Protein AF-A0A956V6Y0-F1 (afdb_monomer_lite)

Foldseek 3Di:
DDQLAAAEDDCCQWPLQVLLVVPDLLLCDPLLLVQLLQDDFPPALLVLVCVSLVHPDQDDDDPPDLARDFDQSTDGPNHGFGEGEHEEHNVCQEAACVVCVVSLLSVLVDARHAEYEYEYSHHYDPRVVVSNSVSCRSNSHYYYYHYNSNSSSRCLSVLQAQSVRNHGADPQADPPPGDGSPDPRDRDGPPDDPWDKDFPDWPDDPPALEIETEMETAPVDDPVNVVVVVVVVQVVQQVVVPPDDPDDDDGRAKYKYFYDHDPVCVLVVLGQKIKIAGDPVDPDDDPPPQDPPWDDDDRMTMDGDPCSVVVVVVQVVLEDDPVVVVVLCVVPLLCLVVVLVVLVVLLVCVVVVVDDPVVNLVVLLVCLVVLVCVLVPPPSSGDYPPLCSQLVVLVSVLSVLSNLLSVCSYPPHPDPPCSDSVNSVVSSVVSVVSVVSNLVSCCVVDVVVSVVSVVSDD

Structure (mmCIF, N/CA/C/O backbone):
data_AF-A0A956V6Y0-F1
#
_entry.id   AF-A0A956V6Y0-F1
#
loop_
_atom_site.group_PDB
_atom_site.id
_atom_site.type_symbol
_atom_site.label_atom_id
_atom_site.label_alt_id
_atom_site.label_comp_id
_atom_site.label_asym_id
_atom_site.label_entity_id
_atom_site.label_seq_id
_atom_site.pdbx_PDB_ins_code
_atom_site.Cartn_x
_atom_site.Cartn_y
_atom_site.Cartn_z
_atom_site.occupancy
_atom_site.B_iso_or_equiv
_atom_site.auth_seq_id
_atom_site.auth_comp_id
_atom_site.auth_asym_id
_atom_site.auth_atom_id
_atom_site.pdbx_PDB_model_num
ATOM 1 N N . MET A 1 1 ? 3.434 -30.665 -41.903 1.00 41.16 1 MET A N 1
ATOM 2 C CA . MET A 1 1 ? 3.744 -29.222 -41.863 1.00 41.16 1 MET A CA 1
ATOM 3 C C . MET A 1 1 ? 3.400 -28.769 -40.465 1.00 41.16 1 MET A C 1
ATOM 5 O O . MET A 1 1 ? 2.233 -28.516 -40.194 1.00 41.16 1 MET A O 1
ATOM 9 N N . ASP A 1 2 ? 4.381 -28.802 -39.571 1.00 44.59 2 ASP A N 1
ATOM 10 C CA . ASP A 1 2 ? 4.174 -28.427 -38.176 1.00 44.59 2 ASP A CA 1
ATOM 11 C C . ASP A 1 2 ? 3.838 -26.938 -38.105 1.00 44.59 2 ASP A C 1
ATOM 13 O O . ASP A 1 2 ? 4.528 -26.095 -38.687 1.00 44.59 2 ASP A O 1
ATOM 17 N N . SER A 1 3 ? 2.722 -26.609 -37.457 1.00 46.38 3 SER A N 1
ATOM 18 C CA . SER A 1 3 ? 2.330 -25.226 -37.223 1.00 46.38 3 SER A CA 1
ATOM 19 C C . SER A 1 3 ? 3.317 -24.612 -36.233 1.00 46.38 3 SER A C 1
ATOM 21 O O . SER A 1 3 ? 3.178 -24.796 -35.025 1.00 46.38 3 SER A O 1
ATOM 23 N N . LYS A 1 4 ? 4.334 -23.906 -36.735 1.00 61.69 4 LYS A N 1
ATOM 24 C CA . LYS A 1 4 ? 5.216 -23.082 -35.904 1.00 61.69 4 LYS A CA 1
ATOM 25 C C . LYS A 1 4 ? 4.346 -22.042 -35.187 1.00 61.69 4 LYS A C 1
ATOM 27 O O . LYS A 1 4 ? 3.824 -21.129 -35.824 1.00 61.69 4 LYS A O 1
ATOM 32 N N . SER A 1 5 ? 4.123 -22.246 -33.891 1.00 73.44 5 SER A N 1
ATOM 33 C CA . SER A 1 5 ? 3.487 -21.266 -33.012 1.00 73.44 5 SER A CA 1
ATOM 34 C C . SER A 1 5 ? 4.517 -20.195 -32.681 1.00 73.44 5 SER A C 1
ATOM 36 O O . SER A 1 5 ? 5.642 -20.537 -32.326 1.00 73.44 5 SER A O 1
ATOM 38 N N . SER A 1 6 ? 4.143 -18.920 -32.778 1.00 83.19 6 SER A N 1
ATOM 39 C CA . SER A 1 6 ? 4.989 -17.813 -32.319 1.00 83.19 6 SER A CA 1
ATOM 40 C C . SER A 1 6 ? 5.299 -17.982 -30.831 1.00 83.19 6 SER A C 1
ATOM 42 O O . SER A 1 6 ? 4.365 -18.192 -30.043 1.00 83.19 6 SER A O 1
ATOM 44 N N . ARG A 1 7 ? 6.566 -17.857 -30.433 1.00 90.88 7 ARG A N 1
ATOM 45 C CA . ARG A 1 7 ? 6.966 -17.839 -29.016 1.00 90.88 7 ARG A CA 1
ATOM 46 C C . ARG A 1 7 ? 7.435 -16.450 -28.585 1.00 90.88 7 ARG A C 1
ATOM 48 O O . ARG A 1 7 ? 7.971 -15.690 -29.390 1.00 90.88 7 ARG A O 1
ATOM 55 N N . LEU A 1 8 ? 7.260 -16.159 -27.297 1.00 93.00 8 LEU A N 1
ATOM 56 C CA . LEU A 1 8 ? 7.936 -15.048 -26.634 1.00 93.00 8 LEU A CA 1
ATOM 57 C C . LEU A 1 8 ? 9.385 -15.464 -26.348 1.00 93.00 8 LEU A C 1
ATOM 59 O O . LEU A 1 8 ? 9.610 -16.478 -25.690 1.00 93.00 8 LEU A O 1
ATOM 63 N N . VAL A 1 9 ? 10.334 -14.686 -26.853 1.00 91.62 9 VAL A N 1
ATOM 64 C CA . VAL A 1 9 ? 11.784 -14.866 -26.696 1.00 91.62 9 VAL A CA 1
ATOM 65 C C . VAL A 1 9 ? 12.289 -13.933 -25.595 1.00 91.62 9 VAL A C 1
ATOM 67 O O . VAL A 1 9 ? 11.794 -12.810 -25.471 1.00 91.62 9 VAL A O 1
ATOM 70 N N . SER A 1 10 ? 13.261 -14.377 -24.797 1.00 88.44 10 SER A N 1
ATOM 71 C CA . SER A 1 10 ? 13.939 -13.537 -23.803 1.00 88.44 10 SER A CA 1
ATOM 72 C C . SER A 1 10 ? 15.223 -12.933 -24.367 1.00 88.44 10 SER A C 1
ATOM 74 O O . SER A 1 10 ? 15.827 -13.490 -25.283 1.00 88.44 10 SER A O 1
ATOM 76 N N . ILE A 1 11 ? 15.711 -11.822 -23.799 1.00 91.50 11 ILE A N 1
ATOM 77 C CA . ILE A 1 11 ? 16.988 -11.242 -24.262 1.00 91.50 11 ILE A CA 1
ATOM 78 C C . ILE A 1 11 ? 18.159 -12.206 -24.030 1.00 91.50 11 ILE A C 1
ATOM 80 O O . ILE A 1 11 ? 19.162 -12.155 -24.731 1.00 91.50 11 ILE A O 1
ATOM 84 N N . GLU A 1 12 ? 18.022 -13.104 -23.054 1.00 88.31 12 GLU A N 1
ATOM 85 C CA . GLU A 1 12 ? 18.989 -14.146 -22.745 1.00 88.31 12 GLU A CA 1
ATOM 86 C C . GLU A 1 12 ? 19.051 -15.250 -23.816 1.00 88.31 12 GLU A C 1
ATOM 88 O O . GLU A 1 12 ? 20.018 -16.009 -23.843 1.00 88.31 12 GLU A O 1
ATOM 93 N N . ASP A 1 13 ? 18.078 -15.342 -24.715 1.00 87.31 13 ASP A N 1
ATOM 94 C CA . ASP A 1 13 ? 18.092 -16.335 -25.794 1.00 87.31 13 ASP A CA 1
ATOM 95 C C . ASP A 1 13 ? 18.851 -15.835 -27.037 1.00 87.31 13 ASP A C 1
ATOM 97 O O . ASP A 1 13 ? 19.139 -16.622 -27.936 1.00 87.31 13 ASP A O 1
ATOM 101 N N . ILE A 1 14 ? 19.188 -14.539 -27.082 1.00 92.12 14 ILE A N 1
ATOM 102 C CA . ILE A 1 14 ? 19.893 -13.888 -28.193 1.00 92.12 14 ILE A CA 1
ATOM 103 C C . ILE A 1 14 ? 21.401 -13.913 -27.925 1.00 92.12 14 ILE A C 1
ATOM 105 O O . ILE A 1 14 ? 21.880 -13.368 -26.924 1.00 92.12 14 ILE A O 1
ATOM 109 N N . GLU A 1 15 ? 22.162 -14.532 -28.825 1.00 91.19 15 GLU A N 1
ATOM 110 C CA . GLU A 1 15 ? 23.613 -14.704 -28.678 1.00 91.19 15 GLU A CA 1
ATOM 111 C C . GLU A 1 15 ? 24.355 -13.362 -28.743 1.00 91.19 15 GLU A C 1
ATOM 113 O O . GLU A 1 15 ? 25.244 -13.098 -27.932 1.00 91.19 15 GLU A O 1
ATOM 118 N N . GLU A 1 16 ? 23.920 -12.439 -29.600 1.00 93.75 16 GLU A N 1
ATOM 119 C CA . GLU A 1 16 ? 24.500 -11.096 -29.710 1.00 93.75 16 GLU A CA 1
ATOM 120 C C . GLU A 1 16 ? 24.274 -10.244 -28.452 1.00 93.75 16 GLU A C 1
ATOM 122 O O . GLU A 1 16 ? 24.925 -9.215 -28.276 1.00 93.75 16 GLU A O 1
ATOM 127 N N . PHE A 1 17 ? 23.402 -10.665 -27.531 1.00 94.31 17 PHE A N 1
ATOM 128 C CA . PHE A 1 17 ? 23.186 -10.016 -26.235 1.00 94.31 17 PHE A CA 1
ATOM 129 C C . PHE A 1 17 ? 23.755 -10.818 -25.058 1.00 94.31 17 PHE A C 1
ATOM 131 O O . PHE A 1 17 ? 23.4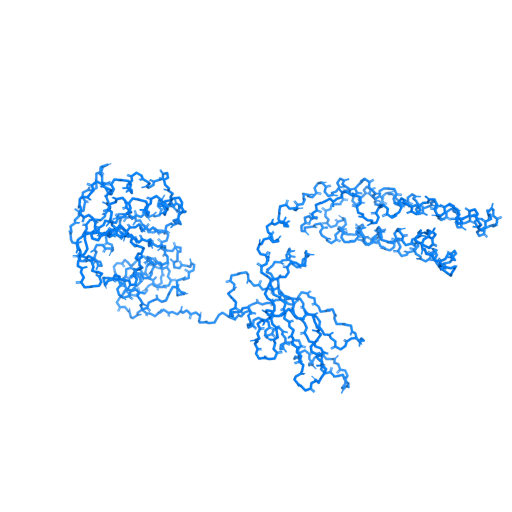74 -10.499 -23.899 1.00 94.31 17 PHE A O 1
ATOM 138 N N . GLU A 1 18 ? 24.615 -11.811 -25.304 1.00 89.44 18 GLU A N 1
ATOM 139 C CA . GLU A 1 18 ? 25.176 -12.667 -24.255 1.00 89.44 18 GLU A CA 1
ATOM 140 C C . GLU A 1 18 ? 25.881 -11.869 -23.144 1.00 89.44 18 GLU A C 1
ATOM 142 O O . GLU A 1 18 ? 25.737 -12.187 -21.959 1.00 89.44 18 GLU A O 1
ATOM 147 N N . ALA A 1 19 ? 26.582 -10.782 -23.482 1.00 87.56 19 ALA A N 1
ATOM 148 C CA . ALA A 1 19 ? 27.250 -9.942 -22.488 1.00 87.56 19 ALA A CA 1
ATOM 149 C C . ALA A 1 19 ? 26.267 -9.338 -21.461 1.00 87.56 19 ALA A C 1
ATOM 151 O O . ALA A 1 19 ? 26.618 -9.194 -20.287 1.00 87.56 19 ALA A O 1
ATOM 152 N N . ALA A 1 20 ? 25.018 -9.064 -21.858 1.00 89.44 20 ALA A N 1
ATOM 153 C CA . ALA A 1 20 ? 23.976 -8.525 -20.980 1.00 89.44 20 ALA A CA 1
ATOM 154 C C . ALA A 1 20 ? 23.552 -9.515 -19.878 1.00 89.44 20 ALA A C 1
ATOM 156 O O . ALA A 1 20 ? 23.079 -9.098 -18.815 1.00 89.44 20 ALA A O 1
ATOM 157 N N . LYS A 1 21 ? 23.776 -10.825 -20.072 1.00 86.31 21 LYS A N 1
ATOM 158 C CA . LYS A 1 21 ? 23.527 -11.865 -19.052 1.00 86.31 21 LYS A CA 1
ATOM 159 C C . LYS A 1 21 ? 24.382 -11.668 -17.804 1.00 86.31 21 LYS A C 1
ATOM 161 O O . LYS A 1 21 ? 23.970 -12.038 -16.709 1.00 86.31 21 LYS A O 1
ATOM 166 N N . ARG A 1 22 ? 25.563 -11.061 -17.960 1.00 85.06 22 ARG A N 1
ATOM 167 C CA . ARG A 1 22 ? 26.509 -10.800 -16.862 1.00 85.06 22 ARG A CA 1
ATOM 168 C C . ARG A 1 22 ? 26.045 -9.674 -15.940 1.00 85.06 22 ARG A C 1
ATOM 170 O O . ARG A 1 22 ? 26.591 -9.529 -14.851 1.00 85.06 22 ARG A O 1
ATOM 177 N N . ILE A 1 23 ? 25.055 -8.886 -16.362 1.00 87.00 23 ILE A N 1
ATOM 178 C CA . ILE A 1 23 ? 24.503 -7.771 -15.594 1.00 87.00 23 ILE A CA 1
ATOM 179 C C . ILE A 1 23 ? 23.122 -8.177 -15.068 1.00 87.00 23 ILE A C 1
ATOM 181 O O . ILE A 1 23 ? 22.169 -8.271 -15.849 1.00 87.00 23 ILE A O 1
ATOM 185 N N . PRO A 1 24 ? 22.973 -8.406 -13.751 1.00 85.00 24 PRO A N 1
ATOM 186 C CA . PRO A 1 24 ? 21.681 -8.734 -13.163 1.00 85.00 24 PRO A CA 1
ATOM 187 C C . PRO A 1 24 ? 20.681 -7.589 -13.342 1.00 85.00 24 PRO A C 1
ATOM 189 O O . PRO A 1 24 ? 21.037 -6.427 -13.161 1.00 85.00 24 PRO A O 1
ATOM 192 N N . ARG A 1 25 ? 19.397 -7.896 -13.578 1.00 87.75 25 ARG A N 1
ATOM 193 C CA . ARG A 1 25 ? 18.331 -6.869 -13.636 1.00 87.75 25 ARG A CA 1
ATOM 194 C C . ARG A 1 25 ? 18.312 -5.966 -12.395 1.00 87.75 25 ARG A C 1
ATOM 196 O O . ARG A 1 25 ? 18.134 -4.762 -12.525 1.00 87.75 25 ARG A O 1
ATOM 203 N N . LYS A 1 26 ? 18.574 -6.530 -11.206 1.00 82.06 26 LYS A N 1
ATOM 204 C CA . LYS A 1 26 ? 18.643 -5.797 -9.923 1.00 82.06 26 LYS A CA 1
ATOM 205 C C . LYS A 1 26 ? 19.754 -4.747 -9.855 1.00 82.06 26 LYS A C 1
ATOM 207 O O . LYS A 1 26 ? 19.691 -3.861 -9.013 1.00 82.06 26 LYS A O 1
ATOM 212 N N . ALA A 1 27 ? 20.766 -4.839 -10.712 1.00 86.44 27 ALA A N 1
ATOM 213 C CA . ALA A 1 27 ? 21.815 -3.835 -10.761 1.00 86.44 27 ALA A CA 1
ATOM 214 C C . ALA A 1 27 ? 21.372 -2.517 -11.407 1.00 86.44 27 ALA A C 1
ATOM 216 O O . ALA A 1 27 ? 22.042 -1.496 -11.254 1.00 86.44 27 ALA A O 1
ATOM 217 N N . ILE A 1 28 ? 20.249 -2.527 -12.125 1.00 92.62 28 ILE A N 1
ATOM 218 C CA . ILE A 1 28 ? 19.732 -1.352 -12.811 1.00 92.62 28 ILE A CA 1
ATOM 219 C C . ILE A 1 28 ? 18.874 -0.541 -11.838 1.00 92.62 28 ILE A C 1
ATOM 221 O O . ILE A 1 28 ? 17.699 -0.826 -11.621 1.00 92.62 28 ILE A O 1
ATOM 225 N N . ASN A 1 29 ? 19.483 0.478 -11.236 1.00 88.12 29 ASN A N 1
ATOM 226 C CA . ASN A 1 29 ? 18.807 1.379 -10.307 1.00 88.12 29 ASN A CA 1
ATOM 227 C C . ASN A 1 29 ? 18.046 2.514 -11.028 1.00 88.12 29 ASN A C 1
ATOM 229 O O . ASN A 1 29 ? 18.159 2.726 -12.239 1.00 88.12 29 ASN A O 1
ATOM 233 N N . SER A 1 30 ? 17.277 3.289 -10.259 1.00 87.81 30 SER A N 1
ATOM 234 C CA . SER A 1 30 ? 16.454 4.387 -10.780 1.00 87.81 30 SER A CA 1
ATOM 235 C C . SER A 1 30 ? 17.261 5.517 -11.429 1.00 87.81 30 SER A C 1
ATOM 237 O O . SER A 1 30 ? 16.750 6.186 -12.328 1.00 87.81 30 SER A O 1
ATOM 239 N N . GLN A 1 31 ? 18.511 5.730 -11.013 1.00 91.38 31 GLN A N 1
ATOM 240 C CA . GLN A 1 31 ? 19.386 6.740 -11.601 1.00 91.38 31 GLN A CA 1
ATOM 241 C C . GLN A 1 31 ? 19.822 6.332 -13.010 1.00 91.38 31 GLN A C 1
ATOM 243 O O . GLN A 1 31 ? 19.700 7.135 -13.933 1.00 91.38 31 GLN A O 1
ATOM 248 N N . ILE A 1 32 ? 20.227 5.073 -13.194 1.00 94.31 32 ILE A N 1
ATOM 249 C CA . ILE A 1 32 ? 20.547 4.509 -14.511 1.00 94.31 32 ILE A CA 1
ATOM 250 C C . ILE A 1 32 ? 19.322 4.596 -15.427 1.00 94.31 32 ILE A C 1
ATOM 252 O O . ILE A 1 32 ? 19.421 5.089 -16.549 1.00 94.31 32 ILE A O 1
ATOM 256 N N . LEU A 1 33 ? 18.140 4.202 -14.938 1.00 95.06 33 LEU A N 1
ATOM 257 C CA . LEU A 1 33 ? 16.904 4.259 -15.729 1.00 95.06 33 LEU A CA 1
ATOM 258 C C . LEU A 1 33 ? 16.545 5.677 -16.184 1.00 95.06 33 LEU A C 1
ATOM 260 O O . LEU A 1 33 ? 16.021 5.841 -17.284 1.00 95.06 33 LEU A O 1
ATOM 264 N N . LYS A 1 34 ? 16.829 6.711 -15.380 1.00 93.88 34 LYS A N 1
ATOM 265 C CA . LYS A 1 34 ? 16.646 8.110 -15.802 1.00 93.88 34 LYS A CA 1
ATOM 266 C C . LYS A 1 34 ? 17.557 8.473 -16.974 1.00 93.88 34 LYS A C 1
ATOM 268 O O . LYS A 1 34 ? 17.104 9.177 -17.874 1.00 93.88 34 LYS A O 1
ATOM 273 N N . GLY A 1 35 ? 18.807 8.008 -16.980 1.00 95.12 35 GLY A N 1
ATOM 274 C CA . GLY A 1 35 ? 19.718 8.183 -18.115 1.00 95.12 35 GLY A CA 1
ATOM 275 C C . GLY A 1 35 ? 19.189 7.495 -19.372 1.00 95.12 35 GLY A C 1
ATOM 276 O O . GLY A 1 35 ? 19.000 8.144 -20.400 1.00 95.12 35 GLY A O 1
ATOM 277 N N . ILE A 1 36 ? 18.825 6.217 -19.249 1.00 97.69 36 ILE A N 1
ATOM 278 C CA . ILE A 1 36 ? 18.312 5.396 -20.357 1.00 97.69 36 ILE A CA 1
ATOM 279 C C . ILE A 1 36 ? 17.024 5.970 -20.957 1.00 97.69 36 ILE A C 1
ATOM 281 O O . ILE A 1 36 ? 16.892 6.075 -22.175 1.00 97.69 36 ILE A O 1
ATOM 285 N N . ARG A 1 37 ? 16.086 6.424 -20.120 1.00 96.75 37 ARG A N 1
ATOM 286 C CA . ARG A 1 37 ? 14.827 7.054 -20.560 1.00 96.75 37 ARG A CA 1
ATOM 287 C C . ARG A 1 37 ? 15.027 8.329 -21.379 1.00 96.75 37 ARG A C 1
ATOM 289 O O . ARG A 1 37 ? 14.117 8.736 -22.096 1.00 96.75 37 ARG A O 1
ATOM 296 N N . ASN A 1 38 ? 16.200 8.952 -21.291 1.00 96.38 38 ASN A N 1
ATOM 297 C CA . ASN A 1 38 ? 16.543 10.156 -22.040 1.00 96.38 38 ASN A CA 1
ATOM 298 C C . ASN A 1 38 ? 17.252 9.880 -23.372 1.00 96.38 38 ASN A C 1
ATOM 300 O O . ASN A 1 38 ? 17.581 10.846 -24.070 1.00 96.38 38 ASN A O 1
ATOM 304 N N . LEU A 1 39 ? 17.452 8.613 -23.748 1.00 96.56 39 LEU A N 1
ATOM 305 C CA . LEU A 1 39 ? 18.094 8.258 -25.010 1.00 96.56 39 LEU A CA 1
ATOM 306 C C . LEU A 1 39 ? 17.207 8.598 -26.207 1.00 96.56 39 LEU A C 1
ATOM 308 O O . LEU A 1 39 ? 15.994 8.363 -26.227 1.00 96.56 39 LEU A O 1
ATOM 312 N N . ASN A 1 40 ? 17.818 9.178 -27.228 1.00 95.50 40 ASN A N 1
ATOM 313 C CA . ASN A 1 40 ? 17.191 9.437 -28.508 1.00 95.50 40 ASN A CA 1
ATOM 314 C C . ASN A 1 40 ? 17.260 8.198 -29.412 1.00 95.50 40 ASN A C 1
ATOM 316 O O . ASN A 1 40 ? 18.273 7.511 -29.462 1.00 95.50 40 ASN A O 1
ATOM 320 N N . GLU A 1 41 ? 16.175 7.956 -30.146 1.00 92.12 41 GLU A N 1
ATOM 321 C CA . GLU A 1 41 ? 16.012 6.802 -31.036 1.00 92.12 41 GLU A CA 1
ATOM 322 C C . GLU A 1 41 ? 17.102 6.751 -32.115 1.00 92.12 41 GLU A C 1
ATOM 324 O O . GLU A 1 41 ? 17.917 5.837 -32.101 1.00 92.12 41 GLU A O 1
ATOM 329 N N . SER A 1 42 ? 17.196 7.780 -32.961 1.00 90.31 42 SER A N 1
ATOM 330 C CA . SER A 1 42 ? 18.091 7.784 -34.126 1.00 90.31 42 SER A CA 1
ATOM 331 C C . SER A 1 42 ? 19.527 8.212 -33.828 1.00 90.31 42 SER A C 1
ATOM 333 O O . SER A 1 42 ? 20.447 7.843 -34.548 1.00 90.31 42 SER A O 1
ATOM 335 N N . LYS A 1 43 ? 19.759 9.014 -32.781 1.00 91.94 43 LYS A N 1
ATOM 336 C CA . LYS A 1 43 ? 21.110 9.516 -32.459 1.00 91.94 43 LYS A CA 1
ATOM 337 C C . LYS A 1 43 ? 21.909 8.614 -31.528 1.00 91.94 43 LYS A C 1
ATOM 339 O O . LYS A 1 43 ? 23.123 8.770 -31.456 1.00 91.94 43 LYS A O 1
ATOM 344 N N . GLU A 1 44 ? 21.240 7.759 -30.761 1.00 94.31 44 GLU A N 1
ATOM 345 C CA . GLU A 1 44 ? 21.878 6.988 -29.690 1.00 94.31 44 GLU A CA 1
ATOM 346 C C . GLU A 1 44 ? 21.448 5.522 -29.757 1.00 94.31 44 GLU A C 1
ATOM 348 O O . GLU A 1 44 ? 22.278 4.655 -30.008 1.00 94.31 44 GLU A O 1
ATOM 353 N N . LEU A 1 45 ? 20.155 5.239 -29.588 1.00 93.50 45 LEU A N 1
ATOM 354 C CA . LEU A 1 45 ? 19.655 3.876 -29.414 1.00 93.50 45 LEU A CA 1
ATOM 355 C C . LEU A 1 45 ? 19.901 2.985 -30.639 1.00 93.50 45 LEU A C 1
ATOM 357 O O . LEU A 1 45 ? 20.494 1.918 -30.508 1.00 93.50 45 LEU A O 1
ATOM 361 N N . GLU A 1 46 ? 19.480 3.428 -31.821 1.00 92.75 46 GLU A N 1
ATOM 362 C CA . GLU A 1 46 ? 19.660 2.680 -33.064 1.00 92.75 46 GLU A CA 1
ATOM 363 C C . GLU A 1 46 ? 21.145 2.523 -33.445 1.00 92.75 46 GLU A C 1
ATOM 365 O O . GLU A 1 46 ? 21.559 1.379 -33.650 1.00 92.75 46 GLU A O 1
ATOM 370 N N . PRO A 1 47 ? 21.985 3.583 -33.457 1.00 93.12 47 PRO A N 1
ATOM 371 C CA . PRO A 1 47 ? 23.419 3.429 -33.704 1.00 93.12 47 PRO A CA 1
ATOM 372 C C . PRO A 1 47 ? 24.103 2.448 -32.747 1.00 93.12 47 PRO A C 1
ATOM 374 O O . PRO A 1 47 ? 24.910 1.628 -33.185 1.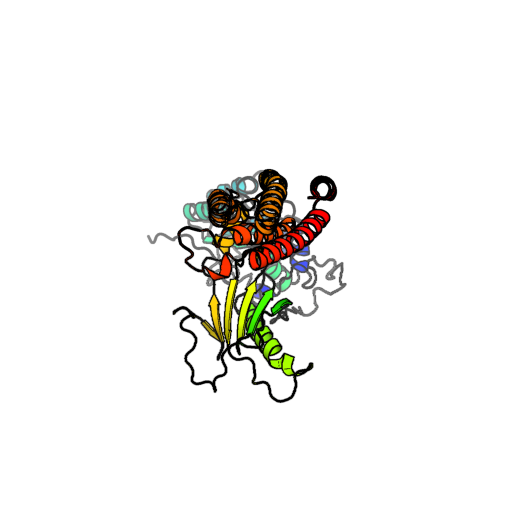00 93.12 47 PRO A O 1
ATOM 377 N N . PHE A 1 48 ? 23.767 2.481 -31.451 1.00 95.38 48 PHE A N 1
ATOM 378 C CA . PHE A 1 48 ? 24.341 1.546 -30.481 1.00 95.38 48 PHE A CA 1
ATOM 379 C C . PHE A 1 48 ? 23.931 0.104 -30.752 1.00 95.38 48 PHE A C 1
ATOM 381 O O . PHE A 1 48 ? 24.781 -0.782 -30.688 1.00 95.38 48 PHE A O 1
ATOM 388 N N . LEU A 1 49 ? 22.656 -0.139 -31.065 1.00 94.62 49 LEU A N 1
ATOM 389 C CA . LEU A 1 49 ? 22.175 -1.479 -31.393 1.00 94.62 49 LEU A CA 1
ATOM 390 C C . LEU A 1 49 ? 22.836 -2.006 -32.668 1.00 94.62 49 LEU A C 1
ATOM 392 O O . LEU A 1 49 ? 23.322 -3.130 -32.663 1.00 94.62 49 LEU A O 1
ATOM 396 N N . ARG A 1 50 ? 22.933 -1.194 -33.724 1.00 92.88 50 ARG A N 1
ATOM 397 C CA . ARG A 1 50 ? 23.609 -1.575 -34.975 1.00 92.88 50 ARG A CA 1
ATOM 398 C C . ARG A 1 50 ? 25.070 -1.949 -34.758 1.00 92.88 50 ARG A C 1
ATOM 400 O O . ARG A 1 50 ? 25.528 -2.957 -35.288 1.00 92.88 50 ARG A O 1
ATOM 407 N N . GLU A 1 51 ? 25.786 -1.184 -33.936 1.00 92.62 51 GLU A N 1
ATOM 408 C CA . GLU A 1 51 ? 27.178 -1.488 -33.603 1.00 92.62 51 GLU A CA 1
ATOM 409 C C . GLU A 1 51 ? 27.307 -2.813 -32.834 1.00 92.62 51 GLU A C 1
ATOM 411 O O . GLU A 1 51 ? 28.179 -3.619 -33.149 1.00 92.62 51 GLU A O 1
ATOM 416 N N . ILE A 1 52 ? 26.416 -3.066 -31.867 1.00 93.75 52 ILE A N 1
ATOM 417 C CA . ILE A 1 52 ? 26.383 -4.321 -31.095 1.00 93.75 52 ILE A CA 1
ATOM 418 C C . ILE A 1 52 ? 26.066 -5.517 -32.001 1.00 93.75 52 ILE A C 1
ATOM 420 O O . ILE A 1 52 ? 26.706 -6.558 -31.887 1.00 93.75 52 ILE A O 1
ATOM 424 N N . LEU A 1 53 ? 25.119 -5.356 -32.926 1.00 91.62 53 LEU A N 1
ATOM 425 C CA . LEU A 1 53 ? 24.722 -6.377 -33.900 1.00 91.62 53 LEU A CA 1
ATOM 426 C C . LEU A 1 53 ? 25.705 -6.500 -35.073 1.00 91.62 53 LEU A C 1
ATOM 428 O O . LEU A 1 53 ? 25.512 -7.327 -35.964 1.00 91.62 53 LEU A O 1
ATOM 432 N N . THR A 1 54 ? 26.765 -5.685 -35.107 1.00 87.12 54 THR A N 1
ATOM 433 C CA . THR A 1 54 ? 27.732 -5.611 -36.214 1.00 87.12 54 THR A CA 1
ATOM 434 C C . THR A 1 54 ? 27.071 -5.400 -37.585 1.00 87.12 54 THR A C 1
ATOM 436 O O . THR A 1 54 ? 27.532 -5.909 -38.606 1.00 87.12 54 THR A O 1
ATOM 439 N N . ASP A 1 55 ? 25.966 -4.654 -37.619 1.00 80.62 55 ASP A N 1
ATOM 440 C CA . ASP A 1 55 ? 25.188 -4.377 -38.825 1.00 80.62 55 ASP A CA 1
ATOM 441 C C . ASP A 1 55 ? 25.459 -2.955 -39.335 1.00 80.62 55 ASP A C 1
ATOM 443 O O . ASP A 1 55 ? 25.047 -1.965 -38.731 1.00 80.62 55 ASP A O 1
ATOM 447 N N . ALA A 1 56 ? 26.164 -2.853 -40.464 1.00 67.50 56 ALA A N 1
ATOM 448 C CA . ALA A 1 56 ? 26.521 -1.578 -41.085 1.00 67.50 56 ALA A CA 1
ATOM 449 C C . ALA A 1 56 ? 25.443 -1.029 -42.042 1.00 67.50 56 ALA A C 1
ATOM 451 O O . ALA A 1 56 ? 25.663 0.005 -42.676 1.00 67.50 56 ALA A O 1
ATOM 452 N N . THR A 1 57 ? 24.309 -1.716 -42.213 1.00 72.06 57 THR A N 1
ATOM 453 C CA . THR A 1 57 ? 23.285 -1.311 -43.184 1.00 72.06 57 THR A CA 1
ATOM 454 C C . THR A 1 57 ? 22.373 -0.233 -42.606 1.00 72.06 57 THR A C 1
ATOM 456 O O . THR A 1 57 ? 21.514 -0.515 -41.785 1.00 72.06 57 THR A O 1
ATOM 459 N N . GLU A 1 58 ? 22.509 1.024 -43.028 1.00 64.44 58 GLU A N 1
ATOM 460 C CA . GLU A 1 58 ? 21.535 2.054 -42.642 1.00 64.44 58 GLU A CA 1
ATOM 461 C C . GLU A 1 58 ? 20.192 1.799 -43.340 1.00 64.44 58 GLU A C 1
ATOM 463 O O . GLU A 1 58 ? 20.112 1.689 -44.567 1.00 64.44 58 GLU A O 1
ATOM 468 N N . THR A 1 59 ? 19.118 1.689 -42.556 1.00 62.69 59 THR A N 1
ATOM 469 C CA . THR A 1 59 ? 17.756 1.628 -43.093 1.00 62.69 59 THR A CA 1
ATOM 470 C C . THR A 1 59 ? 17.327 3.051 -43.460 1.00 62.69 59 THR A C 1
ATOM 472 O O . THR A 1 59 ? 17.563 3.999 -42.718 1.00 62.69 59 THR A O 1
ATOM 475 N N . ALA A 1 60 ? 16.773 3.248 -44.658 1.00 54.94 60 ALA A N 1
ATOM 476 C CA . ALA A 1 60 ? 16.450 4.591 -45.131 1.00 54.94 60 ALA A CA 1
ATOM 477 C C . ALA A 1 60 ? 15.260 5.186 -44.353 1.00 54.94 60 ALA A C 1
ATOM 479 O O . ALA A 1 60 ? 14.113 4.793 -44.589 1.00 54.94 60 ALA A O 1
ATOM 480 N N . HIS A 1 61 ? 15.522 6.190 -43.509 1.00 53.59 61 HIS A N 1
ATOM 481 C CA . HIS A 1 61 ? 14.492 6.931 -42.775 1.00 53.59 61 HIS A CA 1
ATOM 482 C C . HIS A 1 61 ? 13.571 7.716 -43.720 1.00 53.59 61 HIS A C 1
ATOM 484 O O . HIS A 1 61 ? 13.837 8.855 -44.114 1.00 53.59 61 HIS A O 1
ATOM 490 N N . THR A 1 62 ? 12.457 7.101 -44.100 1.00 51.16 62 THR A N 1
ATOM 491 C CA . THR A 1 62 ? 11.387 7.714 -44.896 1.00 51.16 62 THR A CA 1
ATOM 492 C C . THR A 1 62 ? 10.060 7.570 -44.152 1.00 51.16 62 THR A C 1
ATOM 494 O O . THR A 1 62 ? 9.913 6.708 -43.295 1.00 51.16 62 THR A O 1
ATOM 497 N N . ALA A 1 63 ? 9.038 8.368 -44.488 1.00 47.91 63 ALA A N 1
ATOM 498 C CA . ALA A 1 63 ? 7.702 8.274 -43.865 1.00 47.91 63 ALA A CA 1
ATOM 499 C C . ALA A 1 63 ? 7.014 6.887 -44.035 1.00 47.91 63 ALA A C 1
ATOM 501 O O . ALA A 1 63 ? 5.957 6.611 -43.459 1.00 47.91 63 ALA A O 1
ATOM 502 N N . THR A 1 64 ? 7.617 6.016 -44.844 1.00 54.69 64 THR A N 1
ATOM 503 C CA . THR A 1 64 ? 7.239 4.633 -45.144 1.00 54.69 64 THR A CA 1
ATOM 504 C C . THR A 1 64 ? 8.053 3.580 -44.392 1.00 54.69 64 THR A C 1
ATOM 506 O O . THR A 1 64 ? 7.833 2.398 -44.634 1.00 54.69 64 THR A O 1
ATOM 509 N N . GLU A 1 65 ? 8.956 3.968 -43.492 1.00 65.88 65 GLU A N 1
ATOM 510 C CA . GLU A 1 65 ? 9.781 3.032 -42.722 1.00 65.88 65 GLU A CA 1
ATOM 511 C C . GLU A 1 65 ? 8.904 2.031 -41.945 1.00 65.88 65 GLU A C 1
ATOM 513 O O . GLU A 1 65 ? 7.945 2.401 -41.255 1.00 65.88 65 GLU A O 1
ATOM 518 N N . ILE A 1 66 ? 9.168 0.740 -42.172 1.00 73.44 66 ILE A N 1
ATOM 519 C CA . ILE A 1 66 ? 8.385 -0.385 -41.637 1.00 73.44 66 ILE A CA 1
ATOM 520 C C . ILE A 1 66 ? 8.964 -0.850 -40.293 1.00 73.44 66 ILE A C 1
ATOM 522 O O . ILE A 1 66 ? 8.209 -1.215 -39.396 1.00 73.44 66 ILE A O 1
ATOM 526 N N . ALA A 1 67 ? 10.289 -0.805 -40.161 1.00 83.12 67 ALA A N 1
ATOM 527 C CA . ALA A 1 67 ? 11.055 -1.144 -38.970 1.00 83.12 67 ALA A CA 1
ATOM 528 C C . ALA A 1 67 ? 12.299 -0.250 -38.915 1.00 83.12 67 ALA A C 1
ATOM 530 O O . ALA A 1 67 ? 12.820 0.112 -39.969 1.00 83.12 67 ALA A O 1
ATOM 531 N N . ASP A 1 68 ? 12.768 0.056 -37.708 1.00 86.62 68 ASP A N 1
ATOM 532 C CA . ASP A 1 68 ? 13.920 0.931 -37.470 1.00 86.62 68 ASP A CA 1
ATOM 533 C C . ASP A 1 68 ? 15.248 0.193 -37.747 1.00 86.62 68 ASP A C 1
ATOM 535 O O . ASP A 1 68 ? 16.227 0.786 -38.184 1.00 86.62 68 ASP A O 1
ATOM 539 N N . ILE A 1 69 ? 15.291 -1.131 -37.538 1.00 89.81 69 ILE A N 1
ATOM 540 C CA . ILE A 1 69 ? 16.408 -1.997 -37.962 1.00 89.81 69 ILE A CA 1
ATOM 541 C C . ILE A 1 69 ? 15.830 -3.262 -38.598 1.00 89.81 69 ILE A C 1
ATOM 543 O O . ILE A 1 69 ? 14.957 -3.905 -38.016 1.00 89.81 69 ILE A O 1
ATOM 547 N N . LEU A 1 70 ? 16.345 -3.646 -39.765 1.00 91.88 70 LEU A N 1
ATOM 548 C CA . LEU A 1 70 ? 16.108 -4.950 -40.386 1.00 91.88 70 LEU A CA 1
ATOM 549 C C . LEU A 1 70 ? 17.442 -5.664 -40.541 1.00 91.88 70 LEU A C 1
ATOM 551 O O . LEU A 1 70 ? 18.329 -5.139 -41.205 1.00 91.88 70 LEU A O 1
ATOM 555 N N . THR A 1 71 ? 17.580 -6.845 -39.944 1.00 91.56 71 THR A N 1
ATOM 556 C CA . THR A 1 71 ? 18.876 -7.528 -39.877 1.00 91.56 71 THR A CA 1
ATOM 557 C C . THR A 1 71 ? 18.743 -9.045 -39.898 1.00 91.56 71 THR A C 1
ATOM 559 O O . THR A 1 71 ? 17.734 -9.600 -39.469 1.00 91.56 71 THR A O 1
ATOM 562 N N . THR A 1 72 ? 19.779 -9.731 -40.375 1.00 91.19 72 THR A N 1
ATOM 563 C CA . THR A 1 72 ? 19.945 -11.190 -40.241 1.00 91.19 72 THR A CA 1
ATOM 564 C C . THR A 1 72 ? 21.020 -11.559 -39.219 1.00 91.19 72 THR A C 1
ATOM 566 O O . THR A 1 72 ? 21.354 -12.732 -39.080 1.00 91.19 72 THR A O 1
ATOM 569 N N . HIS A 1 73 ? 21.588 -10.572 -38.520 1.00 91.00 73 HIS A N 1
ATOM 570 C CA . HIS A 1 73 ? 22.671 -10.755 -37.549 1.00 91.00 73 HIS A CA 1
ATOM 571 C C . HIS A 1 73 ? 22.160 -11.085 -36.140 1.00 91.00 73 HIS A C 1
ATOM 573 O O . HIS A 1 73 ? 22.836 -10.794 -35.165 1.00 91.00 73 HIS A O 1
ATOM 579 N N . ILE A 1 74 ? 20.952 -11.638 -36.018 1.00 93.00 74 ILE A N 1
ATOM 580 C CA . ILE A 1 74 ? 20.445 -12.161 -34.749 1.00 93.00 74 ILE A CA 1
ATOM 581 C C . ILE A 1 74 ? 20.546 -13.673 -34.781 1.00 93.00 74 ILE A C 1
ATOM 583 O O . ILE A 1 74 ? 20.056 -14.298 -35.724 1.00 93.00 74 ILE A O 1
ATOM 587 N N . THR A 1 75 ? 21.112 -14.258 -33.736 1.00 91.50 75 THR A N 1
ATOM 588 C CA . THR A 1 75 ? 21.286 -15.700 -33.602 1.00 91.50 75 THR A CA 1
ATOM 589 C C . THR A 1 75 ? 20.567 -16.189 -32.352 1.00 91.50 75 THR A C 1
ATOM 591 O O . THR A 1 75 ? 20.766 -15.681 -31.248 1.00 91.50 75 THR A O 1
ATOM 594 N N . ILE A 1 76 ? 19.688 -17.175 -32.542 1.00 89.62 76 ILE A N 1
ATOM 595 C CA . ILE A 1 76 ? 18.964 -17.853 -31.464 1.00 89.62 76 ILE A CA 1
ATOM 596 C C . ILE A 1 76 ? 19.119 -19.353 -31.683 1.00 89.62 76 ILE A C 1
ATOM 598 O O . ILE A 1 76 ? 18.760 -19.857 -32.752 1.00 89.62 76 ILE A O 1
ATOM 602 N N . GLU A 1 77 ? 19.628 -20.058 -30.672 1.00 86.19 77 GLU A N 1
ATOM 603 C CA . GLU A 1 77 ? 19.889 -21.507 -30.716 1.00 86.19 77 GLU A CA 1
ATOM 604 C C . GLU A 1 77 ? 20.785 -21.906 -31.910 1.00 86.19 77 GLU A C 1
ATOM 606 O O . GLU A 1 77 ? 20.531 -22.896 -32.601 1.00 86.19 77 GLU A O 1
ATOM 611 N N . GLY A 1 78 ? 21.819 -21.107 -32.196 1.00 86.06 78 GLY A N 1
ATOM 612 C CA . GLY A 1 78 ? 22.750 -21.330 -33.303 1.00 86.06 78 GLY A CA 1
ATOM 613 C C . GLY A 1 78 ? 22.174 -21.086 -34.702 1.00 86.06 78 GLY A C 1
ATOM 614 O O . GLY A 1 78 ? 22.812 -21.445 -35.692 1.00 86.06 78 GLY A O 1
ATOM 615 N N . GLN A 1 79 ? 20.972 -20.509 -34.820 1.00 89.38 79 GLN A N 1
ATOM 616 C CA . GLN A 1 79 ? 20.350 -20.184 -36.104 1.00 89.38 79 GLN A CA 1
ATOM 617 C C . GLN A 1 79 ? 20.190 -18.680 -36.291 1.00 89.38 79 GLN A C 1
ATOM 619 O O . GLN A 1 79 ? 19.547 -18.021 -35.472 1.00 89.38 79 GLN A O 1
ATOM 624 N N . HIS A 1 80 ? 20.669 -18.173 -37.430 1.00 93.44 80 HIS A N 1
ATOM 625 C CA . HIS A 1 80 ? 20.392 -16.806 -37.857 1.00 93.44 80 HIS A CA 1
ATOM 626 C C . HIS A 1 80 ? 18.893 -16.603 -38.090 1.00 93.44 80 HIS A C 1
ATOM 628 O O . HIS A 1 80 ? 18.229 -17.431 -38.724 1.00 93.44 80 HIS A O 1
ATOM 634 N N . LYS A 1 81 ? 18.370 -15.499 -37.568 1.00 94.25 81 LYS A N 1
ATOM 635 C CA . LYS A 1 81 ? 16.974 -15.085 -37.667 1.00 94.25 81 LYS A CA 1
ATOM 636 C C . LYS A 1 81 ? 16.902 -13.780 -38.435 1.00 94.25 81 LYS A C 1
ATOM 638 O O . LYS A 1 81 ? 17.649 -12.845 -38.146 1.00 94.25 81 LYS A O 1
ATOM 643 N N . PHE A 1 82 ? 15.972 -13.699 -39.380 1.00 94.50 82 PHE A N 1
ATOM 644 C CA . PHE A 1 82 ? 15.622 -12.419 -39.976 1.00 94.50 82 PHE A CA 1
ATOM 645 C C . PHE A 1 82 ? 14.752 -11.622 -38.995 1.00 94.50 82 PHE A C 1
ATOM 647 O O . PHE A 1 82 ? 13.614 -12.002 -38.712 1.00 94.50 82 PHE A O 1
ATOM 654 N N . ALA A 1 83 ? 15.305 -10.550 -38.431 1.00 95.06 83 ALA A N 1
ATOM 655 C CA . ALA A 1 83 ? 14.716 -9.790 -37.338 1.00 95.06 83 ALA A CA 1
ATOM 656 C C . ALA A 1 83 ? 14.358 -8.355 -37.750 1.00 95.06 83 ALA A C 1
ATOM 658 O O . ALA A 1 83 ? 15.087 -7.709 -38.507 1.00 95.06 83 ALA A O 1
ATOM 659 N N . ALA A 1 84 ? 13.256 -7.847 -37.196 1.00 95.00 84 ALA A N 1
ATOM 660 C CA . ALA A 1 84 ? 12.819 -6.464 -37.345 1.00 95.00 84 ALA A CA 1
ATOM 661 C C . ALA A 1 84 ? 12.715 -5.788 -35.978 1.00 95.00 84 ALA A C 1
ATOM 663 O O . ALA A 1 84 ? 12.021 -6.289 -35.093 1.00 95.00 84 ALA A O 1
ATOM 664 N N . PHE A 1 85 ? 13.367 -4.640 -35.822 1.00 95.00 85 PHE A N 1
ATOM 665 C CA . PHE A 1 85 ? 13.326 -3.838 -34.606 1.00 95.00 85 PHE A CA 1
ATOM 666 C C . PHE A 1 85 ? 12.383 -2.657 -34.770 1.00 95.00 85 PHE A C 1
ATOM 668 O O . PHE A 1 85 ? 12.456 -1.911 -35.744 1.00 95.00 85 PHE A O 1
ATOM 675 N N . VAL A 1 86 ? 11.540 -2.467 -33.765 1.00 95.06 86 VAL A N 1
ATOM 676 C CA . VAL A 1 86 ? 10.764 -1.255 -33.536 1.00 95.06 86 VAL A CA 1
ATOM 677 C C . VAL A 1 86 ? 11.288 -0.641 -32.243 1.00 95.06 86 VAL A C 1
ATOM 679 O O . VAL A 1 86 ? 10.958 -1.089 -31.145 1.00 95.06 86 VAL A O 1
ATOM 682 N N . ASN A 1 87 ? 12.142 0.360 -32.388 1.00 94.88 87 ASN A N 1
ATOM 683 C CA . ASN A 1 87 ? 12.828 1.080 -31.331 1.00 94.88 87 ASN A CA 1
ATOM 684 C C . ASN A 1 87 ? 12.019 2.314 -30.950 1.00 94.88 87 ASN A C 1
ATOM 686 O O . ASN A 1 87 ? 11.532 3.026 -31.817 1.00 94.88 87 ASN A O 1
ATOM 690 N N . LYS A 1 88 ? 11.870 2.615 -29.660 1.00 95.06 88 LYS A N 1
ATOM 691 C CA . LYS A 1 88 ? 11.204 3.844 -29.212 1.00 95.06 88 LYS A CA 1
ATOM 692 C C . LYS A 1 88 ? 12.029 4.571 -28.167 1.00 95.06 88 LYS A C 1
ATOM 694 O O . LYS A 1 88 ? 12.232 4.080 -27.055 1.00 95.06 88 LYS A O 1
ATOM 699 N N . GLY A 1 89 ? 12.500 5.759 -28.548 1.00 94.56 89 GLY A N 1
ATOM 700 C CA . GLY A 1 89 ? 13.307 6.633 -27.697 1.00 94.56 89 GLY A CA 1
ATOM 701 C C . GLY A 1 89 ? 12.482 7.545 -26.780 1.00 94.56 89 GLY A C 1
ATOM 702 O O . GLY A 1 89 ? 11.259 7.444 -26.672 1.00 94.56 89 GLY A O 1
ATOM 703 N N . LYS A 1 90 ? 13.160 8.517 -26.162 1.00 94.81 90 LYS A N 1
ATOM 704 C CA . LYS A 1 90 ? 12.615 9.464 -25.166 1.00 94.81 90 LYS A CA 1
ATOM 705 C C . LYS A 1 90 ? 11.358 10.238 -25.574 1.00 94.81 90 LYS A C 1
ATOM 707 O O . LYS A 1 90 ? 10.643 10.743 -24.715 1.00 94.81 90 LYS A O 1
ATOM 712 N N . ALA A 1 91 ? 11.106 10.376 -26.876 1.00 93.50 91 ALA A N 1
ATOM 713 C CA . ALA A 1 91 ? 9.916 11.050 -27.392 1.00 93.50 91 ALA A CA 1
ATOM 714 C C . ALA A 1 91 ? 8.624 10.266 -27.092 1.00 93.50 91 ALA A C 1
ATOM 716 O O . ALA A 1 91 ? 7.539 10.844 -27.129 1.00 93.50 91 ALA A O 1
ATOM 717 N N . THR A 1 92 ? 8.744 8.980 -26.747 1.00 92.56 92 THR A N 1
ATOM 718 C CA . THR A 1 92 ? 7.622 8.069 -26.505 1.00 92.56 92 THR A CA 1
ATOM 719 C C . THR A 1 92 ? 7.701 7.481 -25.087 1.00 92.56 92 THR A C 1
ATOM 721 O O . THR A 1 92 ? 7.983 6.296 -24.920 1.00 92.56 92 THR A O 1
ATOM 724 N N . PRO A 1 93 ? 7.455 8.279 -24.029 1.00 90.75 93 PRO A N 1
ATOM 725 C CA . PRO A 1 93 ? 7.582 7.818 -22.642 1.00 90.75 93 PRO A CA 1
ATOM 726 C C . PRO A 1 93 ? 6.563 6.733 -22.263 1.00 90.75 93 PRO A C 1
ATOM 728 O O . PRO A 1 93 ? 6.832 5.928 -21.377 1.00 90.75 93 PRO A O 1
ATOM 731 N N . LYS A 1 94 ? 5.405 6.696 -22.934 1.00 95.00 94 LYS A N 1
ATOM 732 C CA . LYS A 1 94 ? 4.417 5.614 -22.844 1.00 95.00 94 LYS A CA 1
ATOM 733 C C . LYS A 1 94 ? 4.208 5.035 -24.233 1.00 95.00 94 LYS A C 1
ATOM 735 O O . LYS A 1 94 ? 3.687 5.729 -25.107 1.00 95.00 94 LYS A O 1
ATOM 740 N N . VAL A 1 95 ? 4.597 3.785 -24.438 1.00 94.12 95 VAL A N 1
ATOM 741 C CA . VAL A 1 95 ? 4.461 3.118 -25.736 1.00 94.12 95 VAL A CA 1
ATOM 742 C C . VAL A 1 95 ? 3.118 2.405 -25.772 1.00 94.12 95 VAL A C 1
ATOM 744 O O . VAL A 1 95 ? 2.901 1.463 -25.020 1.00 94.12 95 VAL A O 1
ATOM 747 N N . THR A 1 96 ? 2.214 2.894 -26.618 1.00 94.75 96 THR A N 1
ATOM 748 C CA . THR A 1 96 ? 0.825 2.416 -26.756 1.00 94.75 96 THR A CA 1
ATOM 749 C C . THR A 1 96 ? 0.527 2.049 -28.203 1.00 94.75 96 THR A C 1
ATOM 751 O O . THR A 1 96 ? 1.209 2.521 -29.126 1.00 94.75 96 THR A O 1
ATOM 754 N N . SER A 1 97 ? -0.547 1.292 -28.430 1.00 91.44 97 SER A N 1
ATOM 755 C CA . SER A 1 97 ? -0.996 0.921 -29.777 1.00 91.44 97 SER A CA 1
ATOM 756 C C . SER A 1 97 ? -1.338 2.130 -30.632 1.00 91.44 97 SER A C 1
ATOM 758 O O . SER A 1 97 ? -1.066 2.146 -31.830 1.00 91.44 97 SER A O 1
ATOM 760 N N . LYS A 1 98 ? -1.851 3.199 -30.016 1.00 90.75 98 LYS A N 1
ATOM 761 C CA . LYS A 1 98 ? -2.153 4.453 -30.715 1.00 90.75 98 LYS A CA 1
ATOM 762 C C . LYS A 1 98 ? -0.916 5.080 -31.366 1.00 90.75 98 LYS A C 1
ATOM 764 O O . LYS A 1 98 ? -1.032 5.680 -32.430 1.00 90.75 98 LYS A O 1
ATOM 769 N N . LEU A 1 99 ? 0.242 4.980 -30.716 1.00 86.56 99 LEU A N 1
ATOM 770 C CA . LEU A 1 99 ? 1.468 5.638 -31.168 1.00 86.56 99 LEU A CA 1
ATOM 771 C C . LEU A 1 99 ? 2.270 4.754 -32.124 1.00 86.56 99 LEU A C 1
ATOM 773 O O . LEU A 1 99 ? 2.778 5.248 -33.126 1.00 86.56 99 LEU A O 1
ATOM 777 N N . VAL A 1 100 ? 2.354 3.451 -31.841 1.00 89.25 100 VAL A N 1
ATOM 778 C CA . VAL A 1 100 ? 3.305 2.547 -32.517 1.00 89.25 100 VAL A CA 1
ATOM 779 C C . VAL A 1 100 ? 2.619 1.403 -33.267 1.00 89.25 100 VAL A C 1
ATOM 781 O O . VAL A 1 100 ? 3.236 0.753 -34.107 1.00 89.25 100 VAL A O 1
ATOM 784 N N . GLY A 1 101 ? 1.313 1.202 -33.071 1.00 87.50 101 GLY A N 1
ATOM 785 C CA . GLY A 1 101 ? 0.565 0.109 -33.699 1.00 87.50 101 GLY A CA 1
ATOM 786 C C . GLY A 1 101 ? 0.635 0.120 -35.226 1.00 87.50 101 GLY A C 1
ATOM 787 O O . GLY A 1 101 ? 0.702 -0.937 -35.838 1.00 87.50 101 GLY A O 1
ATOM 788 N N . HIS A 1 102 ? 0.715 1.294 -35.861 1.00 88.81 102 HIS A N 1
ATOM 789 C CA . HIS A 1 102 ? 0.860 1.380 -37.316 1.00 88.81 102 HIS A CA 1
ATOM 790 C C . HIS A 1 102 ? 2.194 0.808 -37.832 1.00 88.81 102 HIS A C 1
ATOM 792 O O . HIS A 1 102 ? 2.205 0.228 -38.914 1.00 88.81 102 HIS A O 1
ATOM 798 N N . GLN A 1 103 ? 3.294 0.944 -37.081 1.00 89.00 103 GLN A N 1
ATOM 799 C CA . GLN A 1 103 ? 4.589 0.348 -37.436 1.00 89.00 103 GLN A CA 1
ATOM 800 C C . GLN A 1 103 ? 4.542 -1.164 -37.221 1.00 89.00 103 GLN A C 1
ATOM 802 O O . GLN A 1 103 ? 4.833 -1.927 -38.136 1.00 89.00 103 GLN A O 1
ATOM 807 N N . VAL A 1 104 ? 4.044 -1.595 -36.057 1.00 90.94 104 VAL A N 1
ATOM 808 C CA . VAL A 1 104 ? 3.895 -3.018 -35.716 1.00 90.94 104 VAL A CA 1
ATOM 809 C C . VAL A 1 104 ? 3.019 -3.751 -36.735 1.00 90.94 104 VAL A C 1
ATOM 811 O O . VAL A 1 104 ? 3.406 -4.804 -37.222 1.00 90.94 104 VAL A O 1
ATOM 814 N N . LEU A 1 105 ? 1.882 -3.181 -37.147 1.00 90.94 105 LEU A N 1
ATOM 815 C CA . LEU A 1 105 ? 1.009 -3.785 -38.162 1.00 90.94 105 LEU A CA 1
ATOM 816 C C . LEU A 1 105 ? 1.690 -3.935 -39.530 1.00 90.94 105 LEU A C 1
ATOM 818 O O . LEU A 1 105 ? 1.422 -4.905 -40.241 1.00 90.94 105 LEU A O 1
ATOM 822 N N . ARG A 1 106 ? 2.573 -3.002 -39.911 1.00 89.69 106 ARG A N 1
ATOM 823 C CA . ARG A 1 106 ? 3.309 -3.080 -41.183 1.00 89.69 106 ARG A CA 1
ATOM 824 C C . ARG A 1 106 ? 4.345 -4.204 -41.191 1.00 89.69 106 ARG A C 1
ATOM 826 O O . ARG A 1 106 ? 4.649 -4.694 -42.273 1.00 89.69 106 ARG A O 1
ATOM 833 N N . LEU A 1 107 ? 4.820 -4.674 -40.034 1.00 90.62 107 LEU A N 1
ATOM 834 C CA . LEU A 1 107 ? 5.756 -5.807 -39.959 1.00 90.62 107 LEU A CA 1
ATOM 835 C C . LEU A 1 107 ? 5.186 -7.081 -40.594 1.00 90.62 107 LEU A C 1
ATOM 837 O O . LEU A 1 107 ? 5.937 -7.860 -41.171 1.00 90.62 107 LEU A O 1
ATOM 841 N N . HIS A 1 108 ? 3.860 -7.259 -40.579 1.00 88.31 108 HIS A N 1
ATOM 842 C CA . HIS A 1 108 ? 3.200 -8.381 -41.254 1.00 88.31 108 HIS A CA 1
ATOM 843 C C . HIS A 1 108 ? 3.443 -8.408 -42.775 1.00 88.31 108 HIS A C 1
ATOM 845 O O . HIS A 1 108 ? 3.303 -9.449 -43.410 1.00 88.31 108 HIS A O 1
ATOM 851 N N . GLN A 1 109 ? 3.797 -7.269 -43.376 1.00 88.44 109 GLN A N 1
ATOM 852 C CA . GLN A 1 109 ? 4.075 -7.156 -44.809 1.00 88.44 109 GLN A CA 1
ATOM 853 C C . GLN A 1 109 ? 5.490 -7.627 -45.174 1.00 88.44 109 GLN A C 1
ATOM 855 O O . GLN A 1 109 ? 5.781 -7.784 -46.359 1.00 88.44 109 GLN A O 1
ATOM 860 N N . ILE A 1 110 ? 6.366 -7.848 -44.187 1.00 88.75 110 ILE A N 1
ATOM 861 C CA . ILE A 1 110 ? 7.733 -8.318 -44.412 1.00 88.75 110 ILE A CA 1
ATOM 862 C C . ILE A 1 110 ? 7.705 -9.846 -44.579 1.00 88.75 110 ILE A C 1
ATOM 864 O O . ILE A 1 110 ? 7.381 -10.564 -43.629 1.00 88.75 110 ILE A O 1
ATOM 868 N N . PRO A 1 111 ? 8.043 -10.377 -45.767 1.00 86.75 111 PRO A N 1
ATOM 869 C CA . PRO A 1 111 ? 8.028 -11.813 -45.994 1.00 86.75 111 PRO A CA 1
ATOM 870 C C . PRO A 1 111 ? 9.150 -12.502 -45.210 1.00 86.75 111 PRO A C 1
ATOM 872 O O . PRO A 1 111 ? 10.271 -12.004 -45.149 1.00 86.75 111 PRO A O 1
ATOM 875 N N . ASN A 1 112 ? 8.852 -13.692 -44.682 1.00 90.25 112 ASN A N 1
ATOM 876 C CA . ASN A 1 112 ? 9.804 -14.560 -43.975 1.00 90.25 112 ASN A CA 1
ATOM 877 C C . ASN A 1 112 ? 10.460 -13.919 -42.741 1.00 90.25 112 ASN A C 1
ATOM 879 O O . ASN A 1 112 ? 11.591 -14.256 -42.407 1.00 90.25 112 ASN A O 1
ATOM 883 N N . LEU A 1 113 ? 9.768 -12.996 -42.069 1.00 93.62 113 LEU A N 1
ATOM 884 C CA . LEU A 1 113 ? 10.249 -12.424 -40.819 1.00 93.62 113 LEU A CA 1
ATOM 885 C C . LEU A 1 113 ? 10.266 -13.493 -39.715 1.00 93.62 113 LEU A C 1
ATOM 887 O O . LEU A 1 113 ? 9.231 -14.087 -39.407 1.00 93.62 113 LEU A O 1
ATOM 891 N N . ASP A 1 114 ? 11.422 -13.728 -39.099 1.00 95.69 114 ASP A N 1
ATOM 892 C CA . ASP A 1 114 ? 11.584 -14.739 -38.052 1.00 95.69 114 ASP A CA 1
ATOM 893 C C . ASP A 1 114 ? 11.367 -14.181 -36.647 1.00 95.69 114 ASP A C 1
ATOM 895 O O . ASP A 1 114 ? 10.877 -14.914 -35.787 1.00 95.69 114 ASP A O 1
ATOM 899 N N . LEU A 1 115 ? 11.733 -12.916 -36.407 1.00 96.25 115 LEU A N 1
ATOM 900 C CA . LEU A 1 115 ? 11.700 -12.287 -35.085 1.00 96.25 115 LEU A CA 1
ATOM 901 C C . LEU A 1 115 ? 11.228 -10.828 -35.152 1.00 96.25 115 LEU A C 1
ATOM 903 O O . LEU A 1 115 ? 11.736 -10.028 -35.937 1.00 96.25 115 LEU A O 1
ATOM 907 N N . ILE A 1 116 ? 10.304 -10.466 -34.267 1.00 97.00 116 ILE A N 1
ATOM 908 C CA . ILE A 1 116 ? 9.870 -9.085 -34.033 1.00 97.00 116 ILE A CA 1
ATOM 909 C C . ILE A 1 116 ? 10.422 -8.600 -32.692 1.00 97.00 116 ILE A C 1
ATOM 911 O O . ILE A 1 116 ? 10.114 -9.167 -31.645 1.00 97.00 116 ILE A O 1
ATOM 915 N N . VAL A 1 117 ? 11.192 -7.518 -32.706 1.00 96.88 117 VAL A N 1
ATOM 916 C CA . VAL A 1 117 ? 11.753 -6.893 -31.505 1.00 96.88 117 VAL A CA 1
ATOM 917 C C . VAL A 1 117 ? 11.051 -5.564 -31.262 1.00 96.88 117 VAL A C 1
ATOM 919 O O . VAL A 1 117 ? 11.249 -4.615 -32.013 1.00 96.88 117 VAL A O 1
ATOM 922 N N . LEU A 1 118 ? 10.247 -5.470 -30.202 1.00 97.00 118 LEU A N 1
ATOM 923 C CA . LEU A 1 118 ? 9.726 -4.186 -29.727 1.00 97.00 118 LEU A CA 1
ATOM 924 C C . LEU A 1 118 ? 10.578 -3.718 -28.548 1.00 97.00 118 LEU A C 1
ATOM 926 O O . LEU A 1 118 ? 10.525 -4.297 -27.461 1.00 97.00 118 LEU A O 1
ATOM 930 N N . LEU A 1 119 ? 11.348 -2.659 -28.767 1.00 96.94 119 LEU A N 1
ATOM 931 C CA . LEU A 1 119 ? 12.317 -2.135 -27.817 1.00 96.94 119 LEU A CA 1
ATOM 932 C C . LEU A 1 119 ? 11.972 -0.691 -27.468 1.00 96.94 119 LEU A C 1
ATOM 934 O O . LEU A 1 119 ? 11.808 0.151 -28.349 1.00 96.94 119 LEU A O 1
ATOM 938 N N . ALA A 1 120 ? 11.873 -0.374 -26.179 1.00 97.06 120 ALA A N 1
ATOM 939 C CA . ALA A 1 120 ? 11.516 0.975 -25.758 1.00 97.06 120 ALA A CA 1
ATOM 940 C C . ALA A 1 120 ? 12.191 1.410 -24.463 1.00 97.06 120 ALA A C 1
ATOM 942 O O . ALA A 1 120 ? 12.200 0.687 -23.469 1.00 97.06 120 ALA A O 1
ATOM 943 N N . VAL A 1 121 ? 12.672 2.656 -24.450 1.00 96.62 121 VAL A N 1
ATOM 944 C CA . VAL A 1 121 ? 13.165 3.291 -23.217 1.00 96.62 121 VAL A CA 1
ATOM 945 C C . VAL A 1 121 ? 12.018 3.774 -22.320 1.00 96.62 121 VAL A C 1
ATOM 947 O O . VAL A 1 121 ? 12.226 4.011 -21.134 1.00 96.62 121 VAL A O 1
ATOM 950 N N . GLY A 1 122 ? 10.814 3.935 -22.880 1.00 92.62 122 GLY A N 1
ATOM 951 C CA . GLY A 1 122 ? 9.577 4.249 -22.162 1.00 92.62 122 GLY A CA 1
ATOM 952 C C . GLY A 1 122 ? 8.817 3.006 -21.686 1.00 92.62 122 GLY A C 1
ATOM 953 O O . GLY A 1 122 ? 9.206 1.871 -21.950 1.00 92.62 122 GLY A O 1
ATOM 954 N N . ASP A 1 123 ? 7.695 3.219 -21.001 1.00 93.06 123 ASP A N 1
ATOM 955 C CA . ASP A 1 123 ? 6.889 2.131 -20.445 1.00 93.06 123 ASP A CA 1
ATOM 956 C C . ASP A 1 123 ? 6.010 1.494 -21.536 1.00 93.06 123 ASP A C 1
ATOM 958 O O . ASP A 1 123 ? 5.078 2.131 -22.048 1.00 93.06 123 ASP A O 1
ATOM 962 N N . ILE A 1 124 ? 6.285 0.230 -21.875 1.00 94.62 124 ILE A N 1
ATOM 963 C CA . ILE A 1 124 ? 5.519 -0.554 -22.857 1.00 94.62 124 ILE A CA 1
ATOM 964 C C . ILE A 1 124 ? 4.186 -0.986 -22.241 1.00 94.62 124 ILE A C 1
ATOM 966 O O . ILE A 1 124 ? 4.150 -1.799 -21.313 1.00 94.62 124 ILE A O 1
ATOM 970 N N . GLN A 1 125 ? 3.091 -0.440 -22.765 1.00 94.94 125 GLN A N 1
ATOM 971 C CA . GLN A 1 125 ? 1.740 -0.706 -22.280 1.00 94.94 125 GLN A CA 1
ATOM 972 C C . GLN A 1 125 ? 1.197 -2.042 -22.813 1.00 94.94 125 GLN A C 1
ATOM 974 O O . GLN A 1 125 ? 1.691 -2.600 -23.793 1.00 94.94 125 GLN A O 1
ATOM 979 N N . ASP A 1 126 ? 0.179 -2.585 -22.151 1.00 91.56 126 ASP A N 1
ATOM 980 C CA . ASP A 1 126 ? -0.321 -3.930 -22.461 1.00 91.56 126 ASP A CA 1
ATOM 981 C C . ASP A 1 126 ? -1.092 -4.006 -23.784 1.00 91.56 126 ASP A C 1
ATOM 983 O O . ASP A 1 126 ? -1.125 -5.063 -24.417 1.00 91.56 126 ASP A O 1
ATOM 987 N N . ASP A 1 127 ? -1.661 -2.886 -24.237 1.00 91.44 127 ASP A N 1
ATOM 988 C CA . ASP A 1 127 ? -2.340 -2.793 -25.530 1.00 91.44 127 ASP A CA 1
ATOM 989 C C . ASP A 1 127 ? -1.381 -3.109 -26.686 1.00 91.44 127 ASP A C 1
ATOM 991 O O . ASP A 1 127 ? -1.667 -3.992 -27.497 1.00 91.44 127 ASP A O 1
ATOM 995 N N . ILE A 1 128 ? -0.204 -2.480 -26.711 1.00 94.25 128 ILE A N 1
ATOM 996 C CA . ILE A 1 128 ? 0.779 -2.695 -27.775 1.00 94.25 128 ILE A CA 1
ATOM 997 C C . ILE A 1 128 ? 1.462 -4.056 -27.657 1.00 94.25 128 ILE A C 1
ATOM 999 O O . ILE A 1 128 ? 1.764 -4.666 -28.683 1.00 94.25 128 ILE A O 1
ATOM 1003 N N . LYS A 1 129 ? 1.660 -4.586 -26.439 1.00 93.88 129 LYS A N 1
ATOM 1004 C CA . LYS A 1 129 ? 2.163 -5.961 -26.252 1.00 93.88 129 LYS A CA 1
ATOM 1005 C C . LYS A 1 129 ? 1.218 -6.972 -26.888 1.00 93.88 129 LYS A C 1
ATOM 1007 O O . LYS A 1 129 ? 1.661 -7.836 -27.643 1.00 93.88 129 LYS A O 1
ATOM 1012 N N . ARG A 1 130 ? -0.084 -6.839 -26.617 1.00 94.12 130 ARG A N 1
ATOM 1013 C CA . ARG A 1 130 ? -1.119 -7.694 -27.205 1.00 94.12 130 ARG A CA 1
ATOM 1014 C C . ARG A 1 130 ? -1.128 -7.587 -28.727 1.00 94.12 130 ARG A C 1
ATOM 1016 O O . ARG A 1 130 ? -1.130 -8.614 -29.399 1.00 94.12 130 ARG A O 1
ATOM 1023 N N . ASP A 1 131 ? -1.105 -6.371 -29.266 1.00 93.25 131 ASP A N 1
ATOM 1024 C CA . ASP A 1 131 ? -1.172 -6.161 -30.715 1.00 93.25 131 ASP A CA 1
ATOM 1025 C C . ASP A 1 131 ? 0.093 -6.686 -31.421 1.00 93.25 131 ASP A C 1
ATOM 1027 O O . ASP A 1 131 ? 0.001 -7.298 -32.483 1.00 93.25 131 ASP A O 1
ATOM 1031 N N . THR A 1 132 ? 1.267 -6.541 -30.798 1.00 94.94 132 THR A N 1
ATOM 1032 C CA . THR A 1 132 ? 2.537 -7.099 -31.296 1.00 94.94 132 THR A CA 1
ATOM 1033 C C . THR A 1 132 ? 2.514 -8.622 -31.296 1.00 94.94 132 THR A C 1
ATOM 1035 O O . THR A 1 132 ? 2.864 -9.237 -32.301 1.00 94.94 132 THR A O 1
ATOM 1038 N N . ALA A 1 133 ? 2.048 -9.237 -30.206 1.00 93.50 133 ALA A N 1
ATOM 1039 C CA . ALA A 1 133 ? 1.911 -10.687 -30.120 1.00 93.50 133 ALA A CA 1
ATOM 1040 C C . ALA A 1 133 ? 0.946 -11.227 -31.190 1.00 93.50 133 ALA A C 1
ATOM 1042 O O . ALA A 1 133 ? 1.231 -12.245 -31.817 1.00 93.50 133 ALA A O 1
ATOM 1043 N N . LEU A 1 134 ? -0.159 -10.522 -31.457 1.00 93.25 134 LEU A N 1
ATOM 1044 C CA . LEU A 1 134 ? -1.101 -10.892 -32.515 1.00 93.25 134 LEU A CA 1
ATOM 1045 C C . LEU A 1 134 ? -0.466 -10.796 -33.910 1.00 93.25 134 LEU A C 1
ATOM 1047 O O . LEU A 1 134 ? -0.662 -11.683 -34.742 1.00 93.25 134 LEU A O 1
ATOM 1051 N N . VAL A 1 135 ? 0.307 -9.741 -34.182 1.00 94.19 135 VAL A N 1
ATOM 1052 C CA . VAL A 1 135 ? 1.035 -9.616 -35.453 1.00 94.19 135 VAL A CA 1
ATOM 1053 C C . VAL A 1 135 ? 2.050 -10.744 -35.613 1.00 94.19 135 VAL A C 1
ATOM 1055 O O . VAL A 1 135 ? 2.063 -11.372 -36.669 1.00 94.19 135 VAL A O 1
ATOM 1058 N N . ALA A 1 136 ? 2.824 -11.047 -34.568 1.00 94.75 136 ALA A N 1
ATOM 1059 C CA . ALA A 1 136 ? 3.800 -12.133 -34.564 1.00 94.75 136 ALA A CA 1
ATOM 1060 C C . ALA A 1 136 ? 3.146 -13.498 -34.835 1.00 94.75 136 ALA A C 1
ATOM 1062 O O . ALA A 1 136 ? 3.631 -14.275 -35.658 1.00 94.75 136 ALA A O 1
ATOM 1063 N N . GLN A 1 137 ? 1.986 -13.762 -34.225 1.00 92.94 137 GLN A N 1
ATOM 1064 C CA . GLN A 1 137 ? 1.180 -14.956 -34.504 1.00 92.94 137 GLN A CA 1
ATOM 1065 C C . GLN A 1 137 ? 0.766 -15.029 -35.978 1.00 92.94 137 GLN A C 1
ATOM 1067 O O . GLN A 1 137 ? 0.935 -16.067 -36.622 1.00 92.94 137 GLN A O 1
ATOM 1072 N N . ASN A 1 138 ? 0.266 -13.924 -36.532 1.00 90.50 138 ASN A N 1
ATOM 1073 C CA . ASN A 1 138 ? -0.194 -13.864 -37.919 1.00 90.50 138 ASN A CA 1
ATOM 1074 C C . ASN A 1 138 ? 0.953 -13.999 -38.932 1.00 90.50 138 ASN A C 1
ATOM 1076 O O . ASN A 1 138 ? 0.760 -14.599 -39.990 1.00 90.50 138 ASN A O 1
ATOM 1080 N N . SER A 1 139 ? 2.138 -13.461 -38.630 1.00 89.50 139 SER A N 1
ATOM 1081 C CA . SER A 1 139 ? 3.340 -13.600 -39.464 1.00 89.50 139 SER A CA 1
ATOM 1082 C C . SER A 1 139 ? 4.127 -14.888 -39.197 1.00 89.50 139 SER A C 1
ATOM 1084 O O . SER A 1 139 ? 5.071 -15.176 -39.930 1.00 89.50 139 SER A O 1
ATOM 1086 N N . LYS A 1 140 ? 3.729 -15.690 -38.195 1.00 92.56 140 LYS A N 1
ATOM 1087 C CA . LYS A 1 140 ? 4.460 -16.879 -37.706 1.00 92.56 140 LYS A CA 1
ATOM 1088 C C . LYS A 1 140 ? 5.904 -16.561 -37.294 1.00 92.56 140 LYS A C 1
ATOM 1090 O O . LYS A 1 140 ? 6.806 -17.388 -37.459 1.00 92.56 140 LYS A O 1
ATOM 1095 N N . SER A 1 141 ? 6.094 -15.364 -36.756 1.00 95.12 141 SER A N 1
ATOM 1096 C CA . SER A 1 141 ? 7.361 -14.865 -36.233 1.00 95.12 141 SER A CA 1
ATOM 1097 C C . SER A 1 141 ? 7.394 -15.039 -34.719 1.00 95.12 141 SER A C 1
ATOM 1099 O O . SER A 1 141 ? 6.364 -14.958 -34.048 1.00 95.12 141 SER A O 1
ATOM 1101 N N . ASP A 1 142 ? 8.580 -15.242 -34.167 1.00 95.88 142 ASP A N 1
ATOM 1102 C CA . ASP A 1 142 ? 8.807 -15.091 -32.735 1.00 95.88 142 ASP A CA 1
ATOM 1103 C C . ASP A 1 142 ? 8.801 -13.596 -32.377 1.00 95.88 142 ASP A C 1
ATOM 1105 O O . ASP A 1 142 ? 8.907 -12.733 -33.255 1.00 95.88 142 ASP A O 1
ATOM 1109 N N . TYR A 1 143 ? 8.664 -13.256 -31.098 1.00 97.00 143 TYR A N 1
ATOM 1110 C CA . TYR A 1 143 ? 8.690 -11.857 -30.671 1.00 97.00 143 TYR A CA 1
ATOM 1111 C C . TYR A 1 143 ? 9.352 -11.665 -29.312 1.00 97.00 143 TYR A C 1
ATOM 1113 O O . TYR A 1 143 ? 9.392 -12.580 -28.493 1.00 97.00 143 TYR A O 1
ATOM 1121 N N . ILE A 1 144 ? 9.847 -10.456 -29.064 1.00 96.75 144 ILE A N 1
ATOM 1122 C CA . ILE A 1 144 ? 10.491 -10.063 -27.811 1.00 96.75 144 ILE A CA 1
ATOM 1123 C C . ILE A 1 144 ? 10.117 -8.626 -27.441 1.00 96.75 144 ILE A C 1
ATOM 1125 O O . ILE A 1 144 ? 9.996 -7.748 -28.300 1.00 96.75 144 ILE A O 1
ATOM 1129 N N . PHE A 1 145 ? 9.952 -8.393 -26.139 1.00 96.69 145 PHE A N 1
ATOM 1130 C CA . PHE A 1 145 ? 9.810 -7.062 -25.558 1.00 96.69 145 PHE A CA 1
ATOM 1131 C C . PHE A 1 145 ? 11.084 -6.711 -24.799 1.00 96.69 145 PHE A C 1
ATOM 1133 O O . PHE A 1 145 ? 11.458 -7.424 -23.872 1.00 96.69 145 PHE A O 1
ATOM 1140 N N . VAL A 1 146 ? 11.730 -5.612 -25.178 1.00 96.94 146 VAL A N 1
ATOM 1141 C CA . VAL A 1 146 ? 12.957 -5.134 -24.534 1.00 96.94 146 VAL A CA 1
ATOM 1142 C C . VAL A 1 146 ? 12.647 -3.811 -23.840 1.00 96.94 146 VAL A C 1
ATOM 1144 O O . VAL A 1 146 ? 12.483 -2.774 -24.487 1.00 96.94 146 VAL A O 1
ATOM 1147 N N . ASP A 1 147 ? 12.504 -3.864 -22.517 1.00 96.12 147 ASP A N 1
ATOM 1148 C CA . ASP A 1 147 ? 12.171 -2.699 -21.697 1.00 96.12 147 ASP A CA 1
ATOM 1149 C C . ASP A 1 147 ? 13.409 -1.851 -21.345 1.00 96.12 147 ASP A C 1
ATOM 1151 O O . ASP A 1 147 ? 14.551 -2.200 -21.647 1.00 96.12 147 ASP A O 1
ATOM 1155 N N . ALA A 1 148 ? 13.193 -0.723 -20.665 1.00 96.88 148 ALA A N 1
ATOM 1156 C CA . ALA A 1 148 ? 14.270 0.174 -20.251 1.00 96.88 148 ALA A CA 1
ATOM 1157 C C . ALA A 1 148 ? 15.343 -0.505 -19.376 1.00 96.88 148 ALA A C 1
ATOM 1159 O O . ALA A 1 148 ? 16.509 -0.109 -19.421 1.00 96.88 148 ALA A O 1
ATOM 1160 N N . THR A 1 149 ? 14.977 -1.517 -18.584 1.00 96.25 149 THR A N 1
ATOM 1161 C CA . THR A 1 149 ? 15.924 -2.280 -17.764 1.00 96.25 149 THR A CA 1
ATOM 1162 C C . THR A 1 149 ? 16.792 -3.174 -18.640 1.00 96.25 149 THR A C 1
ATOM 1164 O O . THR A 1 149 ? 18.008 -3.211 -18.449 1.00 96.25 149 THR A O 1
ATOM 1167 N N . ASP A 1 150 ? 16.207 -3.857 -19.618 1.00 97.06 150 ASP A N 1
ATOM 1168 C CA . ASP A 1 150 ? 16.953 -4.699 -20.552 1.00 97.06 150 ASP A CA 1
ATOM 1169 C C . ASP A 1 150 ? 17.851 -3.879 -21.480 1.00 97.06 150 ASP A C 1
ATOM 1171 O O . ASP A 1 150 ? 19.019 -4.227 -21.662 1.00 97.06 150 ASP A O 1
ATOM 1175 N N . ILE A 1 151 ? 17.378 -2.723 -21.954 1.00 97.88 151 ILE A N 1
ATOM 1176 C CA . ILE A 1 151 ? 18.207 -1.760 -22.696 1.00 97.88 151 ILE A CA 1
ATOM 1177 C C . ILE A 1 151 ? 19.403 -1.325 -21.846 1.00 97.88 151 ILE A C 1
ATOM 1179 O O . ILE A 1 151 ? 20.530 -1.317 -22.337 1.00 97.88 151 ILE A O 1
ATOM 1183 N N . ALA A 1 152 ? 19.192 -1.000 -20.566 1.00 97.38 152 ALA A N 1
ATOM 1184 C CA . ALA A 1 152 ? 20.284 -0.625 -19.672 1.00 97.38 152 ALA A CA 1
ATOM 1185 C C . ALA A 1 152 ? 21.338 -1.737 -19.570 1.00 97.38 152 ALA A C 1
ATOM 1187 O O . ALA A 1 152 ? 22.532 -1.468 -19.686 1.00 97.38 152 ALA A O 1
ATOM 1188 N N . ARG A 1 153 ? 20.904 -2.990 -19.394 1.00 96.62 153 ARG A N 1
ATOM 1189 C CA . ARG A 1 153 ? 21.801 -4.153 -19.307 1.00 96.62 153 ARG A CA 1
ATOM 1190 C C . ARG A 1 153 ? 22.611 -4.331 -20.586 1.00 96.62 153 ARG A C 1
ATOM 1192 O O . ARG A 1 153 ? 23.826 -4.484 -20.501 1.00 96.62 153 ARG A O 1
ATOM 1199 N N . ILE A 1 154 ? 21.960 -4.271 -21.748 1.00 97.12 154 ILE A N 1
ATOM 1200 C CA . ILE A 1 154 ? 22.623 -4.389 -23.053 1.00 97.12 154 ILE A CA 1
ATOM 1201 C C . ILE A 1 154 ? 23.649 -3.262 -23.215 1.00 97.12 154 ILE A C 1
ATOM 1203 O O . ILE A 1 154 ? 24.838 -3.518 -23.395 1.00 97.12 154 ILE A O 1
ATOM 1207 N N . LEU A 1 155 ? 23.229 -2.005 -23.074 1.00 97.12 155 LEU A N 1
ATOM 1208 C CA . LEU A 1 155 ? 24.099 -0.860 -23.335 1.00 97.12 155 LEU A CA 1
ATOM 1209 C C . LEU A 1 155 ? 25.262 -0.742 -22.340 1.00 97.12 155 LEU A C 1
ATOM 1211 O O . LEU A 1 155 ? 26.345 -0.307 -22.734 1.00 97.12 155 LEU A O 1
ATOM 1215 N N . ILE A 1 156 ? 25.080 -1.129 -21.072 1.00 96.00 156 ILE A N 1
ATOM 1216 C CA . ILE A 1 156 ? 26.182 -1.161 -20.099 1.00 96.00 156 ILE A CA 1
ATOM 1217 C C . ILE A 1 156 ? 27.168 -2.272 -20.465 1.00 96.00 156 ILE A C 1
ATOM 1219 O O . ILE A 1 156 ? 28.369 -2.016 -20.502 1.00 96.00 156 ILE A O 1
ATOM 1223 N N . ALA A 1 157 ? 26.686 -3.482 -20.767 1.00 94.50 157 ALA A N 1
ATOM 1224 C CA . ALA A 1 157 ? 27.544 -4.630 -21.066 1.00 94.50 157 ALA A CA 1
ATOM 1225 C C . ALA A 1 157 ? 28.451 -4.403 -22.285 1.00 94.50 157 ALA A C 1
ATOM 1227 O O . ALA A 1 157 ? 29.567 -4.915 -22.324 1.00 94.50 157 ALA A O 1
ATOM 1228 N N . TYR A 1 158 ? 27.989 -3.596 -23.243 1.00 94.38 158 TYR A N 1
ATOM 1229 C CA . TYR A 1 158 ? 28.733 -3.210 -24.444 1.00 94.38 158 TYR A CA 1
ATOM 1230 C C . TYR A 1 158 ? 29.388 -1.823 -24.353 1.00 94.38 158 TYR A C 1
ATOM 1232 O O . TYR A 1 158 ? 29.746 -1.239 -25.377 1.00 94.38 158 TYR A O 1
ATOM 1240 N N . HIS A 1 159 ? 29.560 -1.282 -23.140 1.00 94.44 159 HIS A N 1
ATOM 1241 C CA . HIS A 1 159 ? 30.269 -0.023 -22.881 1.00 94.44 159 HIS A CA 1
ATOM 1242 C C . HIS A 1 159 ? 29.712 1.196 -23.648 1.00 94.44 159 HIS A C 1
ATOM 1244 O O . HIS A 1 159 ? 30.450 2.123 -23.986 1.00 94.44 159 HIS A O 1
ATOM 1250 N N . LYS A 1 160 ? 28.404 1.219 -23.929 1.00 96.00 160 LYS A N 1
ATOM 1251 C CA . LYS A 1 160 ? 27.726 2.333 -24.622 1.00 96.00 160 LYS A CA 1
ATOM 1252 C C . LYS A 1 160 ? 27.270 3.419 -23.663 1.00 96.00 160 LYS A C 1
ATOM 1254 O O . LYS A 1 160 ? 27.323 4.604 -23.992 1.00 96.00 160 LYS A O 1
ATOM 1259 N N . VAL A 1 161 ? 26.880 3.026 -22.454 1.00 96.00 161 VAL A N 1
ATOM 1260 C CA . VAL A 1 161 ? 26.422 3.938 -21.401 1.00 96.00 161 VAL A CA 1
ATOM 1261 C C . VAL A 1 161 ? 27.133 3.666 -20.084 1.00 96.00 161 VAL A C 1
ATOM 1263 O O . VAL A 1 161 ? 27.583 2.555 -19.806 1.00 96.00 161 VAL A O 1
ATOM 1266 N N . CYS A 1 162 ? 27.217 4.699 -19.256 1.00 94.19 162 CYS A N 1
ATOM 1267 C CA . CYS A 1 162 ? 27.859 4.634 -17.957 1.00 94.19 162 CYS A CA 1
ATOM 1268 C C . CYS A 1 162 ? 27.037 3.793 -16.957 1.00 94.19 162 CYS A C 1
ATOM 1270 O O . CYS A 1 162 ? 25.843 4.050 -16.779 1.00 94.19 162 CYS A O 1
ATOM 1272 N N . PRO A 1 163 ? 27.655 2.846 -16.222 1.00 92.94 163 PRO A N 1
ATOM 1273 C CA . PRO A 1 163 ? 26.955 2.008 -15.246 1.00 92.94 163 PRO A CA 1
ATOM 1274 C C . PRO A 1 163 ? 26.497 2.763 -13.989 1.00 92.94 163 PRO A C 1
ATOM 1276 O O . PRO A 1 163 ? 25.773 2.197 -13.178 1.00 92.94 163 PRO A O 1
ATOM 1279 N N . LYS A 1 164 ? 26.922 4.019 -13.788 1.00 91.12 164 LYS A N 1
ATOM 1280 C CA . LYS A 1 164 ? 26.544 4.834 -12.618 1.00 91.12 164 LYS A CA 1
ATOM 1281 C C . LYS A 1 164 ? 25.292 5.680 -12.863 1.00 91.12 164 LYS A C 1
ATOM 1283 O O . LYS A 1 164 ? 24.526 5.914 -11.934 1.00 91.12 164 LYS A O 1
ATOM 1288 N N . ASP A 1 165 ? 25.095 6.152 -14.092 1.00 92.81 165 ASP A N 1
ATOM 1289 C CA . ASP A 1 165 ? 24.057 7.138 -14.421 1.00 92.81 165 ASP A CA 1
ATOM 1290 C C . ASP A 1 165 ? 23.257 6.826 -15.697 1.00 92.81 165 ASP A C 1
ATOM 1292 O O . ASP A 1 165 ? 22.269 7.505 -15.967 1.00 92.81 165 ASP A O 1
ATOM 1296 N N . GLY A 1 166 ? 23.626 5.789 -16.455 1.00 94.19 166 GLY A N 1
ATOM 1297 C CA . GLY A 1 166 ? 22.933 5.385 -17.680 1.00 94.19 166 GLY A CA 1
ATOM 1298 C C . GLY A 1 166 ? 23.092 6.362 -18.847 1.00 94.19 166 GLY A C 1
ATOM 1299 O O . GLY A 1 166 ? 22.331 6.272 -19.808 1.00 94.19 166 GLY A O 1
ATOM 1300 N N . ILE A 1 167 ? 24.038 7.305 -18.779 1.00 95.88 167 ILE A N 1
ATOM 1301 C CA . ILE A 1 167 ? 24.268 8.303 -19.831 1.00 95.88 167 ILE A CA 1
ATOM 1302 C C . ILE A 1 167 ? 25.311 7.788 -20.830 1.00 95.88 167 ILE A C 1
ATOM 1304 O O . ILE A 1 167 ? 26.307 7.188 -20.411 1.00 95.88 167 ILE A O 1
ATOM 1308 N N . PRO A 1 168 ? 25.134 8.045 -22.139 1.00 96.44 168 PRO A N 1
ATOM 1309 C CA . PRO A 1 168 ? 26.117 7.690 -23.151 1.00 96.44 168 PRO A CA 1
ATOM 1310 C C . PRO A 1 168 ? 27.503 8.275 -22.904 1.00 96.44 168 PRO A C 1
ATOM 1312 O O . PRO A 1 168 ? 27.656 9.444 -22.529 1.00 96.44 168 PRO A O 1
ATOM 1315 N N . TYR A 1 169 ? 28.524 7.468 -23.179 1.00 94.38 169 TYR A N 1
ATOM 1316 C CA . TYR A 1 169 ? 29.899 7.951 -23.225 1.00 94.38 169 TYR A CA 1
ATOM 1317 C C . TYR A 1 169 ? 30.086 8.915 -24.409 1.00 94.38 169 TYR A C 1
ATOM 1319 O O . TYR A 1 169 ? 29.620 8.657 -25.517 1.00 94.38 169 TYR A O 1
ATOM 1327 N N . LYS A 1 170 ? 30.803 10.020 -24.185 1.00 92.31 170 LYS A N 1
ATOM 1328 C CA . LYS A 1 170 ? 31.246 10.964 -25.223 1.00 92.31 170 LYS A CA 1
ATOM 1329 C C . LYS A 1 170 ? 32.764 10.989 -25.236 1.00 92.31 170 LYS A C 1
ATOM 1331 O O . LYS A 1 170 ? 33.368 11.108 -24.175 1.00 92.31 170 LYS A O 1
ATOM 1336 N N . ASP A 1 171 ? 33.377 10.814 -26.404 1.00 88.94 171 ASP A N 1
ATOM 1337 C CA . ASP A 1 171 ? 34.838 10.710 -26.543 1.00 88.94 171 ASP A CA 1
ATOM 1338 C C . ASP A 1 171 ? 35.449 9.682 -25.568 1.00 88.94 171 ASP A C 1
ATOM 1340 O O . ASP A 1 171 ? 36.465 9.917 -24.916 1.00 88.94 171 ASP A O 1
ATOM 1344 N N . SER A 1 172 ? 34.783 8.528 -25.429 1.00 89.75 172 SER A N 1
ATOM 1345 C CA . SER A 1 172 ? 35.129 7.455 -24.479 1.00 89.75 172 SER A CA 1
ATOM 1346 C C . SER A 1 172 ? 35.076 7.843 -22.991 1.00 89.75 172 SER A C 1
ATOM 1348 O O . SER A 1 172 ? 35.655 7.139 -22.161 1.00 89.75 172 SER A O 1
ATOM 1350 N N . ARG A 1 173 ? 34.379 8.925 -22.620 1.00 93.56 173 ARG A N 1
ATOM 1351 C CA . ARG A 1 173 ? 34.261 9.405 -21.234 1.00 93.56 173 ARG A CA 1
ATOM 1352 C C . ARG A 1 173 ? 32.825 9.764 -20.842 1.00 93.56 173 ARG A C 1
ATOM 1354 O O . ARG A 1 173 ? 32.059 10.309 -21.633 1.00 93.56 173 ARG A O 1
ATOM 1361 N N . CYS A 1 174 ? 32.440 9.445 -19.606 1.00 92.88 174 CYS A N 1
ATOM 1362 C CA . CYS A 1 174 ? 31.134 9.821 -19.077 1.00 92.88 174 CYS A CA 1
ATOM 1363 C C . CYS A 1 174 ? 31.111 11.336 -18.796 1.00 92.88 174 CYS A C 1
ATOM 1365 O O . CYS A 1 174 ? 31.987 11.824 -18.075 1.00 92.88 174 CYS A O 1
ATOM 1367 N N . PRO A 1 175 ? 30.114 12.087 -19.298 1.00 92.31 175 PRO A N 1
ATOM 1368 C CA . PRO A 1 175 ? 30.055 13.537 -19.114 1.00 92.31 175 PRO A CA 1
ATOM 1369 C C . PRO A 1 175 ? 29.757 13.972 -17.671 1.00 92.31 175 PRO A C 1
ATOM 1371 O O . PRO A 1 175 ? 30.026 15.121 -17.334 1.00 92.31 175 PRO A O 1
ATOM 1374 N N . ILE A 1 176 ? 29.204 13.090 -16.827 1.00 91.12 176 ILE A N 1
ATOM 1375 C CA . ILE A 1 176 ? 28.869 13.412 -15.430 1.00 91.12 176 ILE A CA 1
ATOM 1376 C C . ILE A 1 176 ? 29.970 12.960 -14.474 1.00 91.12 176 ILE A C 1
ATOM 1378 O O . ILE A 1 176 ? 30.516 13.777 -13.738 1.00 91.12 176 ILE A O 1
ATOM 1382 N N . CYS A 1 177 ? 30.300 11.667 -14.461 1.00 89.56 177 CYS A N 1
ATOM 1383 C CA . CYS A 1 177 ? 31.237 11.118 -13.478 1.00 89.56 177 CYS A CA 1
ATOM 1384 C C . CYS A 1 177 ? 32.687 11.000 -13.975 1.00 89.56 177 CYS A C 1
ATOM 1386 O O . CYS A 1 177 ? 33.565 10.652 -13.190 1.00 89.56 177 CYS A O 1
ATOM 1388 N N . GLY A 1 178 ? 32.958 11.270 -15.258 1.00 90.56 178 GLY A N 1
ATOM 1389 C CA . GLY A 1 178 ? 34.312 11.250 -15.822 1.00 90.56 178 GLY A CA 1
ATOM 1390 C C . GLY A 1 178 ? 34.918 9.858 -16.048 1.00 90.56 178 GLY A C 1
ATOM 1391 O O . GLY A 1 178 ? 36.060 9.773 -16.494 1.00 90.56 178 GLY A O 1
ATOM 1392 N N . GLU A 1 179 ? 34.174 8.784 -15.771 1.00 88.31 179 GLU A N 1
ATOM 1393 C CA . GLU A 1 179 ? 34.605 7.396 -15.982 1.00 88.31 179 GLU A CA 1
ATOM 1394 C C . GLU A 1 179 ? 34.942 7.137 -17.460 1.00 88.31 179 GLU A C 1
ATOM 1396 O O . GLU A 1 179 ? 34.240 7.629 -18.349 1.00 88.31 179 GLU A O 1
ATOM 1401 N N . LEU A 1 180 ? 35.994 6.361 -17.732 1.00 89.88 180 LEU A N 1
ATOM 1402 C CA . LEU A 1 180 ? 36.366 5.971 -19.094 1.00 89.88 180 LEU A CA 1
ATOM 1403 C C . LEU A 1 180 ? 35.593 4.720 -19.521 1.00 89.88 180 LEU A C 1
ATOM 1405 O O . LEU A 1 180 ? 35.479 3.773 -18.748 1.00 89.88 180 LEU A O 1
ATOM 1409 N N . ALA A 1 181 ? 35.127 4.683 -20.770 1.00 87.00 181 ALA A N 1
ATOM 1410 C CA . ALA A 1 181 ? 34.408 3.533 -21.324 1.00 87.00 181 ALA A CA 1
ATOM 1411 C C . ALA A 1 181 ? 35.252 2.245 -21.305 1.00 87.00 181 ALA A C 1
ATOM 1413 O O . ALA A 1 181 ? 34.709 1.159 -21.183 1.00 87.00 181 ALA A O 1
ATOM 1414 N N . GLN A 1 182 ? 36.579 2.367 -21.384 1.00 83.25 182 GLN A N 1
ATOM 1415 C CA . GLN A 1 182 ? 37.531 1.248 -21.417 1.00 83.25 182 GLN A CA 1
ATOM 1416 C C . GLN A 1 182 ? 37.806 0.635 -20.036 1.00 83.25 182 GLN A C 1
ATOM 1418 O O . GLN A 1 182 ? 38.444 -0.414 -19.948 1.00 83.25 182 GLN A O 1
ATOM 1423 N N . ASN A 1 183 ? 37.368 1.287 -18.955 1.00 83.25 183 ASN A N 1
ATOM 1424 C CA . ASN A 1 183 ? 37.584 0.768 -17.613 1.00 83.25 183 ASN A CA 1
ATOM 1425 C C . ASN A 1 183 ? 36.739 -0.497 -17.380 1.00 83.25 183 ASN A C 1
ATOM 1427 O O . ASN A 1 183 ? 35.651 -0.633 -17.951 1.00 83.25 183 ASN A O 1
ATOM 1431 N N . PRO A 1 184 ? 37.194 -1.411 -16.502 1.00 80.12 184 PRO A N 1
ATOM 1432 C CA . PRO A 1 184 ? 36.377 -2.533 -16.063 1.00 80.12 184 PRO A CA 1
ATOM 1433 C C . PRO A 1 184 ? 35.028 -2.050 -15.519 1.00 80.12 184 PRO A C 1
ATOM 1435 O O . PRO A 1 184 ? 34.969 -1.130 -14.698 1.00 80.12 184 PRO A O 1
ATOM 1438 N N . ILE A 1 185 ? 33.941 -2.686 -15.961 1.00 77.69 185 ILE A N 1
ATOM 1439 C CA . ILE A 1 185 ? 32.592 -2.365 -15.493 1.00 77.69 185 ILE A CA 1
ATOM 1440 C C . ILE A 1 185 ? 32.449 -2.883 -14.058 1.00 77.69 185 ILE A C 1
ATOM 1442 O O . ILE A 1 185 ? 32.262 -4.076 -13.826 1.00 77.69 185 ILE A O 1
ATOM 1446 N N . ASN A 1 186 ? 32.506 -1.972 -13.087 1.00 75.31 186 ASN A N 1
ATOM 1447 C CA . ASN A 1 186 ? 32.196 -2.274 -11.694 1.00 75.31 186 ASN A CA 1
ATOM 1448 C C . ASN A 1 186 ? 30.716 -1.997 -11.436 1.00 75.31 186 ASN A C 1
ATOM 1450 O O . ASN A 1 186 ? 30.305 -0.848 -11.268 1.00 75.31 186 ASN A O 1
ATOM 1454 N N . VAL A 1 187 ? 29.914 -3.058 -11.417 1.00 65.75 187 VAL A N 1
ATOM 1455 C CA . VAL A 1 187 ? 28.488 -2.976 -11.104 1.00 65.75 187 VAL A CA 1
ATOM 1456 C C . VAL A 1 187 ? 28.290 -3.308 -9.627 1.00 65.75 187 VAL A C 1
ATOM 1458 O O . VAL A 1 187 ? 28.317 -4.472 -9.237 1.00 65.75 187 VAL A O 1
ATOM 1461 N N . SER A 1 188 ? 28.104 -2.286 -8.792 1.00 62.59 188 SER A N 1
ATOM 1462 C CA . SER A 1 188 ? 27.734 -2.470 -7.387 1.00 62.59 188 SER A CA 1
ATOM 1463 C C . SER A 1 188 ? 26.216 -2.514 -7.259 1.00 62.59 188 SER A C 1
ATOM 1465 O O . SER A 1 188 ? 25.538 -1.540 -7.590 1.00 62.59 188 SER A O 1
ATOM 1467 N N . PHE A 1 189 ? 25.684 -3.616 -6.751 1.00 59.78 189 PHE A N 1
ATOM 1468 C CA . PHE A 1 189 ? 24.279 -3.728 -6.389 1.00 59.78 189 PHE A CA 1
ATOM 1469 C C . PHE A 1 189 ? 24.172 -4.343 -5.002 1.00 59.78 189 PHE A C 1
ATOM 1471 O O . PHE A 1 189 ? 24.909 -5.267 -4.654 1.00 59.78 189 PHE A O 1
ATOM 1478 N N . SER A 1 190 ? 23.261 -3.807 -4.201 1.00 49.75 190 SER A N 1
ATOM 1479 C CA . SER A 1 190 ? 22.985 -4.343 -2.880 1.00 49.75 190 SER A CA 1
ATOM 1480 C C . SER A 1 190 ? 22.249 -5.668 -3.046 1.00 49.75 190 SER A C 1
ATOM 1482 O O . SER A 1 190 ? 21.105 -5.712 -3.492 1.00 49.75 190 SER A O 1
ATOM 1484 N N . VAL A 1 191 ? 22.924 -6.772 -2.723 1.00 50.97 191 VAL A N 1
ATOM 1485 C CA . VAL A 1 191 ? 22.288 -8.099 -2.639 1.00 50.97 191 VAL A CA 1
ATOM 1486 C C . VAL A 1 191 ? 21.251 -8.113 -1.505 1.00 50.97 191 VAL A C 1
ATOM 1488 O O . VAL A 1 191 ? 20.244 -8.813 -1.599 1.00 50.97 191 VAL A O 1
ATOM 1491 N N . TYR A 1 192 ? 21.478 -7.267 -0.494 1.00 46.81 192 TYR A N 1
ATOM 1492 C CA . TYR A 1 192 ? 20.606 -6.992 0.638 1.00 46.81 192 TYR A CA 1
ATOM 1493 C C . TYR A 1 192 ? 20.454 -5.477 0.793 1.00 46.81 192 TYR A C 1
ATOM 1495 O O . TYR A 1 192 ? 21.449 -4.777 0.970 1.00 46.81 192 TYR A O 1
ATOM 1503 N N . GLU A 1 193 ? 19.230 -4.968 0.717 1.00 51.53 193 GLU A N 1
ATOM 1504 C CA . GLU A 1 193 ? 18.907 -3.687 1.345 1.00 51.53 193 GLU A CA 1
ATOM 1505 C C . GLU A 1 193 ? 18.737 -3.946 2.839 1.00 51.53 193 GLU A C 1
ATOM 1507 O O . GLU A 1 193 ? 18.093 -4.929 3.219 1.00 51.53 193 GLU A O 1
ATOM 1512 N N . GLU A 1 194 ? 19.332 -3.100 3.683 1.00 58.09 194 GLU A N 1
ATOM 1513 C CA . GLU A 1 194 ? 18.991 -3.114 5.103 1.00 58.09 194 GLU A CA 1
ATOM 1514 C C . GLU A 1 194 ? 17.490 -2.824 5.218 1.00 58.09 194 GLU A C 1
ATOM 1516 O O . GLU A 1 194 ? 17.037 -1.787 4.719 1.00 58.09 194 GLU A O 1
ATOM 1521 N N . PRO A 1 195 ? 16.696 -3.742 5.794 1.00 57.25 195 PRO A N 1
ATOM 1522 C CA . PRO A 1 195 ? 15.260 -3.567 5.821 1.00 57.25 195 PRO A CA 1
ATOM 1523 C C . PRO A 1 195 ? 14.915 -2.381 6.714 1.00 57.25 195 PRO A C 1
ATOM 1525 O O . PRO A 1 195 ? 15.193 -2.396 7.912 1.00 57.25 195 PRO A O 1
ATOM 1528 N N . LEU A 1 196 ? 14.294 -1.355 6.140 1.00 67.81 196 LEU A N 1
ATOM 1529 C CA . LEU A 1 196 ? 13.794 -0.227 6.911 1.00 67.81 196 LEU A CA 1
ATOM 1530 C C . LEU A 1 196 ? 12.420 -0.581 7.471 1.00 67.81 196 LEU A C 1
ATOM 1532 O O . LEU A 1 196 ? 11.501 -0.958 6.734 1.00 67.81 196 LEU A O 1
ATOM 1536 N N . PHE A 1 197 ? 12.271 -0.451 8.784 1.00 72.69 197 PHE A N 1
ATOM 1537 C CA . PHE A 1 197 ? 10.988 -0.626 9.441 1.00 72.69 197 PHE A CA 1
ATOM 1538 C C . PHE A 1 197 ? 10.831 0.292 10.650 1.00 72.69 197 PHE A C 1
ATOM 1540 O O . PHE A 1 197 ? 11.803 0.751 11.245 1.00 72.69 197 PHE A O 1
ATOM 1547 N N . GLU A 1 198 ? 9.579 0.565 10.998 1.00 77.56 198 GLU A N 1
ATOM 1548 C CA . GLU A 1 198 ? 9.197 1.358 12.162 1.00 77.56 198 GLU A CA 1
ATOM 1549 C C . GLU A 1 198 ? 8.162 0.588 12.980 1.00 77.56 198 GLU A C 1
ATOM 1551 O O . GLU A 1 198 ? 7.165 0.106 12.437 1.00 77.56 198 GLU A O 1
ATOM 1556 N N . VAL A 1 199 ? 8.381 0.481 14.290 1.00 76.12 199 VAL A N 1
ATOM 1557 C CA . VAL A 1 199 ? 7.400 -0.091 15.218 1.00 76.12 199 VAL A CA 1
ATOM 1558 C C . VAL A 1 199 ? 6.377 0.993 15.557 1.00 76.12 199 VAL A C 1
ATOM 1560 O O . VAL A 1 199 ? 6.709 1.989 16.191 1.00 76.12 199 VAL A O 1
ATOM 1563 N N . LEU A 1 200 ? 5.135 0.808 15.109 1.00 65.88 200 LEU A N 1
ATOM 1564 C CA . LEU A 1 200 ? 4.051 1.785 15.240 1.00 65.88 200 LEU A CA 1
ATOM 1565 C C . LEU A 1 200 ? 3.370 1.741 16.610 1.00 65.88 200 LEU A C 1
ATOM 1567 O O . LEU A 1 200 ? 2.918 2.771 17.104 1.00 65.88 200 LEU A O 1
ATOM 1571 N N . ASN A 1 201 ? 3.238 0.549 17.198 1.00 67.06 20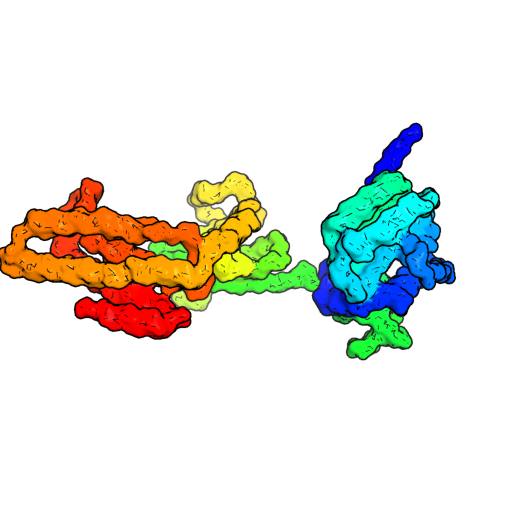1 ASN A N 1
ATOM 1572 C CA . ASN A 1 201 ? 2.605 0.367 18.500 1.00 67.06 201 ASN A CA 1
ATOM 1573 C C . ASN A 1 201 ? 3.040 -0.959 19.153 1.00 67.06 201 ASN A C 1
ATOM 1575 O O . ASN A 1 201 ? 3.131 -1.979 18.460 1.00 67.06 201 ASN A O 1
ATOM 1579 N N . ASP A 1 202 ? 3.258 -0.935 20.471 1.00 57.97 202 ASP A N 1
ATOM 1580 C CA . ASP A 1 202 ? 3.473 -2.106 21.332 1.00 57.97 202 ASP A CA 1
ATOM 1581 C C . ASP A 1 202 ? 2.337 -2.165 22.361 1.00 57.97 202 ASP A C 1
ATOM 1583 O O . ASP A 1 202 ? 2.325 -1.424 23.343 1.00 57.97 202 ASP A O 1
ATOM 1587 N N . ASN A 1 203 ? 1.362 -3.045 22.127 1.00 55.69 203 ASN A N 1
ATOM 1588 C CA . ASN A 1 203 ? 0.236 -3.254 23.042 1.00 55.69 203 ASN A CA 1
ATOM 1589 C C . ASN A 1 203 ? 0.584 -4.330 24.085 1.00 55.69 203 ASN A C 1
ATOM 1591 O O . ASN A 1 203 ? -0.126 -5.328 24.234 1.00 55.69 203 ASN A O 1
ATOM 1595 N N . SER A 1 204 ? 1.709 -4.166 24.780 1.00 52.84 204 SER A N 1
ATOM 1596 C CA . SER A 1 204 ? 2.131 -5.071 25.844 1.00 52.84 204 SER A CA 1
ATOM 1597 C C . SER A 1 204 ? 1.293 -4.839 27.109 1.00 52.84 204 SER A C 1
ATOM 1599 O O . SER A 1 204 ? 1.381 -3.812 27.778 1.00 52.84 204 SER A O 1
ATOM 1601 N N . HIS A 1 205 ? 0.441 -5.804 27.463 1.00 52.59 205 HIS A N 1
ATOM 1602 C CA . HIS A 1 205 ? -0.241 -5.799 28.757 1.00 52.59 205 HIS A CA 1
ATOM 1603 C C . HIS A 1 205 ? 0.649 -6.472 29.804 1.00 52.59 205 HIS A C 1
ATOM 1605 O O . HIS A 1 205 ? 0.991 -7.641 29.653 1.00 52.59 205 HIS A O 1
ATOM 1611 N N . ASN A 1 206 ? 0.944 -5.788 30.917 1.00 45.38 206 ASN A N 1
ATOM 1612 C CA . ASN A 1 206 ? 1.741 -6.341 32.029 1.00 45.38 206 ASN A CA 1
ATOM 1613 C C . ASN A 1 206 ? 1.203 -7.676 32.592 1.00 45.38 206 ASN A C 1
ATOM 1615 O O . ASN A 1 206 ? 1.932 -8.404 33.261 1.00 45.38 206 ASN A O 1
ATOM 1619 N N . SER A 1 207 ? -0.070 -8.005 32.349 1.00 46.41 207 SER A N 1
ATOM 1620 C CA . SER A 1 207 ? -0.707 -9.250 32.791 1.00 46.41 207 SER A CA 1
ATOM 1621 C C . SER A 1 207 ? -0.671 -10.382 31.756 1.00 46.41 207 SER A C 1
ATOM 1623 O O . SER A 1 207 ? -0.771 -11.547 32.147 1.00 46.41 207 SER A O 1
ATOM 1625 N N . SER A 1 208 ? -0.503 -10.087 30.460 1.00 48.69 208 SER A N 1
ATOM 1626 C CA . SER A 1 208 ? -0.392 -11.103 29.410 1.00 48.69 208 SER A CA 1
ATOM 1627 C C . SER A 1 208 ? 1.066 -11.251 28.996 1.00 48.69 208 SER A C 1
ATOM 1629 O O . SER A 1 208 ? 1.679 -10.310 28.509 1.00 48.69 208 SER A O 1
ATOM 1631 N N . LYS A 1 209 ? 1.627 -12.455 29.120 1.00 62.72 209 LYS A N 1
ATOM 1632 C CA . LYS A 1 209 ? 3.008 -12.766 28.696 1.00 62.72 209 LYS A CA 1
ATOM 1633 C C . LYS A 1 209 ? 3.244 -12.607 27.183 1.00 62.72 209 LYS A C 1
ATOM 1635 O O . LYS A 1 209 ? 4.367 -12.782 26.725 1.00 62.72 209 LYS A O 1
ATOM 1640 N N . THR A 1 210 ? 2.202 -12.272 26.428 1.00 68.19 210 THR A N 1
ATOM 1641 C CA . THR A 1 210 ? 2.197 -12.055 24.986 1.00 68.19 210 THR A CA 1
ATOM 1642 C C . THR A 1 210 ? 2.562 -10.612 24.641 1.00 68.19 210 THR A C 1
ATOM 1644 O O . THR A 1 210 ? 1.992 -9.680 25.207 1.00 68.19 210 THR A O 1
ATOM 1647 N N . ARG A 1 211 ? 3.459 -10.416 23.670 1.00 77.56 211 ARG A N 1
ATOM 1648 C CA . ARG A 1 211 ? 3.703 -9.099 23.053 1.00 77.56 211 ARG A CA 1
ATOM 1649 C C . ARG A 1 211 ? 3.131 -9.064 21.649 1.00 77.56 211 ARG A C 1
ATOM 1651 O O . ARG A 1 211 ? 3.306 -10.019 20.900 1.00 77.56 211 ARG A O 1
ATOM 1658 N N . THR A 1 212 ? 2.475 -7.965 21.294 1.00 83.38 212 THR A N 1
ATOM 1659 C CA . THR A 1 212 ? 2.000 -7.718 19.930 1.00 83.38 212 THR A CA 1
ATOM 1660 C C . THR A 1 212 ? 2.595 -6.416 19.435 1.00 83.38 212 THR A C 1
ATOM 1662 O O . THR A 1 212 ? 2.315 -5.361 20.001 1.00 83.38 212 THR A O 1
ATOM 1665 N N . ILE A 1 213 ? 3.376 -6.502 18.365 1.00 87.62 213 ILE A N 1
ATOM 1666 C CA . ILE A 1 213 ? 3.987 -5.352 17.711 1.00 87.62 213 ILE A CA 1
ATOM 1667 C C . ILE A 1 213 ? 3.391 -5.144 16.322 1.00 87.62 213 ILE A C 1
ATOM 1669 O O . ILE A 1 213 ? 3.163 -6.086 15.559 1.00 87.62 213 ILE A O 1
ATOM 1673 N N . LYS A 1 214 ? 3.135 -3.881 15.989 1.00 90.25 214 LYS A N 1
ATOM 1674 C CA . LYS A 1 214 ? 2.712 -3.463 14.650 1.00 90.25 214 LYS A CA 1
ATOM 1675 C C . LYS A 1 214 ? 3.889 -2.781 13.961 1.00 90.25 214 LYS A C 1
ATOM 1677 O O . LYS A 1 214 ? 4.431 -1.818 14.493 1.00 90.25 214 LYS A O 1
ATOM 1682 N N . VAL A 1 215 ? 4.292 -3.284 12.802 1.00 91.12 215 VAL A N 1
ATOM 1683 C CA . VAL A 1 215 ? 5.500 -2.880 12.076 1.00 91.12 215 VAL A CA 1
ATOM 1684 C C . VAL A 1 215 ? 5.113 -2.299 10.727 1.00 91.12 215 VAL A C 1
ATOM 1686 O O . VAL A 1 215 ? 4.381 -2.925 9.963 1.00 91.12 215 VAL A O 1
ATOM 1689 N N . ARG A 1 216 ? 5.628 -1.113 10.410 1.00 89.94 216 ARG A N 1
ATOM 1690 C CA . ARG A 1 216 ? 5.529 -0.512 9.080 1.00 89.94 216 ARG A CA 1
ATOM 1691 C C . ARG A 1 216 ? 6.823 -0.735 8.316 1.00 89.94 216 ARG A C 1
ATOM 1693 O O . ARG A 1 216 ? 7.892 -0.517 8.874 1.00 89.94 216 ARG A O 1
ATOM 1700 N N . THR A 1 217 ? 6.738 -1.117 7.050 1.00 88.69 217 THR A N 1
ATOM 1701 C CA . THR A 1 217 ? 7.903 -1.279 6.168 1.00 88.69 217 THR A CA 1
ATOM 1702 C C . THR A 1 217 ? 7.575 -0.839 4.743 1.00 88.69 217 THR A C 1
ATOM 1704 O O . THR A 1 217 ? 6.453 -0.412 4.471 1.00 88.69 217 THR A O 1
ATOM 1707 N N . ASP A 1 218 ? 8.541 -0.903 3.832 1.00 76.94 218 ASP A N 1
ATOM 1708 C CA . ASP A 1 218 ? 8.353 -0.425 2.469 1.00 76.94 218 ASP A CA 1
ATOM 1709 C C . ASP A 1 218 ? 7.643 -1.455 1.572 1.00 76.94 218 ASP A C 1
ATOM 1711 O O . ASP A 1 218 ? 7.955 -2.647 1.571 1.00 76.94 218 ASP A O 1
ATOM 1715 N N . GLN A 1 219 ? 6.691 -0.971 0.772 1.00 81.31 219 GLN A N 1
ATOM 1716 C CA . GLN A 1 219 ? 5.907 -1.767 -0.173 1.00 81.31 219 GLN A CA 1
ATOM 1717 C C . GLN A 1 219 ? 6.731 -2.365 -1.321 1.00 81.31 219 GLN A C 1
ATOM 1719 O O . GLN A 1 219 ? 6.280 -3.320 -1.950 1.00 81.31 219 GLN A O 1
ATOM 1724 N N . HIS A 1 220 ? 7.907 -1.814 -1.650 1.00 76.06 220 HIS A N 1
ATOM 1725 C CA . HIS A 1 220 ? 8.729 -2.375 -2.733 1.00 76.06 220 HIS A CA 1
ATOM 1726 C C . HIS A 1 220 ? 9.453 -3.669 -2.328 1.00 76.06 220 HIS A C 1
ATOM 1728 O O . HIS A 1 220 ? 9.950 -4.398 -3.197 1.00 76.06 220 HIS A O 1
ATOM 1734 N N . TYR A 1 221 ? 9.516 -3.967 -1.026 1.00 80.25 221 TYR A N 1
ATOM 1735 C CA . TYR A 1 221 ? 10.190 -5.148 -0.512 1.00 80.25 221 TYR A CA 1
ATOM 1736 C C . TYR A 1 221 ? 9.483 -6.438 -0.928 1.00 80.25 221 TYR A C 1
ATOM 1738 O O . TYR A 1 221 ? 8.280 -6.629 -0.770 1.00 80.25 221 TYR A O 1
ATOM 1746 N N . GLN A 1 222 ? 10.280 -7.373 -1.439 1.00 80.75 222 GLN A N 1
ATOM 1747 C CA . GLN A 1 222 ? 9.823 -8.712 -1.794 1.00 80.75 222 GLN A CA 1
ATOM 1748 C C . GLN A 1 222 ? 9.739 -9.598 -0.545 1.00 80.75 222 GLN A C 1
ATOM 1750 O O . GLN A 1 222 ? 10.419 -9.339 0.450 1.00 80.75 222 GLN A O 1
ATOM 1755 N N . LYS A 1 223 ? 8.983 -10.706 -0.615 1.00 86.31 223 LYS A N 1
ATOM 1756 C CA . LYS A 1 223 ? 8.812 -11.650 0.512 1.00 86.31 223 LYS A CA 1
ATOM 1757 C C . LYS A 1 223 ? 10.114 -12.010 1.256 1.00 86.31 223 LYS A C 1
ATOM 1759 O O . LYS A 1 223 ? 10.081 -12.011 2.481 1.00 86.31 223 LYS A O 1
ATOM 1764 N N . PRO A 1 224 ? 11.265 -12.282 0.599 1.00 84.44 224 PRO A N 1
ATOM 1765 C CA . PRO A 1 224 ? 12.516 -12.550 1.315 1.00 84.44 224 PRO A CA 1
ATOM 1766 C C . PRO A 1 224 ? 12.979 -11.402 2.220 1.00 84.44 224 PRO A C 1
ATOM 1768 O O . PRO A 1 224 ? 13.377 -11.655 3.350 1.00 84.44 224 PRO A O 1
ATOM 1771 N N . THR A 1 225 ? 12.880 -10.154 1.762 1.00 80.38 225 THR A N 1
ATOM 1772 C CA . THR A 1 225 ? 13.227 -8.976 2.569 1.00 80.38 225 THR A CA 1
ATOM 1773 C C . THR A 1 225 ? 12.229 -8.791 3.710 1.00 80.38 225 THR A C 1
ATOM 1775 O O . THR A 1 225 ? 12.629 -8.544 4.842 1.00 80.38 225 THR A O 1
ATOM 1778 N N . LEU A 1 226 ? 10.934 -8.999 3.446 1.00 87.88 226 LEU A N 1
ATOM 1779 C CA . LEU A 1 226 ? 9.880 -8.915 4.464 1.00 87.88 226 LEU A CA 1
ATOM 1780 C C . LEU A 1 226 ? 10.044 -9.956 5.583 1.00 87.88 226 LEU A C 1
ATOM 1782 O O . LEU A 1 226 ? 9.789 -9.650 6.744 1.00 87.88 226 LEU A O 1
ATOM 1786 N N . ARG A 1 227 ? 10.518 -11.167 5.267 1.00 89.12 227 ARG A N 1
ATOM 1787 C CA . ARG A 1 227 ? 10.882 -12.174 6.280 1.00 89.12 227 ARG A CA 1
ATOM 1788 C C . ARG A 1 227 ? 11.968 -11.667 7.221 1.00 89.12 227 ARG A C 1
ATOM 1790 O O . ARG A 1 227 ? 11.868 -11.874 8.427 1.00 89.12 227 ARG A O 1
ATOM 1797 N N . GLU A 1 228 ? 12.977 -10.989 6.679 1.00 85.94 228 GLU A N 1
ATOM 1798 C CA . GLU A 1 228 ? 14.038 -10.413 7.502 1.00 85.94 228 GLU A CA 1
ATOM 1799 C C . GLU A 1 228 ? 13.519 -9.236 8.336 1.00 85.94 228 GLU A C 1
ATOM 1801 O O . GLU A 1 228 ? 13.840 -9.177 9.517 1.00 85.94 228 GLU A O 1
ATOM 1806 N N . VAL A 1 229 ? 12.638 -8.376 7.796 1.00 88.19 229 VAL A N 1
ATOM 1807 C CA . VAL A 1 229 ? 11.934 -7.340 8.589 1.00 88.19 229 VAL A CA 1
ATOM 1808 C C . VAL A 1 229 ? 11.238 -7.968 9.796 1.00 88.19 229 VAL A C 1
ATOM 1810 O O . VAL A 1 229 ? 11.431 -7.516 10.923 1.00 88.19 229 VAL A O 1
ATOM 1813 N N . ILE A 1 230 ? 10.447 -9.023 9.572 1.00 91.12 230 ILE A N 1
ATOM 1814 C CA . ILE A 1 230 ? 9.704 -9.730 10.624 1.00 91.12 230 ILE A CA 1
ATOM 1815 C C . ILE A 1 230 ? 10.666 -10.269 11.685 1.00 91.12 230 ILE A C 1
ATOM 1817 O O . ILE A 1 230 ? 10.484 -10.023 12.878 1.00 91.12 230 ILE A O 1
ATOM 1821 N N . LYS A 1 231 ? 11.711 -10.975 11.251 1.00 88.62 231 LYS A N 1
ATOM 1822 C CA . LYS A 1 231 ? 12.716 -11.563 12.135 1.00 88.62 231 LYS A CA 1
ATOM 1823 C C . LYS A 1 231 ? 13.443 -10.500 12.959 1.00 88.62 231 LYS A C 1
ATOM 1825 O O . LYS A 1 231 ? 13.542 -10.658 14.172 1.00 88.62 231 LYS A O 1
ATOM 1830 N N . LEU A 1 232 ? 13.913 -9.420 12.333 1.00 86.56 232 LEU A N 1
ATOM 1831 C CA . LEU A 1 232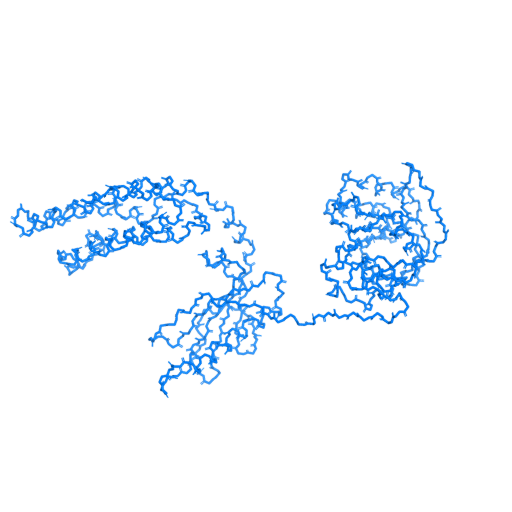 ? 14.577 -8.311 13.025 1.00 86.56 232 LEU A CA 1
ATOM 1832 C C . LEU A 1 232 ? 13.633 -7.629 14.019 1.00 86.56 232 LEU A C 1
ATOM 1834 O O . LEU A 1 232 ? 14.023 -7.408 15.158 1.00 86.56 232 LEU A O 1
ATOM 1838 N N . SER A 1 233 ? 12.371 -7.406 13.650 1.00 87.75 233 SER A N 1
ATOM 1839 C CA . SER A 1 233 ? 11.369 -6.808 14.546 1.00 87.75 233 SER A CA 1
ATOM 1840 C C . SER A 1 233 ? 11.116 -7.663 15.796 1.00 87.75 233 SER A C 1
ATOM 1842 O O . SER A 1 233 ? 10.978 -7.141 16.905 1.00 87.75 233 SER A O 1
ATOM 1844 N N . ILE A 1 234 ? 11.076 -8.992 15.638 1.00 86.44 234 ILE A N 1
ATOM 1845 C CA . ILE A 1 234 ? 10.965 -9.933 16.763 1.00 86.44 234 ILE A CA 1
ATOM 1846 C C . ILE A 1 234 ? 12.226 -9.873 17.622 1.00 86.44 234 ILE A C 1
ATOM 1848 O O . ILE A 1 234 ? 12.121 -9.744 18.840 1.00 86.44 234 ILE A O 1
ATOM 1852 N N . LEU A 1 235 ? 13.411 -9.940 17.008 1.00 82.44 235 LEU A N 1
ATOM 1853 C CA . LEU A 1 235 ? 14.684 -9.884 17.726 1.00 82.44 235 LEU A CA 1
ATOM 1854 C C . LEU A 1 235 ? 14.824 -8.586 18.520 1.00 82.44 235 LEU A C 1
ATOM 1856 O O . LEU A 1 235 ? 15.170 -8.649 19.695 1.00 82.44 235 LEU A O 1
ATOM 1860 N N . ASP A 1 236 ? 14.486 -7.440 17.937 1.00 79.69 236 ASP A N 1
ATOM 1861 C CA . ASP A 1 236 ? 14.475 -6.153 18.632 1.00 79.69 236 ASP A CA 1
ATOM 1862 C C . ASP A 1 236 ? 13.504 -6.179 19.813 1.00 79.69 236 ASP A C 1
ATOM 1864 O O . ASP A 1 236 ? 13.871 -5.809 20.926 1.00 79.69 236 ASP A O 1
ATOM 1868 N N . THR A 1 237 ? 12.303 -6.734 19.632 1.00 79.44 237 THR A N 1
ATOM 1869 C CA . THR A 1 237 ? 11.318 -6.888 20.717 1.00 79.44 237 THR A CA 1
ATOM 1870 C C . THR A 1 237 ? 11.829 -7.769 21.860 1.00 79.44 237 THR A C 1
ATOM 1872 O O . THR A 1 237 ? 11.551 -7.493 23.032 1.00 79.44 237 THR A O 1
ATOM 1875 N N . LEU A 1 238 ? 12.584 -8.822 21.544 1.00 75.94 238 LEU A N 1
ATOM 1876 C CA . LEU A 1 238 ? 13.217 -9.702 22.530 1.00 75.94 238 LEU A CA 1
ATOM 1877 C C . LEU A 1 238 ? 14.445 -9.045 23.189 1.00 75.94 238 LEU A C 1
ATOM 1879 O O . LEU A 1 238 ? 14.682 -9.261 24.382 1.00 75.94 238 LEU A O 1
ATOM 1883 N N . ASN A 1 239 ? 15.187 -8.222 22.442 1.00 68.25 239 ASN A N 1
ATOM 1884 C CA . ASN A 1 239 ? 16.399 -7.516 22.866 1.00 68.25 239 ASN A CA 1
ATOM 1885 C C . ASN A 1 239 ? 16.124 -6.219 23.641 1.00 68.25 239 ASN A C 1
ATOM 1887 O O . ASN A 1 239 ? 16.981 -5.811 24.424 1.00 68.25 239 ASN A O 1
ATOM 1891 N N . LEU A 1 240 ? 14.926 -5.622 23.543 1.00 55.19 240 LEU A N 1
ATOM 1892 C CA . LEU A 1 240 ? 14.459 -4.483 24.363 1.00 55.19 240 LEU A CA 1
ATOM 1893 C C . LEU A 1 240 ? 14.435 -4.767 25.887 1.00 55.19 240 LEU A C 1
ATOM 1895 O O . LEU A 1 240 ? 13.993 -3.945 26.685 1.00 55.19 240 LEU A O 1
ATOM 1899 N N . LYS A 1 241 ? 14.983 -5.905 26.321 1.00 46.44 241 LYS A N 1
ATOM 1900 C CA . LYS A 1 241 ? 15.346 -6.245 27.700 1.00 46.44 241 LYS A CA 1
ATOM 1901 C C . LYS A 1 241 ? 16.440 -5.374 28.339 1.00 46.44 241 LYS A C 1
ATOM 1903 O O . LYS A 1 241 ? 16.685 -5.545 29.530 1.00 46.44 241 LYS A O 1
ATOM 1908 N N . THR A 1 242 ? 17.102 -4.463 27.625 1.00 39.53 242 THR A N 1
ATOM 1909 C CA . THR A 1 242 ? 18.208 -3.657 28.191 1.00 39.53 242 THR A CA 1
ATOM 1910 C C . THR A 1 242 ? 17.836 -2.266 28.700 1.00 39.53 242 THR A C 1
ATOM 1912 O O . THR A 1 242 ? 18.665 -1.654 29.370 1.00 39.53 242 THR A O 1
ATOM 1915 N N . PHE A 1 243 ? 16.608 -1.777 28.501 1.00 36.12 243 PHE A N 1
ATOM 1916 C CA . PHE A 1 243 ? 16.166 -0.512 29.102 1.00 36.12 243 PHE A CA 1
ATOM 1917 C C . PHE A 1 243 ? 15.035 -0.737 30.120 1.00 36.12 243 PHE A C 1
ATOM 1919 O O . PHE A 1 243 ? 13.859 -0.760 29.784 1.00 36.12 243 PHE A O 1
ATOM 1926 N N . ASN A 1 244 ? 15.441 -0.860 31.391 1.00 37.81 244 ASN A N 1
ATOM 1927 C CA . ASN A 1 244 ? 14.635 -0.696 32.612 1.00 37.81 244 ASN A CA 1
ATOM 1928 C C . ASN A 1 244 ? 13.461 -1.665 32.854 1.00 37.81 244 ASN A C 1
ATOM 1930 O O . ASN A 1 244 ? 12.328 -1.224 33.034 1.00 37.81 244 ASN A O 1
ATOM 1934 N N . LEU A 1 245 ? 13.739 -2.963 33.022 1.00 38.84 245 LEU A N 1
ATOM 1935 C CA . LEU A 1 245 ? 12.833 -3.848 33.769 1.00 38.84 245 LEU A CA 1
ATOM 1936 C C . LEU A 1 245 ? 13.552 -4.474 34.979 1.00 38.84 245 LEU A C 1
ATOM 1938 O O . LEU A 1 245 ? 14.696 -4.917 34.844 1.00 38.84 245 LEU A O 1
ATOM 1942 N N . PRO A 1 246 ? 12.924 -4.500 36.172 1.00 36.50 246 PRO A N 1
ATOM 1943 C CA . PRO A 1 246 ? 13.469 -5.173 37.344 1.00 36.50 246 PRO A CA 1
ATOM 1944 C C . PRO A 1 246 ? 13.638 -6.677 37.078 1.00 36.50 246 PRO A C 1
ATOM 1946 O O . PRO A 1 246 ? 12.862 -7.308 36.364 1.00 36.50 246 PRO A O 1
ATOM 1949 N N . SER A 1 247 ? 14.679 -7.246 37.676 1.00 41.97 247 SER A N 1
ATOM 1950 C CA . SER A 1 247 ? 15.370 -8.503 37.350 1.00 41.97 247 SER A CA 1
ATOM 1951 C C . SER A 1 247 ? 14.577 -9.825 37.415 1.00 41.97 247 SER A C 1
ATOM 1953 O O . SER A 1 247 ? 15.196 -10.885 37.401 1.00 41.97 247 SER A O 1
ATOM 1955 N N . ASN A 1 248 ? 13.241 -9.804 37.466 1.00 43.91 248 ASN A N 1
ATOM 1956 C CA . ASN A 1 248 ? 12.404 -10.997 37.657 1.00 43.91 248 ASN A CA 1
ATOM 1957 C C . ASN A 1 248 ? 11.363 -11.257 36.547 1.00 43.91 248 ASN A C 1
ATOM 1959 O O . ASN A 1 248 ? 10.568 -12.190 36.679 1.00 43.91 248 ASN A O 1
ATOM 1963 N N . GLU A 1 249 ? 11.348 -10.499 35.447 1.00 47.88 249 GLU A N 1
ATOM 1964 C CA . GLU A 1 249 ? 10.365 -10.712 34.374 1.00 47.88 249 GLU A CA 1
ATOM 1965 C C . GLU A 1 249 ? 10.840 -11.703 33.294 1.00 47.88 249 GLU A C 1
ATOM 1967 O O . GLU A 1 249 ? 11.896 -11.565 32.667 1.00 47.88 249 GLU A O 1
ATOM 1972 N N . LYS A 1 250 ? 10.025 -12.747 33.082 1.00 54.06 250 LYS A N 1
ATOM 1973 C CA . LYS A 1 250 ? 10.194 -13.742 32.013 1.00 54.06 250 LYS A CA 1
ATOM 1974 C C . LYS A 1 250 ? 10.221 -13.043 30.644 1.00 54.06 250 LYS A C 1
ATOM 1976 O O . LYS A 1 250 ? 9.546 -12.043 30.440 1.00 54.06 250 LYS A O 1
ATOM 1981 N N . THR A 1 251 ? 11.009 -13.574 29.702 1.00 59.34 251 THR A N 1
ATOM 1982 C CA . THR A 1 251 ? 10.958 -13.186 28.276 1.00 59.34 251 THR A CA 1
ATOM 1983 C C . THR A 1 251 ? 9.512 -13.165 27.778 1.00 59.34 251 THR A C 1
ATOM 1985 O O . THR A 1 251 ? 8.778 -14.107 28.072 1.00 59.34 251 THR A O 1
ATOM 1988 N N . ALA A 1 252 ? 9.131 -12.134 27.019 1.00 63.44 252 ALA A N 1
ATOM 1989 C CA . ALA A 1 252 ? 7.861 -12.112 26.300 1.00 63.44 252 ALA A CA 1
ATOM 1990 C C . ALA A 1 252 ? 7.719 -13.373 25.438 1.00 63.44 252 ALA A C 1
ATOM 1992 O O . ALA A 1 252 ? 8.633 -13.704 24.683 1.00 63.44 252 ALA A O 1
ATOM 1993 N N . ASP A 1 253 ? 6.608 -14.082 25.603 1.00 69.69 253 ASP A N 1
ATOM 1994 C CA . ASP A 1 253 ? 6.312 -15.344 24.935 1.00 69.69 253 ASP A CA 1
ATOM 1995 C C . ASP A 1 253 ? 4.787 -15.592 24.943 1.00 69.69 253 ASP A C 1
ATOM 1997 O O . ASP A 1 253 ? 4.209 -15.757 26.027 1.00 69.69 253 ASP A O 1
ATOM 2001 N N . PRO A 1 254 ? 4.105 -15.626 23.780 1.00 77.88 254 PRO A N 1
ATOM 2002 C CA . PRO A 1 254 ? 4.635 -15.453 22.420 1.00 77.88 254 PRO A CA 1
ATOM 2003 C C . PRO A 1 254 ? 4.782 -13.978 21.985 1.00 77.88 254 PRO A C 1
ATOM 2005 O O . PRO A 1 254 ? 4.240 -13.066 22.615 1.00 77.88 254 PRO A O 1
ATOM 2008 N N . VAL A 1 255 ? 5.490 -13.739 20.876 1.00 85.25 255 VAL A N 1
ATOM 2009 C CA . VAL A 1 255 ? 5.596 -12.427 20.205 1.00 85.25 255 VAL A CA 1
ATOM 2010 C C . VAL A 1 255 ? 4.852 -12.478 18.871 1.00 85.25 255 VAL A C 1
ATOM 2012 O O . VAL A 1 255 ? 5.192 -13.277 18.003 1.00 85.25 255 VAL A O 1
ATOM 2015 N N . SER A 1 256 ? 3.851 -11.618 18.703 1.00 88.19 256 SER A N 1
ATOM 2016 C CA . SER A 1 256 ? 3.079 -11.455 17.468 1.00 88.19 256 SER A CA 1
ATOM 2017 C C . SER A 1 256 ? 3.513 -10.193 16.729 1.00 88.19 256 SER A C 1
ATOM 2019 O O . SER A 1 256 ? 3.646 -9.135 17.343 1.00 88.19 256 SER A O 1
ATOM 2021 N N . VAL A 1 257 ? 3.690 -10.286 15.415 1.00 91.06 257 VAL A N 1
ATOM 2022 C CA . VAL A 1 257 ? 4.023 -9.163 14.534 1.00 91.06 257 VAL A CA 1
ATOM 2023 C C . VAL A 1 257 ? 2.949 -9.002 13.478 1.00 91.06 257 VAL A C 1
ATOM 2025 O O . VAL A 1 257 ? 2.591 -9.969 12.816 1.00 91.06 257 VAL A O 1
ATOM 2028 N N . PHE A 1 258 ? 2.480 -7.778 13.274 1.00 93.44 258 PHE A N 1
ATOM 2029 C CA . PHE A 1 258 ? 1.635 -7.413 12.140 1.00 93.44 258 PHE A CA 1
ATOM 2030 C C . PHE A 1 258 ? 2.387 -6.426 11.259 1.00 93.44 258 PHE A C 1
ATOM 2032 O O . PHE A 1 258 ? 2.828 -5.386 11.744 1.00 93.44 258 PHE A O 1
ATOM 2039 N N . LEU A 1 259 ? 2.548 -6.753 9.982 1.00 93.94 259 LEU A N 1
ATOM 2040 C CA . LEU A 1 259 ? 3.330 -5.976 9.029 1.00 93.94 259 LEU A CA 1
ATOM 2041 C C . LEU A 1 259 ? 2.409 -5.192 8.090 1.00 93.94 259 LEU A C 1
ATOM 204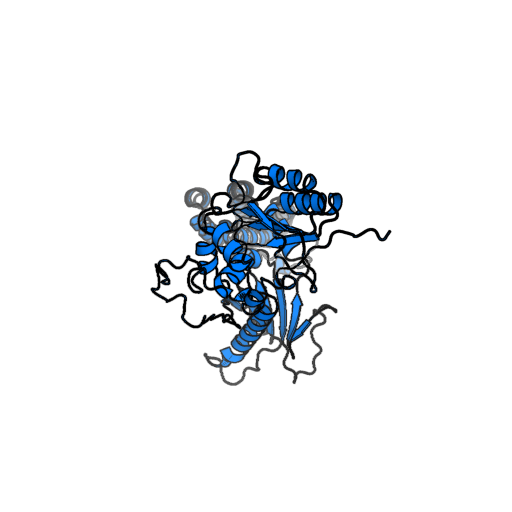3 O O . LEU A 1 259 ? 1.525 -5.768 7.459 1.00 93.94 259 LEU A O 1
ATOM 2047 N N . TYR A 1 260 ? 2.642 -3.888 7.971 1.00 93.56 260 TYR A N 1
ATOM 2048 C CA . TYR A 1 260 ? 1.864 -2.948 7.160 1.00 93.56 260 TYR A CA 1
ATOM 2049 C C . TYR A 1 260 ? 2.786 -2.166 6.220 1.00 93.56 260 TYR A C 1
ATOM 2051 O O . TYR A 1 260 ? 3.937 -1.890 6.560 1.00 93.56 260 TYR A O 1
ATOM 2059 N N . PHE A 1 261 ? 2.281 -1.751 5.057 1.00 87.38 261 PHE A N 1
ATOM 2060 C CA . PHE A 1 261 ? 3.053 -0.917 4.127 1.00 87.38 261 PHE A CA 1
ATOM 2061 C C . PHE A 1 261 ? 2.808 0.577 4.312 1.00 87.38 261 PHE A C 1
ATOM 2063 O O . PHE A 1 261 ? 3.716 1.392 4.164 1.00 87.38 261 PHE A O 1
ATOM 2070 N N . THR A 1 262 ? 1.580 0.965 4.651 1.00 83.50 262 THR A N 1
ATOM 2071 C CA . THR A 1 262 ? 1.204 2.375 4.769 1.00 83.50 262 THR A CA 1
ATOM 2072 C C . THR A 1 262 ? 0.525 2.679 6.102 1.00 83.50 262 THR A C 1
ATOM 2074 O O . THR A 1 262 ? 0.004 1.795 6.780 1.00 83.50 262 THR A O 1
ATOM 2077 N N . ASN A 1 263 ? 0.476 3.963 6.473 1.00 80.50 263 ASN A N 1
ATOM 2078 C CA . ASN A 1 263 ? -0.334 4.412 7.613 1.00 80.50 263 ASN A CA 1
ATOM 2079 C C . ASN A 1 263 ? -1.815 4.099 7.432 1.00 80.50 263 ASN A C 1
ATOM 2081 O O . ASN A 1 263 ? -2.514 3.844 8.408 1.00 80.50 263 ASN A O 1
ATOM 2085 N N . ARG A 1 264 ? -2.283 4.114 6.182 1.00 82.56 264 ARG A N 1
ATOM 2086 C CA . ARG A 1 264 ? -3.664 3.788 5.861 1.00 82.56 264 ARG A CA 1
ATOM 2087 C C . ARG A 1 264 ? -3.956 2.320 6.147 1.00 82.56 264 ARG A C 1
ATOM 2089 O O . ARG A 1 264 ? -4.930 2.039 6.833 1.00 82.56 264 ARG A O 1
ATOM 2096 N N . ASP A 1 265 ? -3.073 1.422 5.711 1.00 87.00 265 ASP A N 1
ATOM 2097 C CA . ASP A 1 265 ? -3.174 -0.014 5.997 1.00 87.00 265 ASP A CA 1
ATOM 2098 C C . ASP A 1 265 ? -3.195 -0.289 7.502 1.00 87.00 265 ASP A C 1
ATOM 2100 O O . ASP A 1 265 ? -3.999 -1.086 7.973 1.00 87.00 265 ASP A O 1
ATOM 2104 N N . TYR A 1 266 ? -2.349 0.405 8.268 1.00 85.62 266 TYR A N 1
ATOM 2105 C CA . TYR A 1 266 ? -2.338 0.305 9.727 1.00 85.62 266 TYR A CA 1
ATOM 2106 C C . TYR A 1 266 ? -3.670 0.730 10.360 1.00 85.62 266 TYR A C 1
ATOM 2108 O O . TYR A 1 266 ? -4.176 0.044 11.245 1.00 85.62 266 TYR A O 1
ATOM 2116 N N . GLN A 1 267 ? -4.246 1.848 9.910 1.00 79.69 267 GLN A N 1
ATOM 2117 C CA . GLN A 1 267 ? -5.489 2.385 10.475 1.00 79.69 267 GLN A CA 1
ATOM 2118 C C . GLN A 1 267 ? -6.697 1.479 10.256 1.00 79.69 267 GLN A C 1
ATOM 2120 O O . GLN A 1 267 ? -7.517 1.331 11.156 1.00 79.69 267 GLN A O 1
ATOM 2125 N N . ILE A 1 268 ? -6.808 0.889 9.068 1.00 83.81 268 ILE A N 1
ATOM 2126 C CA . ILE A 1 268 ? -7.910 -0.016 8.710 1.00 83.81 268 ILE A CA 1
ATOM 2127 C C . ILE A 1 268 ? -7.591 -1.482 9.041 1.00 83.81 268 ILE A C 1
ATOM 2129 O O . ILE A 1 268 ? -8.325 -2.382 8.648 1.00 83.81 268 ILE A O 1
ATOM 2133 N N . ASP A 1 269 ? -6.471 -1.715 9.730 1.00 88.50 269 ASP A N 1
ATOM 2134 C CA . ASP A 1 269 ? -5.941 -3.025 10.104 1.00 88.50 269 ASP A CA 1
ATOM 2135 C C . ASP A 1 269 ? -5.765 -4.008 8.925 1.00 88.50 269 ASP A C 1
ATOM 2137 O O . ASP A 1 269 ? -5.852 -5.228 9.071 1.00 88.50 269 ASP A O 1
ATOM 2141 N N . ASN A 1 270 ? -5.459 -3.488 7.732 1.00 91.06 270 ASN A N 1
ATOM 2142 C CA . ASN A 1 270 ? -5.148 -4.285 6.547 1.00 91.06 270 ASN A CA 1
ATOM 2143 C C . ASN A 1 270 ? -3.661 -4.660 6.509 1.00 91.06 270 ASN A C 1
ATOM 2145 O O . ASN A 1 270 ? -2.882 -4.122 5.726 1.00 91.06 270 ASN A O 1
ATOM 2149 N N . TRP A 1 271 ? -3.244 -5.564 7.389 1.00 93.56 271 TRP A N 1
ATOM 2150 C CA . TRP A 1 271 ? -1.875 -6.081 7.412 1.00 93.56 271 TRP A CA 1
ATOM 2151 C C . TRP A 1 271 ? -1.565 -6.931 6.167 1.00 93.56 271 TRP A C 1
ATOM 2153 O O . TRP A 1 271 ? -2.426 -7.628 5.640 1.00 93.56 271 TRP A O 1
ATOM 2163 N N . MET A 1 272 ? -0.318 -6.890 5.704 1.00 93.25 272 MET A N 1
ATOM 2164 C CA . MET A 1 272 ? 0.197 -7.715 4.601 1.00 93.25 272 MET A CA 1
ATOM 2165 C C . MET A 1 272 ? 0.618 -9.104 5.088 1.00 93.25 272 MET A C 1
ATOM 2167 O O . MET A 1 272 ? 0.407 -10.118 4.419 1.00 93.25 272 MET A O 1
ATOM 2171 N N . ALA A 1 273 ? 1.246 -9.148 6.259 1.00 93.81 273 ALA A N 1
ATOM 2172 C CA . ALA A 1 273 ? 1.670 -10.387 6.885 1.00 93.81 273 ALA A CA 1
ATOM 2173 C C . ALA A 1 273 ? 1.474 -10.315 8.394 1.00 93.81 273 ALA A C 1
ATOM 2175 O O . ALA A 1 273 ? 1.677 -9.263 9.007 1.00 93.81 273 ALA A O 1
ATOM 2176 N N . ARG A 1 274 ? 1.120 -11.450 8.983 1.00 92.38 274 ARG A N 1
ATOM 2177 C CA . ARG A 1 274 ? 1.119 -11.663 10.424 1.00 92.38 274 ARG A CA 1
ATOM 2178 C C . ARG A 1 274 ? 2.154 -12.728 10.738 1.00 92.38 274 ARG A C 1
ATOM 2180 O O . ARG A 1 274 ? 2.215 -13.740 10.055 1.00 92.38 274 ARG A O 1
ATOM 2187 N N . ALA A 1 275 ? 2.970 -12.517 11.758 1.00 91.38 275 ALA A N 1
ATOM 2188 C CA . ALA A 1 275 ? 3.934 -13.506 12.206 1.00 91.38 275 ALA A CA 1
ATOM 2189 C C . ALA A 1 275 ? 3.803 -13.773 13.698 1.00 91.38 275 ALA A C 1
ATOM 2191 O O . ALA A 1 275 ? 3.429 -12.890 14.468 1.00 91.38 275 ALA A O 1
ATOM 2192 N N . LEU A 1 276 ? 4.127 -14.994 14.099 1.00 88.38 276 LEU A N 1
ATOM 2193 C CA . LEU A 1 276 ? 4.084 -15.442 15.477 1.00 88.38 276 LEU A CA 1
ATOM 2194 C C . LEU A 1 276 ? 5.372 -16.189 15.795 1.00 88.38 276 LEU A C 1
ATOM 2196 O O . LEU A 1 276 ? 5.684 -17.206 15.179 1.00 88.38 276 LEU A O 1
ATOM 2200 N N . TRP A 1 277 ? 6.101 -15.683 16.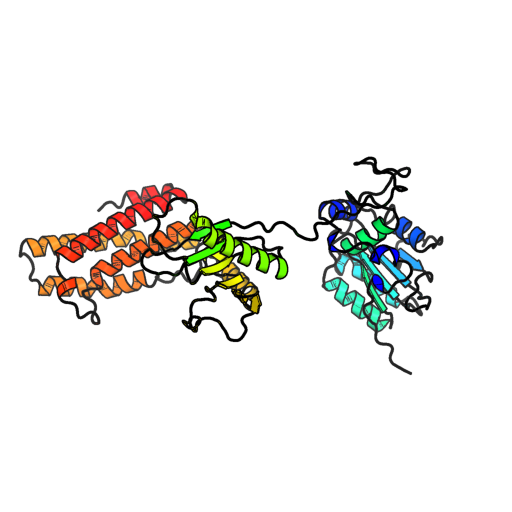779 1.00 87.31 277 TRP A N 1
ATOM 2201 C CA . TRP A 1 277 ? 7.240 -16.363 17.373 1.00 87.31 277 TRP A CA 1
ATOM 2202 C C . TRP A 1 277 ? 6.880 -16.866 18.761 1.00 87.31 277 TRP A C 1
ATOM 2204 O O . TRP A 1 277 ? 6.227 -16.167 19.544 1.00 87.31 277 TRP A O 1
ATOM 2214 N N . LYS A 1 278 ? 7.348 -18.069 19.074 1.00 78.19 278 LYS A N 1
ATOM 2215 C CA . LYS A 1 278 ? 7.187 -18.694 20.380 1.00 78.19 278 LYS A CA 1
ATOM 2216 C C . LYS A 1 278 ? 8.526 -19.224 20.864 1.00 78.19 278 LYS A C 1
ATOM 2218 O O . LYS A 1 278 ? 9.331 -19.695 20.064 1.00 78.19 278 LYS A O 1
ATOM 2223 N N . ASN A 1 279 ? 8.758 -19.183 22.173 1.00 74.38 279 ASN A N 1
ATOM 2224 C CA . ASN A 1 279 ? 9.947 -19.796 22.748 1.00 74.38 279 ASN A CA 1
ATOM 2225 C C . ASN A 1 279 ? 9.917 -21.328 22.536 1.00 74.38 279 ASN A C 1
ATOM 2227 O O . ASN A 1 279 ? 8.999 -21.976 23.043 1.00 74.38 279 ASN A O 1
ATOM 2231 N N . PRO A 1 280 ? 10.933 -21.935 21.890 1.00 69.31 280 PRO A N 1
ATOM 2232 C CA . PRO A 1 280 ? 10.983 -23.384 21.655 1.00 69.31 280 PRO A CA 1
ATOM 2233 C C . PRO A 1 280 ? 10.985 -24.233 22.933 1.00 69.31 280 PRO A C 1
ATOM 2235 O O . PRO A 1 280 ? 10.644 -25.410 22.905 1.00 69.31 280 PRO A O 1
ATOM 2238 N N . SER A 1 281 ? 11.381 -23.647 24.068 1.00 69.06 281 SER A N 1
ATOM 2239 C CA . SER A 1 281 ? 11.371 -24.326 25.372 1.00 69.06 281 SER A CA 1
ATOM 2240 C C . SER A 1 281 ? 9.983 -24.371 26.021 1.00 69.06 281 SER A C 1
ATOM 2242 O O . SER A 1 281 ? 9.817 -25.012 27.058 1.00 69.06 281 SER A O 1
ATOM 2244 N N . ASN A 1 282 ? 8.996 -23.663 25.465 1.00 67.56 282 ASN A N 1
ATOM 2245 C CA . ASN A 1 282 ? 7.635 -23.632 25.981 1.00 67.56 282 ASN A CA 1
ATOM 2246 C C . ASN A 1 282 ? 6.792 -24.734 25.318 1.00 67.56 282 ASN A C 1
ATOM 2248 O O . ASN A 1 282 ? 6.538 -24.693 24.118 1.00 67.56 282 ASN A O 1
ATOM 2252 N N . THR A 1 283 ? 6.352 -25.709 26.117 1.00 57.53 283 THR A N 1
ATOM 2253 C CA . THR A 1 283 ? 5.606 -26.899 25.670 1.00 57.53 283 THR A CA 1
ATOM 2254 C C . THR A 1 283 ? 4.123 -26.654 25.411 1.00 57.53 283 THR A C 1
ATOM 2256 O O . THR A 1 283 ? 3.429 -27.576 24.988 1.00 57.53 283 THR A O 1
ATOM 2259 N N . ASP A 1 284 ? 3.607 -25.457 25.694 1.00 62.28 284 ASP A N 1
ATOM 2260 C CA . ASP A 1 284 ? 2.230 -25.122 25.339 1.00 62.28 284 ASP A CA 1
ATOM 2261 C C . ASP A 1 284 ? 2.075 -25.214 23.806 1.00 62.28 284 ASP A C 1
ATOM 2263 O O . ASP A 1 284 ? 3.010 -24.912 23.061 1.00 62.28 284 ASP A O 1
ATOM 2267 N N . ASN A 1 285 ? 0.904 -25.578 23.288 1.00 56.78 285 ASN A N 1
ATOM 2268 C CA . ASN A 1 285 ? 0.684 -25.537 21.839 1.00 56.78 285 ASN A CA 1
ATOM 2269 C C . ASN A 1 285 ? 0.750 -24.085 21.330 1.00 56.78 285 ASN A C 1
ATOM 2271 O O . ASN A 1 285 ? 0.518 -23.132 22.087 1.00 56.78 285 ASN A O 1
ATOM 2275 N N . PHE A 1 286 ? 1.106 -23.883 20.056 1.00 56.31 286 PHE A N 1
ATOM 2276 C CA . PHE A 1 286 ? 0.788 -22.611 19.403 1.00 56.31 286 PHE A CA 1
ATOM 2277 C C . PHE A 1 286 ? -0.714 -22.354 19.606 1.00 56.31 286 PHE A C 1
ATOM 2279 O O . PHE A 1 286 ? -1.490 -23.311 19.531 1.00 56.31 286 PHE A O 1
ATOM 2286 N N . PRO A 1 287 ? -1.146 -21.116 19.911 1.00 55.94 287 PRO A N 1
ATOM 2287 C CA . PRO A 1 287 ? -2.570 -20.822 19.856 1.00 55.94 287 PRO A CA 1
ATOM 2288 C C . PRO A 1 287 ? -3.094 -21.290 18.490 1.00 55.94 287 PRO A C 1
ATOM 2290 O O . PRO A 1 287 ? -2.430 -21.044 17.483 1.00 55.94 287 PRO A O 1
ATOM 2293 N N . GLU A 1 288 ? -4.261 -21.943 18.457 1.00 53.22 288 GLU A N 1
ATOM 2294 C CA . GLU A 1 288 ? -4.949 -22.488 17.258 1.00 53.22 288 GLU A CA 1
ATOM 2295 C C . GLU A 1 288 ? -5.219 -21.445 16.146 1.00 53.22 288 GLU A C 1
ATOM 2297 O O . GLU A 1 288 ? -5.890 -21.712 15.159 1.00 53.22 288 GLU A O 1
ATOM 2302 N N . LEU A 1 289 ? -4.706 -20.229 16.310 1.00 55.06 289 LEU A N 1
ATOM 2303 C CA . LEU A 1 289 ? -4.891 -19.063 15.469 1.00 55.06 289 LEU A CA 1
ATOM 2304 C C . LEU A 1 289 ? -4.002 -19.032 14.222 1.00 55.06 289 LEU A C 1
ATOM 2306 O O . LEU A 1 289 ? -4.225 -18.148 13.401 1.00 55.06 289 LEU A O 1
ATOM 2310 N N . LEU A 1 290 ? -3.009 -19.912 14.062 1.00 57.72 290 LEU A N 1
ATOM 2311 C CA . LEU A 1 290 ? -2.226 -19.990 12.822 1.00 57.72 290 LEU A CA 1
ATOM 2312 C C . LEU A 1 290 ? -2.954 -20.863 11.794 1.00 57.72 290 LEU A C 1
ATOM 2314 O O . LEU A 1 290 ? -3.289 -22.008 12.085 1.00 57.72 290 LEU A O 1
ATOM 2318 N N . LEU A 1 291 ? -3.192 -20.315 10.598 1.00 60.00 291 LEU A N 1
ATOM 2319 C CA . LEU A 1 291 ? -3.825 -21.038 9.493 1.00 60.00 291 LEU A CA 1
ATOM 2320 C C . LEU A 1 291 ? -2.940 -22.199 9.014 1.00 60.00 291 LEU A C 1
ATOM 2322 O O . LEU A 1 291 ? -1.710 -22.103 9.068 1.00 60.00 291 LEU A O 1
ATOM 2326 N N . GLU A 1 292 ? -3.567 -23.259 8.492 1.00 61.22 292 GLU A N 1
ATOM 2327 C CA . GLU A 1 292 ? -2.897 -24.468 7.975 1.00 61.22 292 GLU A CA 1
ATOM 2328 C C . GLU A 1 292 ? -1.838 -24.161 6.893 1.00 61.22 292 GLU A C 1
ATOM 2330 O O . GLU A 1 292 ? -0.855 -24.889 6.777 1.00 61.22 292 GLU A O 1
ATOM 2335 N N . ASP A 1 293 ? -1.974 -23.035 6.179 1.00 71.81 293 ASP A N 1
ATOM 2336 C CA . ASP A 1 293 ? -1.076 -22.586 5.102 1.00 71.81 293 ASP A CA 1
ATOM 2337 C C . ASP A 1 293 ? 0.060 -21.644 5.563 1.00 71.81 293 ASP A C 1
ATOM 2339 O O . ASP A 1 293 ? 0.659 -20.923 4.756 1.00 71.81 293 ASP A O 1
ATOM 2343 N N . SER A 1 294 ? 0.356 -21.596 6.865 1.00 84.06 294 SER A N 1
ATOM 2344 C CA . SER A 1 294 ? 1.419 -20.734 7.397 1.00 84.06 294 SER A CA 1
ATOM 2345 C C . SER A 1 294 ? 2.808 -21.165 6.904 1.00 84.06 294 SER A C 1
ATOM 2347 O O . SER A 1 294 ? 3.182 -22.337 6.938 1.00 84.06 294 SER A O 1
ATOM 2349 N N . GLU A 1 295 ? 3.614 -20.194 6.485 1.00 88.94 295 GLU A N 1
ATOM 2350 C CA . GLU A 1 295 ? 5.022 -20.388 6.155 1.00 88.94 295 GLU A CA 1
ATOM 2351 C C . GLU A 1 295 ? 5.873 -20.377 7.434 1.00 88.94 295 GLU A C 1
ATOM 2353 O O . GLU A 1 295 ? 5.610 -19.596 8.342 1.00 88.94 295 GLU A O 1
ATOM 2358 N N . PHE A 1 296 ? 6.935 -21.185 7.506 1.00 85.56 296 PHE A N 1
ATOM 2359 C CA . PHE A 1 296 ? 7.836 -21.212 8.663 1.00 85.56 296 PHE A CA 1
ATOM 2360 C C . PHE A 1 296 ? 9.237 -20.687 8.329 1.00 85.56 296 PHE A C 1
ATOM 2362 O O . PHE A 1 296 ? 9.874 -21.122 7.369 1.00 85.56 296 PHE A O 1
ATOM 2369 N N . LEU A 1 297 ? 9.739 -19.781 9.171 1.00 82.12 297 LEU A N 1
ATOM 2370 C CA . LEU A 1 297 ? 11.111 -19.273 9.179 1.00 82.12 297 LEU A CA 1
ATOM 2371 C C . LEU A 1 297 ? 11.770 -19.644 10.516 1.00 82.12 297 LEU A C 1
ATOM 2373 O O . LEU A 1 297 ? 11.772 -18.859 11.465 1.00 82.12 297 LEU A O 1
ATOM 2377 N N . GLY A 1 298 ? 12.305 -20.864 10.603 1.00 82.88 298 GLY A N 1
ATOM 2378 C CA . GLY A 1 298 ? 12.735 -21.431 11.885 1.00 82.88 298 GLY A CA 1
ATOM 2379 C C . GLY A 1 298 ? 11.539 -21.570 12.831 1.00 82.88 298 GLY A C 1
ATOM 2380 O O . GLY A 1 298 ? 10.546 -22.189 12.463 1.00 82.88 298 GLY A O 1
ATOM 2381 N N . ASP A 1 299 ? 11.613 -20.936 14.004 1.00 81.19 299 ASP A N 1
ATOM 2382 C CA . ASP A 1 299 ? 10.553 -20.950 15.030 1.00 81.19 299 ASP A CA 1
ATOM 2383 C C . ASP A 1 299 ? 9.503 -19.832 14.853 1.00 81.19 299 ASP A C 1
ATOM 2385 O O . ASP A 1 299 ? 8.703 -19.562 15.752 1.00 81.19 299 ASP A O 1
ATOM 2389 N N . ILE A 1 300 ? 9.535 -19.126 13.718 1.00 86.56 300 ILE A N 1
ATOM 2390 C CA . ILE A 1 300 ? 8.588 -18.059 13.382 1.00 86.56 300 ILE A CA 1
ATOM 2391 C C . ILE A 1 300 ? 7.596 -18.603 12.357 1.00 86.56 300 ILE A C 1
ATOM 2393 O O . ILE A 1 300 ? 7.986 -18.937 11.238 1.00 86.56 300 ILE A O 1
ATOM 2397 N N . ALA A 1 301 ? 6.317 -18.638 12.713 1.00 88.88 301 ALA A N 1
ATOM 2398 C CA . ALA A 1 301 ? 5.241 -18.870 11.759 1.00 88.88 301 ALA A CA 1
ATOM 2399 C C . ALA A 1 301 ? 4.825 -17.542 11.116 1.00 88.88 301 ALA A C 1
ATOM 2401 O O . ALA A 1 301 ? 4.698 -16.536 11.813 1.00 88.88 301 ALA A O 1
ATOM 2402 N N . ILE A 1 302 ? 4.620 -17.528 9.803 1.00 91.50 302 ILE A N 1
ATOM 2403 C CA . ILE A 1 302 ? 4.281 -16.351 9.003 1.00 91.50 302 ILE A CA 1
ATOM 2404 C C . ILE A 1 302 ? 3.059 -16.672 8.148 1.00 91.50 302 ILE A C 1
ATOM 2406 O O . ILE A 1 302 ? 3.077 -17.549 7.288 1.00 91.50 302 ILE A O 1
ATOM 2410 N N . GLU A 1 303 ? 2.010 -15.894 8.341 1.00 92.94 303 GLU A N 1
ATOM 2411 C CA . GLU A 1 303 ? 0.800 -15.898 7.541 1.00 92.94 303 GLU A CA 1
ATOM 2412 C C . GLU A 1 303 ? 0.826 -14.706 6.583 1.00 92.94 303 GLU A C 1
ATOM 2414 O O . GLU A 1 303 ? 0.923 -13.547 6.998 1.00 92.94 303 GLU A O 1
ATOM 2419 N N . TRP A 1 304 ? 0.726 -14.989 5.286 1.00 92.06 304 TRP A N 1
ATOM 2420 C CA . TRP A 1 304 ? 0.599 -13.965 4.254 1.00 92.06 304 TRP A CA 1
ATOM 2421 C C . TRP A 1 304 ? -0.871 -13.736 3.935 1.00 92.06 304 TRP A C 1
ATOM 2423 O O . TRP A 1 304 ? -1.580 -14.682 3.590 1.00 92.06 304 TRP A O 1
ATOM 2433 N N . LYS A 1 305 ? -1.312 -12.481 3.967 1.00 91.69 305 LYS A N 1
ATOM 2434 C CA . LYS A 1 305 ? -2.691 -12.137 3.638 1.00 91.69 305 LYS A CA 1
ATOM 2435 C C . LYS A 1 305 ? -2.906 -12.200 2.124 1.00 91.69 305 LYS A C 1
ATOM 2437 O O . LYS A 1 305 ? -2.473 -11.316 1.386 1.00 91.69 305 LYS A O 1
ATOM 2442 N N . SER A 1 306 ? -3.535 -13.272 1.646 1.00 89.31 306 SER A N 1
ATOM 2443 C CA . SER A 1 306 ? -3.711 -13.545 0.209 1.00 89.31 306 SER A CA 1
ATOM 2444 C C . SER A 1 306 ? -4.608 -12.524 -0.498 1.00 89.31 306 SER A C 1
ATOM 2446 O O . SER A 1 306 ? -4.415 -12.251 -1.683 1.00 89.31 306 SER A O 1
ATOM 2448 N N . ASP A 1 307 ? -5.541 -11.917 0.231 1.00 89.94 307 ASP A N 1
ATOM 2449 C CA . ASP A 1 307 ? -6.480 -10.906 -0.249 1.00 89.94 307 ASP A CA 1
ATOM 2450 C C . ASP A 1 307 ? -6.038 -9.462 0.051 1.00 89.94 307 ASP A C 1
ATOM 2452 O O . ASP A 1 307 ? -6.811 -8.532 -0.182 1.00 89.94 307 ASP A O 1
ATOM 2456 N N . TYR A 1 308 ? -4.793 -9.241 0.500 1.00 91.44 308 TYR A N 1
ATOM 2457 C CA . TYR A 1 308 ? -4.281 -7.912 0.870 1.00 91.44 308 TYR A CA 1
ATOM 2458 C C . TYR A 1 308 ? -4.522 -6.850 -0.217 1.00 91.44 308 TYR A C 1
ATOM 2460 O O . TYR A 1 308 ? -5.099 -5.799 0.065 1.00 91.44 308 TYR A O 1
ATOM 2468 N N . GLU A 1 309 ? -4.123 -7.129 -1.465 1.00 88.06 309 GLU A N 1
ATOM 2469 C CA . GLU A 1 309 ? -4.270 -6.188 -2.588 1.00 88.06 309 GLU A CA 1
ATOM 2470 C C . GLU A 1 309 ? -5.734 -5.971 -2.988 1.00 88.06 309 GLU A C 1
ATOM 2472 O O . GLU A 1 309 ? -6.105 -4.887 -3.440 1.00 88.06 309 GLU A O 1
ATOM 2477 N N . LEU A 1 310 ? -6.580 -6.993 -2.823 1.00 88.94 310 LEU A N 1
ATOM 2478 C CA . LEU A 1 310 ? -8.012 -6.879 -3.087 1.00 88.94 310 LEU A CA 1
ATOM 2479 C C . LEU A 1 310 ? -8.661 -5.958 -2.052 1.00 88.94 310 LEU A C 1
ATOM 2481 O O . LEU A 1 310 ? -9.309 -4.983 -2.425 1.00 88.94 310 LEU A O 1
ATOM 2485 N N . LEU A 1 311 ? -8.435 -6.224 -0.764 1.00 86.94 311 LEU A N 1
ATOM 2486 C CA . LEU A 1 311 ? -8.967 -5.406 0.324 1.00 86.94 311 LEU A CA 1
ATOM 2487 C C . LEU A 1 311 ? -8.438 -3.978 0.267 1.00 86.94 311 LEU A C 1
ATOM 2489 O O . LEU A 1 311 ? -9.206 -3.042 0.458 1.00 86.94 311 LEU A O 1
ATOM 2493 N N . ARG A 1 312 ? -7.159 -3.784 -0.071 1.00 88.06 312 ARG A N 1
ATOM 2494 C CA . ARG A 1 312 ? -6.580 -2.449 -0.253 1.00 88.06 312 ARG A CA 1
ATOM 2495 C C . ARG A 1 312 ? -7.353 -1.638 -1.295 1.00 88.06 312 ARG A C 1
ATOM 2497 O O . ARG A 1 312 ? -7.649 -0.474 -1.040 1.00 88.06 312 ARG A O 1
ATOM 2504 N N . LYS A 1 313 ? -7.706 -2.242 -2.434 1.00 87.75 313 LYS A N 1
ATOM 2505 C CA . LYS A 1 313 ? -8.517 -1.587 -3.475 1.00 87.75 313 LYS A CA 1
ATOM 2506 C C . LYS A 1 313 ? -9.932 -1.294 -2.993 1.00 87.75 313 LYS A C 1
ATOM 2508 O O . LYS A 1 313 ? -10.387 -0.168 -3.136 1.00 87.75 313 LYS A O 1
ATOM 2513 N N . VAL A 1 314 ? -10.587 -2.269 -2.360 1.00 87.44 314 VAL A N 1
ATOM 2514 C CA . VAL A 1 314 ? -11.935 -2.086 -1.796 1.00 87.44 314 VAL A CA 1
ATOM 2515 C C . VAL A 1 314 ? -11.947 -0.929 -0.795 1.00 87.44 314 VAL A C 1
ATOM 2517 O O . VAL A 1 314 ? -12.796 -0.049 -0.871 1.00 87.44 314 VAL A O 1
ATOM 2520 N N . TYR A 1 315 ? -10.966 -0.864 0.103 1.00 84.81 315 TYR A N 1
ATOM 2521 C CA . TYR A 1 315 ? -10.867 0.217 1.079 1.00 84.81 315 TYR A CA 1
ATOM 2522 C C . TYR A 1 315 ? -10.562 1.580 0.457 1.00 84.81 315 TYR A C 1
ATOM 2524 O O . TYR A 1 315 ? -11.046 2.587 0.968 1.00 84.81 315 TYR A O 1
ATOM 2532 N N . GLN A 1 316 ? -9.801 1.624 -0.640 1.00 84.25 316 GLN A N 1
ATOM 2533 C CA . GLN A 1 316 ? -9.598 2.852 -1.415 1.00 84.25 316 GLN A CA 1
ATOM 2534 C C . GLN A 1 316 ? -10.892 3.319 -2.094 1.00 84.25 316 GLN A C 1
ATOM 2536 O O . GLN A 1 316 ? -11.138 4.518 -2.162 1.00 84.25 316 GLN A O 1
ATOM 2541 N N . GLU A 1 317 ? -11.729 2.397 -2.571 1.00 86.31 317 GLU A N 1
ATOM 2542 C CA . GLU A 1 317 ? -13.026 2.709 -3.188 1.00 86.31 317 GLU A CA 1
ATOM 2543 C C . GLU A 1 317 ? -14.086 3.128 -2.159 1.00 86.31 317 GLU A C 1
ATOM 2545 O O . GLU A 1 317 ? -14.940 3.960 -2.456 1.00 86.31 317 GLU A O 1
ATOM 2550 N N . MET A 1 318 ? -14.019 2.581 -0.942 1.00 85.94 318 MET A N 1
ATOM 2551 C CA . MET A 1 318 ? -14.906 2.926 0.176 1.00 85.94 318 MET A CA 1
ATOM 2552 C C . MET A 1 318 ? -14.458 4.170 0.955 1.00 85.94 318 MET A C 1
ATOM 2554 O O . MET A 1 318 ? -15.126 4.565 1.915 1.00 85.94 318 MET A O 1
ATOM 2558 N N . GLU A 1 319 ? -13.316 4.769 0.610 1.00 85.50 319 GLU A N 1
ATOM 2559 C CA . GLU A 1 319 ? -12.826 5.967 1.285 1.00 85.50 319 GLU A CA 1
ATOM 2560 C C . GLU A 1 319 ? -13.732 7.155 0.957 1.00 85.50 319 GLU A C 1
ATOM 2562 O O . GLU A 1 319 ? -13.805 7.630 -0.176 1.00 85.50 319 GLU A O 1
ATOM 2567 N N . GLY A 1 320 ? -14.449 7.621 1.979 1.00 86.62 320 GLY A N 1
ATOM 2568 C CA . GLY A 1 320 ? -15.300 8.793 1.879 1.00 86.62 320 GLY A CA 1
ATOM 2569 C C . GLY A 1 320 ? -14.470 10.069 1.886 1.00 86.62 320 GLY A C 1
ATOM 2570 O O . GLY A 1 320 ? -13.353 10.121 2.406 1.00 86.62 320 GLY A O 1
ATOM 2571 N N . ASP A 1 321 ? -15.033 11.140 1.342 1.00 89.88 321 ASP A N 1
ATOM 2572 C CA . ASP A 1 321 ? -14.402 12.446 1.424 1.00 89.88 321 ASP A CA 1
ATOM 2573 C C . ASP A 1 321 ? -14.659 13.124 2.785 1.00 89.88 321 ASP A C 1
ATOM 2575 O O . ASP A 1 321 ? -15.622 12.849 3.512 1.00 89.88 321 ASP A O 1
ATOM 2579 N N . LYS A 1 322 ? -13.781 14.073 3.120 1.00 89.81 322 LYS A N 1
ATOM 2580 C CA . LYS A 1 322 ? -13.811 14.825 4.381 1.00 89.81 322 LYS A CA 1
ATOM 2581 C C . LYS A 1 322 ? -15.121 15.587 4.599 1.00 89.81 322 LYS A C 1
ATOM 2583 O O . LYS A 1 322 ? -15.551 15.744 5.742 1.00 89.81 322 LYS A O 1
ATOM 2588 N N . ARG A 1 323 ? -15.751 16.085 3.534 1.00 89.75 323 ARG A N 1
ATOM 2589 C CA . ARG A 1 323 ? -16.987 16.866 3.632 1.00 89.75 323 ARG A CA 1
ATOM 2590 C C . ARG A 1 323 ? -18.153 15.959 4.011 1.00 89.75 323 ARG A C 1
ATOM 2592 O O . ARG A 1 323 ? -18.856 16.284 4.964 1.00 89.75 323 ARG A O 1
ATOM 2599 N N . THR A 1 324 ? -18.317 14.833 3.325 1.00 89.81 324 THR A N 1
ATOM 2600 C CA . THR A 1 324 ? -19.377 13.853 3.609 1.00 89.81 324 THR A CA 1
ATOM 2601 C C . THR A 1 324 ? -19.276 13.336 5.046 1.00 89.81 324 THR A C 1
ATOM 2603 O O . THR A 1 324 ? -20.273 13.284 5.769 1.00 89.81 324 THR A O 1
ATOM 2606 N N . TRP A 1 325 ? -18.057 13.057 5.514 1.00 91.12 325 TRP A N 1
ATOM 2607 C CA . TRP A 1 325 ? -17.810 12.675 6.906 1.00 91.12 325 TRP A CA 1
ATOM 2608 C C . TRP A 1 325 ? -18.239 13.758 7.913 1.00 91.12 325 TRP A C 1
ATOM 2610 O O . TRP A 1 325 ? -18.916 13.466 8.902 1.00 91.12 325 TRP A O 1
ATOM 2620 N N . PHE A 1 326 ? -17.906 15.028 7.658 1.00 90.69 326 PHE A N 1
ATOM 2621 C CA . PHE A 1 326 ? -18.324 16.128 8.531 1.00 90.69 326 PHE A CA 1
ATOM 2622 C C . PHE A 1 326 ? -19.831 16.379 8.517 1.00 90.69 326 PHE A C 1
ATOM 2624 O O . PHE A 1 326 ? -20.397 16.692 9.565 1.00 90.69 326 PHE A O 1
ATOM 2631 N N . GLU A 1 327 ? -20.480 16.263 7.359 1.00 90.38 327 GLU A N 1
ATOM 2632 C CA . GLU A 1 327 ? -21.935 16.388 7.239 1.00 90.38 327 GLU A CA 1
ATOM 2633 C C . GLU A 1 327 ? -22.634 15.333 8.108 1.00 90.38 327 GLU A C 1
ATOM 2635 O O . GLU A 1 327 ? -23.533 15.680 8.881 1.00 90.38 327 GLU A O 1
ATOM 2640 N N . HIS A 1 328 ? -22.144 14.089 8.077 1.00 90.25 328 HIS A N 1
ATOM 2641 C CA . HIS A 1 328 ? -22.625 13.014 8.939 1.00 90.25 328 HIS A CA 1
ATOM 2642 C C . HIS A 1 328 ? -22.458 13.353 10.431 1.00 90.25 328 HIS A C 1
ATOM 2644 O O . HIS A 1 328 ? -23.448 13.389 11.164 1.00 90.25 328 HIS A O 1
ATOM 2650 N N . ILE A 1 329 ? -21.253 13.705 10.895 1.00 91.25 329 ILE A N 1
ATOM 2651 C CA . ILE A 1 329 ? -21.042 14.024 12.321 1.00 91.25 329 ILE A CA 1
ATOM 2652 C C . ILE A 1 329 ? -21.868 15.236 12.761 1.00 91.25 329 ILE A C 1
ATOM 2654 O O . ILE A 1 329 ? -22.441 15.240 13.853 1.00 91.25 329 ILE A O 1
ATOM 2658 N N . ASN A 1 330 ? -21.983 16.264 11.916 1.00 90.69 330 ASN A N 1
ATOM 2659 C CA . ASN A 1 330 ? -22.764 17.460 12.224 1.00 90.69 330 ASN A CA 1
ATOM 2660 C C . ASN A 1 330 ? -24.273 17.183 12.331 1.00 90.69 330 ASN A C 1
ATOM 2662 O O . ASN A 1 330 ? -24.978 17.997 12.927 1.00 90.69 330 ASN A O 1
ATOM 2666 N N . SER A 1 331 ? -24.763 16.060 11.801 1.00 91.12 331 SER A N 1
ATOM 2667 C CA . SER A 1 331 ? -26.152 15.632 11.991 1.00 91.12 331 SER A CA 1
ATOM 2668 C C . SER A 1 331 ? -26.417 15.010 13.371 1.00 91.12 331 SER A C 1
ATOM 2670 O O . SER A 1 331 ? -27.546 15.074 13.847 1.00 91.12 331 SER A O 1
ATOM 2672 N N . ILE A 1 332 ? -25.383 14.484 14.042 1.00 92.69 332 ILE A N 1
ATOM 2673 C CA . ILE A 1 332 ? -25.509 13.715 15.295 1.00 92.69 332 ILE A CA 1
ATOM 2674 C C . ILE A 1 332 ? -24.981 14.497 16.497 1.00 92.69 332 ILE A C 1
ATOM 2676 O O . ILE A 1 332 ? -25.651 14.606 17.524 1.00 92.69 332 ILE A O 1
ATOM 2680 N N . TYR A 1 333 ? -23.769 15.051 16.396 1.00 93.38 333 TYR A N 1
ATOM 2681 C CA . TYR A 1 333 ? -23.087 15.658 17.540 1.00 93.38 333 TYR A CA 1
ATOM 2682 C C . TYR A 1 333 ? -23.937 16.712 18.278 1.00 93.38 333 TYR A C 1
ATOM 2684 O O . TYR A 1 333 ? -23.970 16.666 19.507 1.00 93.38 333 TYR A O 1
ATOM 2692 N N . PRO A 1 334 ? -24.674 17.626 17.605 1.00 93.12 334 PRO A N 1
ATOM 2693 C CA . PRO A 1 334 ? -25.441 18.656 18.307 1.00 93.12 334 PRO A CA 1
ATOM 2694 C C . PRO A 1 334 ? -26.537 18.133 19.244 1.00 93.12 334 PRO A C 1
ATOM 2696 O O . PRO A 1 334 ? -26.898 18.843 20.184 1.00 93.12 334 PRO A O 1
ATOM 2699 N N . SER A 1 335 ? -27.066 16.925 19.016 1.00 92.75 335 SER A N 1
ATOM 2700 C CA . SER A 1 335 ? -28.104 16.346 19.876 1.00 92.75 335 SER A CA 1
ATOM 2701 C C . SER A 1 335 ? -27.547 15.626 21.103 1.00 92.75 335 SER A C 1
ATOM 2703 O O . SER A 1 335 ? -28.230 15.594 22.124 1.00 92.75 335 SER A O 1
ATOM 2705 N N . LEU A 1 336 ? -26.316 15.093 21.064 1.00 94.75 336 LEU A N 1
ATOM 2706 C CA . LEU A 1 336 ? -25.775 14.300 22.185 1.00 94.75 336 LEU A CA 1
ATOM 2707 C C . LEU A 1 336 ? -25.746 15.087 23.508 1.00 94.75 336 LEU A C 1
ATOM 2709 O O . LEU A 1 336 ? -26.306 14.598 24.491 1.00 94.75 336 LEU A O 1
ATOM 2713 N N . PRO A 1 337 ? -25.210 16.327 23.564 1.00 93.19 337 PRO A N 1
ATOM 2714 C CA . PRO A 1 337 ? -25.211 17.103 24.804 1.00 93.19 337 PRO A CA 1
ATOM 2715 C C . PRO A 1 337 ? -26.620 17.427 25.313 1.00 93.19 337 PRO A C 1
ATOM 2717 O O . PRO A 1 337 ? -26.820 17.573 26.515 1.00 93.19 337 PRO A O 1
ATOM 2720 N N . GLN A 1 338 ? -27.608 17.532 24.417 1.00 93.94 338 GLN A N 1
ATOM 2721 C CA . GLN A 1 338 ? -28.993 17.809 24.806 1.00 93.94 338 GLN A CA 1
ATOM 2722 C C . GLN A 1 338 ? -29.611 16.609 25.527 1.00 93.94 338 GLN A C 1
ATOM 2724 O O . GLN A 1 338 ? -30.256 16.786 26.558 1.00 93.94 338 GLN A O 1
ATOM 2729 N N . TYR A 1 339 ? -29.370 15.392 25.031 1.00 95.25 339 TYR A N 1
ATOM 2730 C CA . TYR A 1 339 ? -29.799 14.168 25.708 1.00 95.25 339 TYR A CA 1
ATOM 2731 C C . TYR A 1 339 ? -29.124 14.008 27.071 1.00 95.25 339 TYR A C 1
ATOM 2733 O O . TYR A 1 339 ? -29.811 13.746 28.055 1.00 95.25 339 TYR A O 1
ATOM 2741 N N . VAL A 1 340 ? -27.811 14.240 27.159 1.00 96.31 340 VAL A N 1
ATOM 2742 C CA . VAL A 1 340 ? -27.081 14.162 28.437 1.00 96.31 340 VAL A CA 1
ATOM 2743 C C . VAL A 1 340 ? -27.638 15.162 29.452 1.00 96.31 340 VAL A C 1
ATOM 2745 O O . VAL A 1 340 ? -27.914 14.791 30.590 1.00 96.31 340 VAL A O 1
ATOM 2748 N N . LYS A 1 341 ? -27.935 16.395 29.029 1.00 95.62 341 LYS A N 1
ATOM 2749 C CA . LYS A 1 341 ? -28.566 17.407 29.888 1.00 95.62 341 LYS A CA 1
ATOM 2750 C C . LYS A 1 341 ? -29.955 16.985 30.387 1.00 95.62 341 LYS A C 1
ATOM 2752 O O . LYS A 1 341 ? -30.330 17.281 31.525 1.00 95.62 341 LYS A O 1
ATOM 2757 N N . SER A 1 342 ? -30.730 16.283 29.559 1.00 95.81 342 SER A N 1
ATOM 2758 C CA . SER A 1 342 ? -32.011 15.698 29.978 1.00 95.81 342 SER A CA 1
ATOM 2759 C C . SER A 1 342 ? -31.814 14.647 31.075 1.00 95.81 342 SER A C 1
ATOM 2761 O O . SER A 1 342 ? -32.547 14.669 32.066 1.00 95.81 342 SER A O 1
ATOM 2763 N N . VAL A 1 343 ? -30.792 13.792 30.960 1.00 96.38 343 VAL A N 1
ATOM 2764 C CA . VAL A 1 343 ? -30.440 12.801 31.994 1.00 96.38 343 VAL A CA 1
ATOM 2765 C C . VAL A 1 343 ? -29.993 13.479 33.290 1.00 96.38 343 VAL A C 1
ATOM 2767 O O . VAL A 1 343 ? -30.470 13.111 34.362 1.00 96.38 343 VAL A O 1
ATOM 2770 N N . GLU A 1 344 ? -29.161 14.519 33.227 1.00 96.06 344 GLU A N 1
ATOM 2771 C CA . GLU A 1 344 ? -28.768 15.295 34.414 1.00 96.06 344 GLU A CA 1
ATOM 2772 C C . GLU A 1 344 ? -29.984 15.912 35.126 1.00 96.06 344 GLU A C 1
ATOM 2774 O O . GLU A 1 344 ? -30.076 15.886 36.356 1.00 96.06 344 GLU A O 1
ATOM 2779 N N . SER A 1 345 ? -30.962 16.422 34.366 1.00 97.00 345 SER A N 1
ATOM 2780 C CA . SER A 1 345 ? -32.217 16.933 34.929 1.00 97.00 345 SER A CA 1
ATOM 2781 C C . SER A 1 345 ? -33.029 15.836 35.623 1.00 97.00 345 SER A C 1
ATOM 2783 O O . SER A 1 345 ? -33.593 16.074 36.695 1.00 97.00 345 SER A O 1
ATOM 2785 N N . LEU A 1 346 ? -33.081 14.637 35.037 1.00 96.38 346 LEU A N 1
ATOM 2786 C CA . LEU A 1 346 ? -33.749 13.476 35.624 1.00 96.38 346 LEU A CA 1
ATOM 2787 C C . LEU A 1 346 ? -33.057 13.020 36.916 1.00 96.38 346 LEU A C 1
ATOM 2789 O O . LEU A 1 346 ? -33.735 12.857 37.930 1.00 96.38 346 LEU A O 1
ATOM 2793 N N . LEU A 1 347 ? -31.725 12.915 36.921 1.00 96.19 347 LEU A N 1
ATOM 2794 C CA . LEU A 1 347 ? -30.931 12.590 38.112 1.00 96.19 347 LEU A CA 1
ATOM 2795 C C . LEU A 1 347 ? -31.141 13.620 39.229 1.00 96.19 347 LEU A C 1
ATOM 2797 O O . LEU A 1 347 ? -31.341 13.254 40.388 1.00 96.19 347 LEU A O 1
ATOM 2801 N N . PHE A 1 348 ? -31.171 14.912 38.889 1.00 96.50 348 PHE A N 1
ATOM 2802 C CA . PHE A 1 348 ? -31.451 15.973 39.856 1.00 96.50 348 PHE A CA 1
ATOM 2803 C C . PHE A 1 348 ? -32.851 15.838 40.471 1.00 96.50 348 PHE A C 1
ATOM 2805 O O . PHE A 1 348 ? -33.003 15.926 41.692 1.00 96.50 348 PHE A O 1
ATOM 2812 N N . LYS A 1 349 ? -33.881 15.599 39.646 1.00 97.06 349 LYS A N 1
ATOM 2813 C CA . LYS A 1 349 ? -35.259 15.382 40.118 1.00 97.06 349 LYS A CA 1
ATOM 2814 C C . LYS A 1 349 ? -35.362 14.140 41.003 1.00 97.06 349 LYS A C 1
ATOM 2816 O O . LYS A 1 349 ? -36.015 14.206 42.046 1.00 97.06 349 LYS A O 1
ATOM 2821 N N . LEU A 1 350 ? -34.700 13.047 40.623 1.00 95.50 350 LEU A N 1
ATOM 2822 C CA . LEU A 1 350 ? -34.653 11.808 41.398 1.00 95.50 350 LEU A CA 1
ATOM 2823 C C . LEU A 1 350 ? -34.000 12.042 42.767 1.00 95.50 350 LEU A C 1
ATOM 2825 O O . LEU A 1 350 ? -34.602 11.734 43.789 1.00 95.50 350 LEU A O 1
ATOM 2829 N N . GLY A 1 351 ? -32.836 12.700 42.813 1.00 94.19 351 GLY A N 1
ATOM 2830 C CA . GLY A 1 351 ? -32.143 13.032 44.066 1.00 94.19 351 GLY A CA 1
ATOM 2831 C C . GLY A 1 351 ? -32.908 14.006 44.976 1.00 94.19 351 GLY A C 1
ATOM 2832 O O . GLY A 1 351 ? -32.654 14.074 46.178 1.00 94.19 351 GLY A O 1
ATOM 2833 N N . LYS A 1 352 ? -33.872 14.757 44.426 1.00 96.31 352 LYS A N 1
ATOM 2834 C CA . LYS A 1 352 ? -34.820 15.596 45.181 1.00 96.31 352 LYS A CA 1
ATOM 2835 C C . LYS A 1 352 ? -36.130 14.881 45.531 1.00 96.31 352 LYS A C 1
ATOM 2837 O O . LYS A 1 352 ? -37.018 15.531 46.079 1.00 96.31 352 LYS A O 1
ATOM 2842 N N . ASN A 1 353 ? -36.259 13.587 45.232 1.00 95.44 353 ASN A N 1
ATOM 2843 C CA . ASN A 1 353 ? -37.488 12.797 45.370 1.00 95.44 353 ASN A CA 1
ATOM 2844 C C . ASN A 1 353 ? -38.697 13.416 44.638 1.00 95.44 353 ASN A C 1
ATOM 2846 O O . ASN A 1 353 ? -39.838 13.263 45.068 1.00 95.44 353 ASN A O 1
ATOM 2850 N N . GLN A 1 354 ? -38.458 14.156 43.548 1.00 97.44 354 GLN A N 1
ATOM 2851 C CA . GLN A 1 354 ? -39.514 14.775 42.735 1.00 97.44 354 GLN A CA 1
ATOM 2852 C C . GLN A 1 354 ? -40.112 13.806 41.712 1.00 97.44 354 GLN A C 1
ATOM 2854 O O . GLN A 1 354 ? -41.206 14.052 41.208 1.00 97.44 354 GLN A O 1
ATOM 2859 N N . ILE A 1 355 ? -39.399 12.722 41.404 1.00 96.81 355 ILE A N 1
ATOM 2860 C CA . ILE A 1 355 ? -39.874 11.620 40.569 1.00 96.81 355 ILE A CA 1
ATOM 2861 C C . ILE A 1 355 ? -39.603 10.285 41.278 1.00 96.81 355 ILE A C 1
ATOM 2863 O O . ILE A 1 355 ? -38.590 10.172 41.973 1.00 96.81 355 ILE A O 1
ATOM 2867 N N . PRO A 1 356 ? -40.479 9.279 41.120 1.00 96.12 356 PRO A N 1
ATOM 2868 C CA . PRO A 1 356 ? -40.201 7.913 41.552 1.00 96.12 356 PRO A CA 1
ATOM 2869 C C . PRO A 1 356 ? -39.067 7.266 40.746 1.00 96.12 356 PRO A C 1
ATOM 2871 O O . PRO A 1 356 ? -38.879 7.577 39.569 1.00 96.12 356 PRO A O 1
ATOM 2874 N N . ASP A 1 357 ? -38.388 6.291 41.353 1.00 93.50 357 ASP A N 1
ATOM 2875 C CA . ASP A 1 357 ? -37.334 5.487 40.712 1.00 93.50 357 ASP A CA 1
ATOM 2876 C C . ASP A 1 357 ? -37.824 4.769 39.439 1.00 93.50 357 ASP A C 1
ATOM 2878 O O . ASP A 1 357 ? -37.166 4.790 38.404 1.00 93.50 357 ASP A O 1
ATOM 2882 N N . GLU A 1 358 ? -39.044 4.225 39.464 1.00 93.06 358 GLU A N 1
ATOM 2883 C CA . GLU A 1 358 ? -39.651 3.570 38.296 1.00 93.06 358 GLU A CA 1
ATOM 2884 C C . GLU A 1 358 ? -39.905 4.539 37.131 1.00 93.06 358 GLU A C 1
ATOM 2886 O O . GLU A 1 358 ? -39.744 4.174 35.969 1.00 93.06 358 GLU A O 1
ATOM 2891 N N . SER A 1 359 ? -40.247 5.801 37.419 1.00 94.81 359 SER A N 1
ATOM 2892 C CA . SER A 1 359 ? -40.389 6.826 36.378 1.00 94.81 359 SER A CA 1
ATOM 2893 C C . SER A 1 359 ? -39.038 7.205 35.778 1.00 94.81 359 SER A C 1
ATOM 2895 O O . SER A 1 359 ? -38.947 7.402 34.571 1.00 94.81 359 SER A O 1
ATOM 2897 N N . PHE A 1 360 ? -37.983 7.268 36.595 1.00 95.06 360 PHE A N 1
ATOM 2898 C CA . PHE A 1 360 ? -36.623 7.476 36.105 1.00 95.06 360 PHE A CA 1
ATOM 2899 C C . PHE A 1 360 ? -36.185 6.337 35.174 1.00 95.06 360 PHE A C 1
ATOM 2901 O O . PHE A 1 360 ? -35.794 6.596 34.038 1.00 95.06 360 PHE A O 1
ATOM 2908 N N . LYS A 1 361 ? -36.331 5.081 35.612 1.00 93.56 361 LYS A N 1
ATOM 2909 C CA . LYS A 1 361 ? -36.016 3.890 34.806 1.00 93.56 361 LYS A CA 1
ATOM 2910 C C . LYS A 1 361 ? -36.767 3.865 33.478 1.00 93.56 361 LYS A C 1
ATOM 2912 O O . LYS A 1 361 ? -36.167 3.558 32.452 1.00 93.56 361 LYS A O 1
ATOM 2917 N N . PHE A 1 362 ? -38.055 4.209 33.492 1.00 94.06 362 PHE A N 1
ATOM 2918 C CA . PHE A 1 362 ? -38.876 4.262 32.284 1.00 94.06 362 PHE A CA 1
ATOM 2919 C C . PHE A 1 362 ? -38.343 5.280 31.266 1.00 94.06 362 PHE A C 1
ATOM 2921 O O . PHE A 1 362 ? -38.191 4.947 30.094 1.00 94.06 362 PHE A O 1
ATOM 2928 N N . GLU A 1 363 ? -38.013 6.496 31.707 1.00 95.88 363 GLU A N 1
ATOM 2929 C CA . GLU A 1 363 ? -37.450 7.535 30.831 1.00 95.88 363 GLU A CA 1
ATOM 2930 C C . GLU A 1 363 ? -36.076 7.132 30.277 1.00 95.88 363 GLU A C 1
ATOM 2932 O O . GLU A 1 363 ? -35.802 7.311 29.092 1.00 95.88 363 GLU A O 1
ATOM 2937 N N . MET A 1 364 ? -35.214 6.526 31.098 1.00 95.75 364 MET A N 1
ATOM 2938 C CA . MET A 1 364 ? -33.908 6.043 30.636 1.00 95.75 364 MET A CA 1
ATOM 2939 C C . MET A 1 364 ? -34.052 4.930 29.586 1.00 95.75 364 MET A C 1
ATOM 2941 O O . MET A 1 364 ? -33.400 4.980 28.542 1.00 95.75 364 MET A O 1
ATOM 2945 N N . ALA A 1 365 ? -34.958 3.973 29.812 1.00 94.12 365 ALA A N 1
ATOM 2946 C CA . ALA A 1 365 ? -35.274 2.916 28.852 1.00 94.12 365 ALA A CA 1
ATOM 2947 C C . ALA A 1 365 ? -35.899 3.464 27.556 1.00 94.12 365 ALA A C 1
ATOM 2949 O O . ALA A 1 365 ? -35.690 2.904 26.482 1.00 94.12 365 ALA A O 1
ATOM 2950 N N . PHE A 1 366 ? -36.638 4.576 27.627 1.00 95.12 366 PHE A N 1
ATOM 2951 C CA . PHE A 1 366 ? -37.199 5.243 26.451 1.00 95.12 366 PHE A CA 1
ATOM 2952 C C . PHE A 1 366 ? -36.116 5.833 25.530 1.00 95.12 366 PHE A C 1
ATOM 2954 O O . PHE A 1 366 ? -36.267 5.802 24.307 1.00 95.12 366 PHE A O 1
ATOM 2961 N N . PHE A 1 367 ? -35.010 6.340 26.086 1.00 95.06 367 PHE A N 1
ATOM 2962 C CA . PHE A 1 367 ? -33.900 6.896 25.299 1.00 95.06 367 PHE A CA 1
ATOM 2963 C C . PHE A 1 367 ? -32.936 5.840 24.738 1.00 95.06 367 PHE A C 1
ATOM 2965 O O . PHE A 1 367 ? -32.297 6.099 23.713 1.00 95.06 367 PHE A O 1
ATOM 2972 N N . GLU A 1 368 ? -32.853 4.654 25.352 1.00 94.50 368 GLU A N 1
ATOM 2973 C CA . GLU A 1 368 ? -31.922 3.582 24.960 1.00 94.50 368 GLU A CA 1
ATOM 2974 C C . GLU A 1 368 ? -31.944 3.255 23.456 1.00 94.50 368 GLU A C 1
ATOM 2976 O O . GLU A 1 368 ? -30.864 3.256 22.853 1.00 94.50 368 GLU A O 1
ATOM 2981 N N . PRO A 1 369 ? -33.105 3.089 22.783 1.00 94.06 369 PRO A N 1
ATOM 2982 C CA . PRO A 1 369 ? -33.114 2.722 21.370 1.00 94.06 369 PRO A CA 1
ATOM 2983 C C . PRO A 1 369 ? -32.448 3.773 20.482 1.00 94.06 369 PRO A C 1
ATOM 2985 O O . PRO A 1 369 ? -31.800 3.424 19.496 1.00 94.06 369 PRO A O 1
ATOM 2988 N N . THR A 1 370 ? -32.578 5.053 20.844 1.00 93.88 370 THR A N 1
ATOM 2989 C CA . THR A 1 370 ? -31.931 6.158 20.126 1.00 93.88 370 THR A CA 1
ATOM 2990 C C . THR A 1 370 ? -30.425 6.144 20.363 1.00 93.88 370 THR A C 1
ATOM 2992 O O . THR A 1 370 ? -29.653 6.313 19.421 1.00 93.88 370 THR A O 1
ATOM 2995 N N . ALA A 1 371 ? -29.992 5.904 21.601 1.00 93.88 371 ALA A N 1
ATOM 2996 C CA . ALA A 1 371 ? -28.575 5.844 21.939 1.00 93.88 371 ALA A CA 1
ATOM 2997 C C . ALA A 1 371 ? -27.863 4.676 21.249 1.00 93.88 371 ALA A C 1
ATOM 2999 O O . ALA A 1 371 ? -26.809 4.872 20.643 1.00 93.88 371 ALA A O 1
ATOM 3000 N N . ARG A 1 372 ? -28.486 3.495 21.235 1.00 92.62 372 ARG A N 1
ATOM 3001 C CA . ARG A 1 372 ? -27.996 2.321 20.502 1.00 92.62 372 ARG A CA 1
ATOM 3002 C C . ARG A 1 372 ? -27.910 2.578 19.000 1.00 92.62 372 ARG A C 1
ATOM 3004 O O . ARG A 1 372 ? -26.949 2.188 18.343 1.00 92.62 372 ARG A O 1
ATOM 3011 N N . TYR A 1 373 ? -28.914 3.246 18.440 1.00 91.00 373 TYR A N 1
ATOM 3012 C CA . TYR A 1 373 ? -28.926 3.586 17.020 1.00 91.00 373 TYR A CA 1
ATOM 3013 C C . TYR A 1 373 ? -27.785 4.540 16.624 1.00 91.00 373 TYR A C 1
ATOM 3015 O O . TYR A 1 373 ? -27.227 4.427 15.534 1.00 91.00 373 TYR A O 1
ATOM 3023 N N . ILE A 1 374 ? -27.399 5.447 17.524 1.00 91.25 374 ILE A N 1
ATOM 3024 C CA . ILE A 1 374 ? -26.247 6.336 17.338 1.00 91.25 374 ILE A CA 1
ATOM 3025 C C . ILE A 1 374 ? -24.923 5.569 17.471 1.00 91.25 374 ILE A C 1
ATOM 3027 O O . ILE A 1 374 ? -24.043 5.733 16.630 1.00 91.25 374 ILE A O 1
ATOM 3031 N N . GLU A 1 375 ? -24.779 4.724 18.496 1.00 89.31 375 GLU A N 1
ATOM 3032 C CA . GLU A 1 375 ? -23.551 3.955 18.761 1.00 89.31 375 GLU A CA 1
ATOM 3033 C C . GLU A 1 375 ? -23.220 2.964 17.641 1.00 89.31 375 GLU A C 1
ATOM 3035 O O . GLU A 1 375 ? -22.076 2.899 17.189 1.00 89.31 375 GLU A O 1
ATOM 3040 N N . THR A 1 376 ? -24.240 2.303 17.095 1.00 84.62 376 THR A N 1
ATOM 3041 C CA . THR A 1 376 ? -24.098 1.386 15.953 1.00 84.62 376 THR A CA 1
ATOM 3042 C C . THR A 1 376 ? -23.786 2.085 14.621 1.00 84.62 376 THR A C 1
ATOM 3044 O O . THR A 1 376 ? -23.556 1.411 13.618 1.00 84.62 376 THR A O 1
ATOM 3047 N N . GLY A 1 377 ? -23.689 3.421 14.603 1.00 69.75 377 GLY A N 1
ATOM 3048 C CA . GLY A 1 377 ? -22.968 4.156 13.561 1.00 69.75 377 GLY A CA 1
ATOM 3049 C C . GLY A 1 377 ? -23.808 4.831 12.478 1.00 69.75 377 GLY A C 1
ATOM 3050 O O . GLY A 1 377 ? -23.244 5.152 11.437 1.00 69.75 377 GLY A O 1
ATOM 3051 N N . PHE A 1 378 ? -25.111 5.058 12.699 1.00 64.38 378 PHE A N 1
ATOM 3052 C CA . PHE A 1 378 ? -26.018 5.861 11.851 1.00 64.38 378 PHE A CA 1
ATOM 3053 C C . PHE A 1 378 ? -25.541 6.105 10.394 1.00 64.38 378 PHE A C 1
ATOM 3055 O O . PHE A 1 378 ? -25.177 7.215 10.026 1.00 64.38 378 PHE A O 1
ATOM 3062 N N . GLY A 1 379 ? -25.529 5.086 9.533 1.00 60.50 379 GLY A N 1
ATOM 3063 C CA . GLY A 1 379 ? -25.423 5.280 8.077 1.00 60.50 379 GLY A CA 1
ATOM 3064 C C . GLY A 1 379 ? -24.184 6.019 7.545 1.00 60.50 379 GLY A C 1
ATOM 3065 O O . GLY A 1 379 ? -24.251 6.573 6.446 1.00 60.50 379 GLY A O 1
ATOM 3066 N N . TYR A 1 380 ? -23.063 6.063 8.276 1.00 72.88 380 TYR A N 1
ATOM 3067 C CA . TYR A 1 380 ? -21.782 6.379 7.639 1.00 72.88 380 TYR A CA 1
ATOM 3068 C C . TYR A 1 380 ? -21.168 5.095 7.086 1.00 72.88 380 TYR A C 1
ATOM 3070 O O . TYR A 1 380 ? -20.368 4.431 7.741 1.00 72.88 380 TYR A O 1
ATOM 3078 N N . ASP A 1 381 ? -21.564 4.752 5.861 1.00 76.56 381 ASP A N 1
ATOM 3079 C CA . ASP A 1 381 ? -21.168 3.502 5.195 1.00 76.56 381 ASP A CA 1
ATOM 3080 C C . ASP A 1 381 ? -19.755 3.562 4.580 1.00 76.56 381 ASP A C 1
ATOM 3082 O O . ASP A 1 381 ? -19.282 2.604 3.970 1.00 76.56 381 ASP A O 1
ATOM 3086 N N . SER A 1 382 ? -19.076 4.705 4.702 1.00 83.94 382 SER A N 1
ATOM 3087 C CA . SER A 1 382 ? -17.747 4.944 4.136 1.00 83.94 382 SER A CA 1
ATOM 3088 C C . SER A 1 382 ? -16.655 4.865 5.200 1.00 83.94 382 SER A C 1
ATOM 3090 O O . SER A 1 382 ? -16.896 5.004 6.396 1.00 83.94 382 SER A O 1
ATOM 3092 N N . ILE A 1 383 ? -15.409 4.686 4.777 1.00 84.81 383 ILE A N 1
ATOM 3093 C CA . ILE A 1 383 ? -14.252 4.775 5.673 1.00 84.81 383 ILE A CA 1
ATOM 3094 C C . ILE A 1 383 ? -13.857 6.251 5.766 1.00 84.81 383 ILE A C 1
ATOM 3096 O O . ILE A 1 383 ? -13.765 6.908 4.727 1.00 84.81 383 ILE A O 1
ATOM 3100 N N . PRO A 1 384 ? -13.630 6.824 6.965 1.00 87.44 384 PRO A N 1
ATOM 3101 C CA . PRO A 1 384 ? -13.181 8.209 7.067 1.00 87.44 384 PRO A CA 1
ATOM 3102 C C . PRO A 1 384 ? -11.837 8.391 6.340 1.00 87.44 384 PRO A C 1
ATOM 3104 O O . PRO A 1 384 ? -11.004 7.471 6.359 1.00 87.44 384 PRO A O 1
ATOM 3107 N N . PRO A 1 385 ? -11.586 9.564 5.736 1.00 87.44 385 PRO A N 1
ATOM 3108 C CA . PRO A 1 385 ? -10.295 9.846 5.126 1.00 87.44 385 PRO A CA 1
ATOM 3109 C C . PRO A 1 385 ? -9.188 9.862 6.185 1.00 87.44 385 PRO A C 1
ATOM 3111 O O . PRO A 1 385 ? -9.443 10.144 7.362 1.00 87.44 385 PRO A O 1
ATOM 3114 N N . LEU A 1 386 ? -7.952 9.576 5.768 1.00 83.25 386 LEU A N 1
ATOM 3115 C CA . LEU A 1 386 ? -6.779 9.431 6.650 1.00 83.25 386 LEU A CA 1
ATOM 3116 C C . LEU A 1 386 ? -6.639 10.573 7.677 1.00 83.25 386 LEU A C 1
ATOM 3118 O O . LEU A 1 386 ? -6.448 10.324 8.870 1.00 83.25 386 LEU A O 1
ATOM 3122 N N . GLU A 1 387 ? -6.783 11.823 7.237 1.00 85.00 387 GLU A N 1
ATOM 3123 C CA . GLU A 1 387 ? -6.699 13.013 8.098 1.00 85.00 387 GLU A CA 1
ATOM 3124 C C . GLU A 1 387 ? -7.798 13.112 9.170 1.00 85.00 387 GLU A C 1
ATOM 3126 O O . GLU A 1 387 ? -7.629 13.832 10.152 1.00 85.00 387 GLU A O 1
ATOM 3131 N N . CYS A 1 388 ? -8.915 12.399 9.000 1.00 90.25 388 CYS A N 1
ATOM 3132 C CA . CYS A 1 388 ? -10.053 12.405 9.919 1.00 90.25 388 CYS A CA 1
ATOM 3133 C C . CYS A 1 388 ? -10.083 11.189 10.851 1.00 90.25 388 CYS A C 1
ATOM 3135 O O . CYS A 1 388 ? -10.903 11.158 11.764 1.00 90.25 388 CYS A O 1
ATOM 3137 N N . SER A 1 389 ? -9.189 10.209 10.676 1.00 86.94 389 SER A N 1
ATOM 3138 C CA . SER A 1 389 ? -9.232 8.931 11.402 1.00 86.94 389 SER A CA 1
ATOM 3139 C C . SER A 1 389 ? -9.222 9.090 12.926 1.00 86.94 389 SER A C 1
ATOM 3141 O O . SER A 1 389 ? -10.051 8.491 13.605 1.00 86.94 389 SER A O 1
ATOM 3143 N N . ASN A 1 390 ? -8.322 9.912 13.479 1.00 88.12 390 ASN A N 1
ATOM 3144 C CA . ASN A 1 390 ? -8.243 10.111 14.934 1.00 88.12 390 ASN A CA 1
ATOM 3145 C C . ASN A 1 390 ? -9.509 10.778 15.480 1.00 88.12 390 ASN A C 1
ATOM 3147 O O . ASN A 1 390 ? -10.011 10.409 16.537 1.00 88.12 390 ASN A O 1
ATOM 3151 N N . CYS A 1 391 ? -10.048 11.740 14.732 1.00 92.56 391 CYS A N 1
ATOM 3152 C CA . CYS A 1 391 ? -11.274 12.425 15.108 1.00 92.56 391 CYS A CA 1
ATOM 3153 C C . CYS A 1 391 ? -12.496 11.505 15.003 1.00 92.56 391 CYS A C 1
ATOM 3155 O O . CYS A 1 391 ? -13.372 11.552 15.860 1.00 92.56 391 CYS A O 1
ATOM 3157 N N . HIS A 1 392 ? -12.528 10.614 14.008 1.00 92.12 392 HIS A N 1
ATOM 3158 C CA . HIS A 1 392 ? -13.563 9.592 13.883 1.00 92.12 392 HIS A CA 1
ATOM 3159 C C . HIS A 1 392 ? -13.525 8.599 15.041 1.00 92.12 392 HIS A C 1
ATOM 3161 O O . HIS A 1 392 ? -14.573 8.323 15.617 1.00 92.12 392 HIS A O 1
ATOM 3167 N N . GLN A 1 393 ? -12.339 8.120 15.432 1.00 90.31 393 GLN A N 1
ATOM 3168 C CA . GLN A 1 393 ? -12.213 7.243 16.595 1.00 90.31 393 GLN A CA 1
ATOM 3169 C C . GLN A 1 393 ? -12.687 7.948 17.872 1.00 90.31 393 GLN A C 1
ATOM 3171 O O . GLN A 1 393 ? -13.532 7.410 18.578 1.00 90.31 393 GLN A O 1
ATOM 3176 N N . ALA A 1 394 ? -12.247 9.188 18.111 1.00 93.94 394 ALA A N 1
ATOM 3177 C CA . ALA A 1 394 ? -12.701 9.965 19.263 1.00 93.94 394 ALA A CA 1
ATOM 3178 C C . ALA A 1 394 ? -14.225 10.206 19.254 1.00 93.94 394 ALA A C 1
ATOM 3180 O O . ALA A 1 394 ? -14.858 10.224 20.308 1.00 93.94 394 ALA A O 1
ATOM 3181 N N . PHE A 1 395 ? -14.835 10.369 18.074 1.00 94.31 395 PHE A N 1
ATOM 3182 C CA . PHE A 1 395 ? -16.287 10.480 17.940 1.00 94.31 395 PHE A CA 1
ATOM 3183 C C . PHE A 1 395 ? -17.012 9.163 18.243 1.00 94.31 395 PHE A C 1
ATOM 3185 O O . PHE A 1 395 ? -18.042 9.180 18.917 1.00 94.31 395 PHE A O 1
ATOM 3192 N N . LYS A 1 396 ? -16.478 8.020 17.792 1.00 92.56 396 LYS A N 1
ATOM 3193 C CA . LYS A 1 396 ? -17.016 6.695 18.136 1.00 92.56 396 LYS A CA 1
ATOM 3194 C C . LYS A 1 396 ? -16.942 6.436 19.636 1.00 92.56 396 LYS A C 1
ATOM 3196 O O . LYS A 1 396 ? -17.934 6.007 20.215 1.00 92.56 396 LYS A O 1
ATOM 3201 N N . ASP A 1 397 ? -15.814 6.756 20.264 1.00 92.88 397 ASP A N 1
ATOM 3202 C CA . ASP A 1 397 ? -15.638 6.617 21.712 1.00 92.88 397 ASP A CA 1
ATOM 3203 C C . ASP A 1 397 ? -16.654 7.491 22.464 1.00 92.88 397 ASP A C 1
ATOM 3205 O O . ASP A 1 397 ? -17.308 7.028 23.397 1.00 92.88 397 ASP A O 1
ATOM 3209 N N . LEU A 1 398 ? -16.870 8.729 22.003 1.00 95.75 398 LEU A N 1
ATOM 3210 C CA . LEU A 1 398 ? -17.908 9.614 22.534 1.00 95.75 398 LEU A CA 1
ATOM 3211 C C . LEU A 1 398 ? -19.318 9.010 22.403 1.00 95.75 398 LEU A C 1
ATOM 3213 O O . LEU A 1 398 ? -20.092 9.066 23.358 1.00 95.75 398 LEU A O 1
ATOM 3217 N N . CYS A 1 399 ? -19.658 8.432 21.248 1.00 94.88 399 CYS A N 1
ATOM 3218 C CA . CYS A 1 399 ? -20.955 7.781 21.025 1.00 94.88 399 CYS A CA 1
ATOM 3219 C C . CYS A 1 399 ? -21.125 6.518 21.881 1.00 94.88 399 CYS A C 1
ATOM 3221 O O . CYS A 1 399 ? -22.210 6.276 22.401 1.00 94.88 399 CYS A O 1
ATOM 3223 N N . SER A 1 400 ? -20.053 5.752 22.092 1.00 94.25 400 SER A N 1
ATOM 3224 C CA . SER A 1 400 ? -20.050 4.613 23.012 1.00 94.25 400 SER A CA 1
ATOM 3225 C C . SER A 1 400 ? -20.302 5.071 24.451 1.00 94.25 400 SER A C 1
ATOM 3227 O O . SER A 1 400 ? -21.201 4.546 25.100 1.00 94.25 400 SER A O 1
ATOM 3229 N N . LYS A 1 401 ? -19.632 6.133 24.923 1.00 95.56 401 LYS A N 1
ATOM 3230 C CA . LYS A 1 401 ? -19.914 6.721 26.248 1.00 95.56 401 LYS A CA 1
ATOM 3231 C C . LYS A 1 401 ? -21.310 7.297 26.377 1.00 95.56 401 LYS A C 1
ATOM 3233 O O . LYS A 1 401 ? -21.888 7.246 27.456 1.00 95.56 401 LYS A O 1
ATOM 3238 N N . PHE A 1 402 ? -21.866 7.814 25.289 1.00 96.38 402 PHE A N 1
ATOM 3239 C CA . PHE A 1 402 ? -23.261 8.221 25.256 1.00 96.38 402 PHE A CA 1
ATOM 3240 C C . PHE A 1 402 ? -24.207 7.028 25.438 1.00 96.38 402 PHE A C 1
ATOM 3242 O O . PHE A 1 402 ? -25.135 7.112 26.236 1.00 96.38 402 PHE A O 1
ATOM 3249 N N . TYR A 1 403 ? -23.966 5.917 24.741 1.00 95.25 403 TYR A N 1
ATOM 3250 C CA . TYR A 1 403 ? -24.762 4.698 24.887 1.00 95.25 403 TYR A CA 1
ATOM 3251 C C . TYR A 1 403 ? -24.624 4.059 26.273 1.00 95.25 403 TYR A C 1
ATOM 3253 O O . TYR A 1 403 ? -25.641 3.672 26.848 1.00 95.25 403 TYR A O 1
ATOM 3261 N N . ASP A 1 404 ? -23.422 4.047 26.856 1.00 94.75 404 ASP A N 1
ATOM 3262 C CA . ASP A 1 404 ? -23.156 3.517 28.204 1.00 94.75 404 ASP A CA 1
ATOM 3263 C C . ASP A 1 404 ? -24.069 4.152 29.280 1.00 94.75 404 ASP A C 1
ATOM 3265 O O . ASP A 1 404 ? -24.382 3.509 30.281 1.00 94.75 404 ASP A O 1
ATOM 3269 N N . ILE A 1 405 ? -24.546 5.392 29.081 1.00 96.06 405 ILE A N 1
ATOM 3270 C CA . ILE A 1 405 ? -25.498 6.066 29.990 1.00 96.06 405 ILE A CA 1
ATOM 3271 C C . ILE A 1 405 ? -26.839 5.316 30.057 1.00 96.06 405 ILE A C 1
ATOM 3273 O O . ILE A 1 405 ? -27.479 5.276 31.110 1.00 96.06 405 ILE A O 1
ATOM 3277 N N . PHE A 1 406 ? -27.274 4.741 28.935 1.00 95.56 406 PHE A N 1
ATOM 3278 C CA . PHE A 1 406 ? -28.591 4.121 28.769 1.00 95.56 406 PHE A CA 1
ATOM 3279 C C . PHE A 1 406 ? -28.541 2.592 28.738 1.00 95.56 406 PHE A C 1
ATOM 3281 O O . PHE A 1 406 ? -29.554 1.964 29.040 1.00 95.56 406 PHE A O 1
ATOM 3288 N N . ALA A 1 407 ? -27.385 1.996 28.430 1.00 92.94 407 ALA A N 1
ATOM 3289 C CA . ALA A 1 407 ? -27.193 0.547 28.357 1.00 92.94 407 ALA A CA 1
ATOM 3290 C C . ALA A 1 407 ? -27.754 -0.228 29.575 1.00 92.94 407 ALA A C 1
ATOM 3292 O O . ALA A 1 407 ? -28.490 -1.190 29.343 1.00 92.94 407 ALA A O 1
ATOM 3293 N N . PRO A 1 408 ? -27.586 0.238 30.839 1.00 94.06 408 PRO A N 1
ATOM 3294 C CA . PRO A 1 408 ? -28.155 -0.428 32.018 1.00 94.06 408 PRO A CA 1
ATOM 3295 C C . PRO A 1 408 ? -29.678 -0.585 32.018 1.00 94.06 408 PRO A C 1
ATOM 3297 O O . PRO A 1 408 ? -30.214 -1.377 32.794 1.00 94.06 408 PRO A O 1
ATOM 3300 N N . PHE A 1 409 ? -30.389 0.196 31.204 1.00 92.94 409 PHE A N 1
ATOM 3301 C CA . PHE A 1 409 ? -31.851 0.208 31.104 1.00 92.94 409 PHE A CA 1
ATOM 3302 C C . PHE A 1 409 ? -32.363 -0.558 29.886 1.00 92.94 409 PHE A C 1
ATOM 3304 O O . PHE A 1 409 ? -33.557 -0.533 29.580 1.00 92.94 409 PHE A O 1
ATOM 3311 N N . SER A 1 410 ? -31.462 -1.236 29.187 1.00 89.25 410 SER A N 1
ATOM 3312 C CA . SER A 1 410 ? -31.801 -2.054 28.046 1.00 89.25 410 SER A CA 1
ATOM 3313 C C . SER A 1 410 ? -32.606 -3.303 28.449 1.00 89.25 410 SER A C 1
ATOM 3315 O O . SER A 1 410 ? -32.305 -3.921 29.473 1.00 89.25 410 SER A O 1
ATOM 3317 N N . PRO A 1 411 ? -33.576 -3.760 27.626 1.00 83.94 411 PRO A N 1
ATOM 3318 C CA . PRO A 1 411 ? -34.350 -4.976 27.888 1.00 83.94 411 PRO A CA 1
ATOM 3319 C C . PRO A 1 411 ? -33.528 -6.260 28.089 1.00 83.94 411 PRO A C 1
ATOM 3321 O O . PRO A 1 411 ? -34.069 -7.244 28.591 1.00 83.94 411 PRO A O 1
ATOM 3324 N N . TRP A 1 412 ? -32.265 -6.293 27.650 1.00 81.12 412 TRP A N 1
ATOM 3325 C CA . TRP A 1 412 ? -31.395 -7.473 27.743 1.00 81.12 412 TRP A CA 1
ATOM 3326 C C . TRP A 1 412 ? -30.304 -7.375 28.822 1.00 81.12 412 TRP A C 1
ATOM 3328 O O . TRP A 1 412 ? -29.618 -8.371 29.061 1.00 81.12 412 TRP A O 1
ATOM 3338 N N . GLU A 1 413 ? -30.150 -6.240 29.513 1.00 75.50 413 GLU A N 1
ATOM 3339 C CA . GLU A 1 413 ? -29.244 -6.116 30.664 1.00 75.50 413 GLU A CA 1
ATOM 3340 C C . GLU A 1 413 ? -30.000 -6.300 31.989 1.00 75.50 413 GLU A C 1
ATOM 3342 O O . GLU A 1 413 ? -30.846 -5.500 32.369 1.00 75.50 413 GLU A O 1
ATOM 3347 N N . ASN A 1 414 ? -29.665 -7.356 32.739 1.00 57.94 414 ASN A N 1
ATOM 3348 C CA . ASN A 1 414 ? -30.325 -7.706 34.010 1.00 57.94 414 ASN A CA 1
ATOM 3349 C C . ASN A 1 414 ? -29.532 -7.280 35.263 1.00 57.94 414 ASN A C 1
ATOM 3351 O O . ASN A 1 414 ? -29.685 -7.860 36.339 1.00 57.94 414 ASN A O 1
ATOM 3355 N N . SER A 1 415 ? -28.650 -6.287 35.144 1.00 68.94 415 SER A N 1
ATOM 3356 C CA . SER A 1 415 ? -27.795 -5.838 36.247 1.00 68.94 415 SER A CA 1
ATOM 3357 C C . SER A 1 415 ? -28.444 -4.676 37.007 1.00 68.94 415 SER A C 1
ATOM 3359 O O . SER A 1 415 ? -28.335 -3.514 36.628 1.00 68.94 415 SER A O 1
ATOM 3361 N N . SER A 1 416 ? -29.083 -4.962 38.143 1.00 64.25 416 SER A N 1
ATOM 3362 C CA . SER A 1 416 ? -29.654 -3.914 39.003 1.00 64.25 416 SER A CA 1
ATOM 3363 C C . SER A 1 416 ? -28.592 -2.991 39.621 1.00 64.25 416 SER A C 1
ATOM 3365 O O . SER A 1 416 ? -28.905 -1.870 40.008 1.00 64.25 416 SER A O 1
ATOM 3367 N N . SER A 1 417 ? -27.331 -3.434 39.726 1.00 67.00 417 SER A N 1
ATOM 3368 C CA . SER A 1 417 ? -26.239 -2.623 40.285 1.00 67.00 417 SER A CA 1
ATOM 3369 C C . SER A 1 417 ? -25.726 -1.542 39.332 1.00 67.00 417 SER A C 1
ATOM 3371 O O . SER A 1 417 ? -25.198 -0.540 39.807 1.00 67.00 417 SER A O 1
ATOM 3373 N N . SER A 1 418 ? -25.893 -1.707 38.014 1.00 72.44 418 SER A N 1
ATOM 3374 C CA . SER A 1 418 ? -25.487 -0.706 37.012 1.00 72.44 418 SER A CA 1
ATOM 3375 C C . SER A 1 418 ? -26.528 0.398 36.796 1.00 72.44 418 SER A C 1
ATOM 3377 O O . SER A 1 418 ? -26.187 1.451 36.269 1.00 72.44 418 SER A O 1
ATOM 3379 N N . GLN A 1 419 ? -27.764 0.213 37.270 1.00 82.75 419 GLN A N 1
ATOM 3380 C CA . GLN A 1 419 ? -28.833 1.223 37.215 1.00 82.75 419 GLN A CA 1
ATOM 3381 C C . GLN A 1 419 ? -28.747 2.272 38.342 1.00 82.75 419 GLN A C 1
ATOM 3383 O O . GLN A 1 419 ? -29.618 3.131 38.461 1.00 82.75 419 GLN A O 1
ATOM 3388 N N . ASN A 1 420 ? -27.712 2.214 39.189 1.00 87.69 420 ASN A N 1
ATOM 3389 C CA . ASN A 1 420 ? -27.525 3.162 40.286 1.00 87.69 420 ASN A CA 1
ATOM 3390 C C . ASN A 1 420 ? -27.230 4.585 39.745 1.00 87.69 420 ASN A C 1
ATOM 3392 O O . ASN A 1 420 ? -26.272 4.742 38.980 1.00 87.69 420 ASN A O 1
ATOM 3396 N N . PRO A 1 421 ? -27.962 5.629 40.193 1.00 89.25 421 PRO A N 1
ATOM 3397 C CA . PRO A 1 421 ? -27.707 7.034 39.855 1.00 89.25 421 PRO A CA 1
ATOM 3398 C C . PRO A 1 421 ? -26.242 7.480 39.953 1.00 89.25 421 PRO A C 1
ATOM 3400 O O . PRO A 1 421 ? -25.770 8.210 39.082 1.00 89.25 421 PRO A O 1
ATOM 3403 N N . ASP A 1 422 ? -25.497 7.010 40.957 1.00 89.75 422 ASP A N 1
ATOM 3404 C CA . ASP A 1 422 ? -24.083 7.371 41.136 1.00 89.75 422 ASP A CA 1
ATOM 3405 C C . ASP A 1 422 ? -23.193 6.799 40.021 1.00 89.75 422 ASP A C 1
ATOM 3407 O O . ASP A 1 422 ? -22.233 7.435 39.581 1.00 89.75 422 ASP A O 1
ATOM 3411 N N . SER A 1 423 ? -23.522 5.601 39.528 1.00 91.31 423 SER A N 1
ATOM 3412 C CA . SER A 1 423 ? -22.816 4.992 38.394 1.00 91.31 423 SER A CA 1
ATOM 3413 C C . SER A 1 423 ? -23.101 5.750 37.102 1.00 91.31 423 SER A C 1
ATOM 3415 O O . SER A 1 423 ? -22.179 6.018 36.338 1.00 91.31 423 SER A O 1
ATOM 3417 N N . ILE A 1 424 ? -24.345 6.186 36.903 1.00 93.81 424 ILE A N 1
ATOM 3418 C CA . ILE A 1 424 ? -24.742 6.983 35.736 1.00 93.81 424 ILE A CA 1
ATOM 3419 C C . ILE A 1 424 ? -24.051 8.350 35.759 1.00 93.81 424 ILE A C 1
ATOM 3421 O O . ILE A 1 424 ? -23.504 8.779 34.746 1.00 93.81 424 ILE A O 1
ATOM 3425 N N . ALA A 1 425 ? -23.994 9.012 36.918 1.00 93.81 425 ALA A N 1
ATOM 3426 C CA . ALA A 1 425 ? -23.281 10.280 37.075 1.00 93.81 425 ALA A CA 1
ATOM 3427 C C . ALA A 1 425 ? -21.786 10.156 36.726 1.00 93.81 425 ALA A C 1
ATOM 3429 O O . ALA A 1 425 ? -21.218 11.051 36.098 1.00 93.81 425 ALA A O 1
ATOM 3430 N N . LYS A 1 426 ? -21.153 9.027 37.075 1.00 95.31 426 LYS A N 1
ATOM 3431 C CA . LYS A 1 426 ? -19.772 8.733 36.671 1.00 95.31 426 LYS A CA 1
ATOM 3432 C C . LYS A 1 426 ? -19.638 8.577 35.152 1.00 95.31 426 LYS A C 1
ATOM 3434 O O . LYS A 1 426 ? -18.723 9.150 34.573 1.00 95.31 426 LYS A O 1
ATOM 3439 N N . ILE A 1 427 ? -20.554 7.861 34.500 1.00 95.50 427 ILE A N 1
ATOM 3440 C CA . ILE A 1 427 ? -20.529 7.687 33.037 1.00 95.50 427 ILE A CA 1
ATOM 3441 C C . ILE A 1 427 ? -20.727 9.033 32.319 1.00 95.50 427 ILE A C 1
ATOM 3443 O O . ILE A 1 427 ? -20.049 9.305 31.332 1.00 95.50 427 ILE A O 1
ATOM 3447 N N . ILE A 1 428 ? -21.585 9.920 32.839 1.00 96.69 428 ILE A N 1
ATOM 3448 C CA . ILE A 1 428 ? -21.747 11.291 32.315 1.00 96.69 428 ILE A CA 1
ATOM 3449 C C . ILE A 1 428 ? -20.430 12.076 32.398 1.00 96.69 428 ILE A C 1
ATOM 3451 O O . ILE A 1 428 ? -20.073 12.793 31.461 1.00 96.69 428 ILE A O 1
ATOM 3455 N N . HIS A 1 429 ? -19.676 11.923 33.487 1.00 95.50 429 HIS A N 1
ATOM 3456 C CA . HIS A 1 429 ? -18.351 12.532 33.599 1.00 95.50 429 HIS A CA 1
ATOM 3457 C C . HIS A 1 429 ? -17.385 11.986 32.532 1.00 95.50 429 HIS A C 1
ATOM 3459 O O . HIS A 1 429 ? -16.719 12.767 31.848 1.00 95.50 429 HIS A O 1
ATOM 3465 N N . ASP A 1 430 ? -17.351 10.665 32.334 1.00 94.50 430 ASP A N 1
ATOM 3466 C CA . ASP A 1 430 ? -16.521 10.019 31.306 1.00 94.50 430 ASP A CA 1
ATOM 3467 C C . ASP A 1 430 ? -16.921 10.458 29.878 1.00 94.50 430 ASP A C 1
ATOM 3469 O O . ASP A 1 430 ? -16.062 10.628 29.002 1.00 94.50 430 ASP A O 1
ATOM 3473 N N . PHE A 1 431 ? -18.215 10.705 29.638 1.00 96.69 431 PHE A N 1
ATOM 3474 C CA . PHE A 1 431 ? -18.722 11.297 28.397 1.00 96.69 431 PHE A CA 1
ATOM 3475 C C . PHE A 1 431 ? -18.180 12.717 28.183 1.00 96.69 431 PHE A C 1
ATOM 3477 O O . PHE A 1 431 ? -17.692 13.028 27.094 1.00 96.69 431 PHE A O 1
ATOM 3484 N N . GLU A 1 432 ? -18.204 13.581 29.201 1.00 95.81 432 GLU A N 1
ATOM 3485 C CA . GLU A 1 432 ? -17.679 14.947 29.078 1.00 95.81 432 GLU A CA 1
ATOM 3486 C C . GLU A 1 432 ? -16.163 14.978 28.842 1.00 95.81 432 GLU A C 1
ATOM 3488 O O . GLU A 1 432 ? -15.669 15.831 28.097 1.00 95.81 432 GLU A O 1
ATOM 3493 N N . ASP A 1 433 ? -15.411 14.038 29.410 1.00 94.44 433 ASP A N 1
ATOM 3494 C CA . ASP A 1 433 ? -13.983 13.895 29.115 1.00 94.44 433 ASP A CA 1
ATOM 3495 C C . ASP A 1 433 ? -13.740 13.417 27.677 1.00 94.44 433 ASP A C 1
ATOM 3497 O O . ASP A 1 433 ? -12.933 14.014 26.954 1.00 94.44 433 ASP A O 1
ATOM 3501 N N . SER A 1 434 ? -14.511 12.433 27.209 1.00 94.38 434 SER A N 1
ATOM 3502 C CA . SER A 1 434 ? -14.463 11.960 25.815 1.00 94.38 434 SER A CA 1
ATOM 3503 C C . SER A 1 434 ? -14.836 13.067 24.824 1.00 94.38 434 SER A C 1
ATOM 3505 O O . SER A 1 434 ? -14.216 13.219 23.771 1.00 94.38 434 SER A O 1
ATOM 3507 N N . LYS A 1 435 ? -15.791 13.926 25.184 1.00 95.50 435 LYS A N 1
ATOM 3508 C CA . LYS A 1 435 ? -16.207 15.087 24.387 1.00 95.50 435 LYS A CA 1
ATOM 3509 C C . LYS A 1 435 ? -15.097 16.124 24.263 1.00 95.50 435 LYS A C 1
ATOM 3511 O O . LYS A 1 435 ? -14.906 16.678 23.180 1.00 95.50 435 LYS A O 1
ATOM 3516 N N . LYS A 1 436 ? -14.342 16.394 25.335 1.00 94.81 436 LYS A N 1
ATOM 3517 C CA . LYS A 1 436 ? -13.171 17.291 25.277 1.00 94.81 436 LYS A CA 1
ATOM 3518 C C . LYS A 1 436 ? -12.117 16.747 24.316 1.00 94.81 436 LYS A C 1
ATOM 3520 O O . LYS A 1 436 ? -11.584 17.520 23.519 1.00 94.81 436 LYS A O 1
ATOM 3525 N N . LEU A 1 437 ? -11.845 15.440 24.369 1.00 94.00 437 LEU A N 1
ATOM 3526 C CA . LEU A 1 437 ? -10.912 14.778 23.456 1.00 94.00 437 LEU A CA 1
ATOM 3527 C C . LEU A 1 437 ? -11.393 14.872 22.004 1.00 94.00 437 LEU A C 1
ATOM 3529 O O . LEU A 1 437 ? -10.636 15.293 21.132 1.00 94.00 437 LEU A O 1
ATOM 3533 N N . PHE A 1 438 ? -12.667 14.572 21.752 1.00 95.62 438 PHE A N 1
ATOM 3534 C CA . PHE A 1 438 ? -13.265 14.711 20.428 1.00 95.62 438 PHE A CA 1
ATOM 3535 C C . PHE A 1 438 ? -13.132 16.141 19.887 1.00 95.62 438 PHE A C 1
ATOM 3537 O O . PHE A 1 438 ? -12.611 16.345 18.792 1.00 95.62 438 PHE A O 1
ATOM 3544 N N . LEU A 1 439 ? -13.513 17.154 20.670 1.00 94.62 439 LEU A N 1
ATOM 3545 C CA . LEU A 1 439 ? -13.382 18.555 20.261 1.00 94.62 439 LEU A CA 1
ATOM 3546 C C . LEU A 1 439 ? -11.922 18.958 20.003 1.00 94.62 439 LEU A C 1
ATOM 3548 O O . LEU A 1 439 ? -11.651 19.750 19.098 1.00 94.62 439 LEU A O 1
ATOM 3552 N N . PHE A 1 440 ? -10.972 18.411 20.761 1.00 94.44 440 PHE A N 1
ATOM 3553 C CA . PHE A 1 440 ? -9.550 18.618 20.504 1.00 94.44 440 PHE A CA 1
ATOM 3554 C C . PHE A 1 440 ? -9.122 18.054 19.141 1.00 94.44 440 PHE A C 1
ATOM 3556 O O . PHE A 1 440 ? -8.430 18.753 18.399 1.00 94.44 440 PHE A O 1
ATOM 3563 N N . GLU A 1 441 ? -9.568 16.852 18.770 1.00 94.25 441 GLU A N 1
ATOM 3564 C CA . GLU A 1 441 ? -9.294 16.285 17.443 1.00 94.25 441 GLU A CA 1
ATOM 3565 C C . GLU A 1 441 ? -9.993 17.070 16.320 1.00 94.25 441 GLU A C 1
ATOM 3567 O O . GLU A 1 441 ? -9.368 17.348 15.296 1.00 94.25 441 GLU A O 1
ATOM 3572 N N . VAL A 1 442 ? -11.233 17.536 16.525 1.00 93.38 442 VAL A N 1
ATOM 3573 C CA . VAL A 1 442 ? -11.932 18.420 15.567 1.00 93.38 442 VAL A CA 1
ATOM 3574 C C . VAL A 1 442 ? -11.114 19.682 15.313 1.00 93.38 442 VAL A C 1
ATOM 3576 O O . VAL A 1 442 ? -10.909 20.060 14.161 1.00 93.38 442 VAL A O 1
ATOM 3579 N N . LYS A 1 443 ? -10.579 20.310 16.367 1.00 93.12 443 LYS A N 1
ATOM 3580 C CA . LYS A 1 443 ? -9.777 21.537 16.258 1.00 93.12 443 LYS A CA 1
ATOM 3581 C C . LYS A 1 443 ? -8.539 21.370 15.372 1.00 93.12 443 LYS A C 1
ATOM 3583 O O . LYS A 1 443 ? -8.143 22.336 14.722 1.00 93.12 443 LYS A O 1
ATOM 3588 N N . LYS A 1 444 ? -7.923 20.182 15.339 1.00 91.06 444 LYS A N 1
ATOM 3589 C CA . LYS A 1 444 ? -6.765 19.903 14.469 1.00 91.06 444 LYS A CA 1
ATOM 3590 C C . LYS A 1 444 ? -7.134 19.902 12.983 1.00 91.06 444 LYS A C 1
ATOM 3592 O O . LYS A 1 444 ? -6.261 20.122 12.150 1.00 91.06 444 LYS A O 1
ATOM 3597 N N . ILE A 1 445 ? -8.401 19.641 12.661 1.00 90.00 445 ILE A N 1
ATOM 3598 C CA . ILE A 1 445 ? -8.872 19.362 11.299 1.00 90.00 445 ILE A CA 1
ATOM 3599 C C . ILE A 1 445 ? -9.725 20.512 10.736 1.00 90.00 445 ILE A C 1
ATOM 3601 O O . ILE A 1 445 ? -9.645 20.782 9.533 1.00 90.00 445 ILE A O 1
ATOM 3605 N N . ASP A 1 446 ? -10.534 21.166 11.580 1.00 88.12 446 ASP A N 1
ATOM 3606 C CA . ASP A 1 446 ? -11.387 22.315 11.250 1.00 88.12 446 ASP A CA 1
ATOM 3607 C C . ASP A 1 446 ? -11.662 23.200 12.490 1.00 88.12 446 ASP A C 1
ATOM 3609 O O . ASP A 1 446 ? -12.453 22.876 13.384 1.00 88.12 446 ASP A O 1
ATOM 3613 N N . SER A 1 447 ? -11.016 24.366 12.540 1.00 86.75 447 SER A N 1
ATOM 3614 C CA . SER A 1 447 ? -11.131 25.324 13.647 1.00 86.75 447 SER A CA 1
ATOM 3615 C C . SER A 1 447 ? -12.477 26.061 13.701 1.00 86.75 447 SER A C 1
ATOM 3617 O O . SER A 1 447 ? -12.916 26.468 14.786 1.00 86.75 447 SER A O 1
ATOM 3619 N N . ASN A 1 448 ? -13.158 26.224 12.565 1.00 86.19 448 ASN A N 1
ATOM 3620 C CA . ASN A 1 448 ? -14.460 26.887 12.505 1.00 86.19 448 ASN A CA 1
ATOM 3621 C C . ASN A 1 448 ? -15.540 25.974 13.085 1.00 86.19 448 ASN A C 1
ATOM 3623 O O . ASN A 1 448 ? -16.362 26.415 13.895 1.00 86.19 448 ASN A O 1
ATOM 3627 N N . LEU A 1 449 ? -15.498 24.689 12.726 1.00 85.31 449 LEU A N 1
ATOM 3628 C CA . LEU A 1 449 ? -16.420 23.692 13.258 1.00 85.31 449 LEU A CA 1
ATOM 3629 C C . LEU A 1 449 ? -16.227 23.494 14.763 1.00 85.31 449 LEU A C 1
ATOM 3631 O O . LEU A 1 449 ? -17.207 23.486 15.509 1.00 85.31 449 LEU A O 1
ATOM 3635 N N . TYR A 1 450 ? -14.972 23.448 15.220 1.00 88.38 450 TYR A N 1
ATOM 3636 C CA . TYR A 1 450 ? -14.652 23.456 16.647 1.00 88.38 450 TYR A CA 1
ATOM 3637 C C . TYR A 1 450 ? -15.313 24.637 17.368 1.00 88.38 450 TYR A C 1
ATOM 3639 O O . TYR A 1 450 ? -15.972 24.437 18.383 1.00 88.38 450 TYR A O 1
ATOM 3647 N N . THR A 1 451 ? -15.201 25.856 16.833 1.00 86.19 451 THR A N 1
ATOM 3648 C CA . THR A 1 451 ? -15.784 27.057 17.460 1.00 86.19 451 THR A CA 1
ATOM 3649 C C . THR A 1 451 ? -17.310 26.961 17.547 1.00 86.19 451 THR A C 1
ATOM 3651 O O . THR A 1 451 ? -17.894 27.241 18.596 1.00 86.19 451 THR A O 1
ATOM 3654 N N . LYS A 1 452 ? -17.960 26.497 16.470 1.00 88.38 452 LYS A N 1
ATOM 3655 C CA . LYS A 1 452 ? -19.411 26.262 16.424 1.00 88.38 452 LYS A CA 1
ATOM 3656 C C . LYS A 1 452 ? -19.858 25.264 17.499 1.00 88.38 452 LYS A C 1
ATOM 3658 O O . LYS A 1 452 ? -20.847 25.503 18.186 1.00 88.38 452 LYS A O 1
ATOM 3663 N N . TRP A 1 453 ? -19.141 24.154 17.652 1.00 85.81 453 TRP A N 1
ATOM 3664 C CA . TRP A 1 453 ? -19.501 23.067 18.567 1.00 85.81 453 TRP A CA 1
ATOM 3665 C C . TRP A 1 453 ? -19.069 23.290 20.012 1.00 85.81 453 TRP A C 1
ATOM 3667 O O . TRP A 1 453 ? -19.746 22.828 20.927 1.00 85.81 453 TRP A O 1
ATOM 3677 N N . GLN A 1 454 ? -18.001 24.049 20.240 1.00 84.31 454 GLN A N 1
ATOM 3678 C CA . GLN A 1 454 ? -17.610 24.498 21.572 1.00 84.31 454 GLN A CA 1
ATOM 3679 C C . GLN A 1 454 ? -18.682 25.416 22.180 1.00 84.31 454 GLN A C 1
ATOM 3681 O O . GLN A 1 454 ? -18.862 25.422 23.395 1.00 84.31 454 GLN A O 1
ATOM 3686 N N . GLY A 1 455 ? -19.410 26.167 21.343 1.00 73.25 455 GLY A N 1
ATOM 3687 C CA . GLY A 1 455 ? -20.537 27.005 21.757 1.00 73.25 455 GLY A CA 1
ATOM 3688 C C . GLY A 1 455 ? -21.760 26.228 22.258 1.00 73.25 455 GLY A C 1
ATOM 3689 O O . GLY A 1 455 ? -22.576 26.801 22.971 1.00 73.25 455 GLY A O 1
ATOM 3690 N N . LEU A 1 456 ? -21.865 24.926 21.966 1.00 69.62 456 LEU A N 1
ATOM 3691 C CA . LEU A 1 456 ? -22.938 24.039 22.445 1.00 69.62 456 LEU A CA 1
ATOM 3692 C C . LEU A 1 456 ? -22.693 23.556 23.889 1.00 69.62 456 LEU A C 1
ATOM 3694 O O . LEU A 1 456 ? -22.953 22.399 24.220 1.00 69.62 456 LEU A O 1
ATOM 3698 N N . ARG A 1 457 ? -22.142 24.427 24.746 1.00 54.62 457 ARG A N 1
ATOM 3699 C CA . ARG A 1 457 ? -21.959 24.136 26.176 1.00 54.62 457 ARG A CA 1
ATOM 3700 C C . ARG A 1 457 ? -23.304 23.764 26.813 1.00 54.62 457 ARG A C 1
ATOM 3702 O O . ARG A 1 457 ? -24.325 24.355 26.465 1.00 54.62 457 ARG A O 1
ATOM 3709 N N . ILE A 1 458 ? -23.250 22.774 27.713 1.00 45.97 458 ILE A N 1
ATOM 3710 C CA . ILE A 1 458 ? -24.377 22.293 28.530 1.00 45.97 458 ILE A CA 1
ATOM 3711 C C . ILE A 1 458 ? -25.036 23.462 29.257 1.00 45.97 458 ILE A C 1
ATOM 3713 O O . ILE A 1 458 ? -24.297 24.306 29.814 1.00 45.97 458 ILE A O 1
#

pLDDT: mean 85.0, std 13.89, range [36.12, 97.88]

Sequence (458 aa):
MDSKSSRLVSIEDIEEFEAAKRIPRKAINSQILKGIRNLNESKELEPFLREILTDATETAHTATEIADILTTHITIEGQHKFAAFVNKGKATPKVTSKLVGHQVLRLHQIPNLDLIVLLAVGDIQDDIKRDTALVAQNSKSDYIFVDATDIARILIAYHKVCPKDGIPYKDSRCPICGELAQNPINVSFSVYEEPLFEVLNDNSHNSSKTRTIKVRTDQHYQKPTLREVIKLSILDTLNLKTFNLPSNEKTADPVSVFLYFTNRDYQIDNWMARALWKNPSNTDNFPELLLEDSEFLGDIAIEWKSDYELLRKVYQEMEGDKRTWFEHINSIYPSLPQYVKSVESLLFKLGKNQIPDESFKFEMAFFEPTARYIETGFGYDSIPPLECSNCHQAFKDLCSKFYDIFAPFSPWENSSSSQNPDSIAKIIHDFEDSKKLFLFEVKKIDSNLYTKWQGLRI

Radius of gyration: 33.77 Å; chains: 1; bounding box: 78×56×91 Å

Secondary structure (DSSP, 8-state):
-------BPPGGGBGGGGGGGGS-GGG--HHHHHHHHT--IIIIIHHHHHHHTT--------TT-S-SEEEEEEEETTEEEEEEEEEE-TT-SEE-HHHHHHHHHHHTTSTT--EEEEEESSEE-HHHHHHHHHHHHHHT-EEEEE-HHHHHHHHHHTTSB-TTT-PBPBTTB-TTT--BTTS-------SSPPPPEEEEEE---TT-S-EEEEEEE-TT--HHHHHHHHHHHHHHHHHGGGSS--TTPPPP-SEEEEEESSHHHHHTT--SEEEEE--TT--SPPPTTS-TT-EEETTEEEEE-TTHHHHHHHHHHSB--HHHHHHHHHHHGGGHHHHHHHHHHHHHHHHTTSS-HHHHHHHHHHHHHHHHHHHTTTT--SBPPGGGHHHHHHHHHHHHHHHHTTGGGSTT---TTTT-HHHHHHHHHHHHHHHHHHHHHHHHH-HHHHHHHHT---